Protein AF-0000000086819695 (afdb_homodimer)

Secondary structure (DSSP, 8-state):
----THHHHHHHHHHHHHHHHHS------SSPEEEE-S--TT------TT-HHHHHHHHHHHHHHHHHHH------PPPPTT--HHHHHHHHHHHSSSTHHHHHHHHHHHHTS-HHHHHHH---HHHHHHHHHHHHHHHHHSPSP--EEEEEEESSEEEEPPPTT-EEE--S-EEEESSHHHHHTT-SSEEEEEEESS-EE-GGGSS-GGG-EEEE-TTEEEEEEEEE--SSS-EEEEEEEEEE--S-SSHHHHHHHHHHTT--------------------------------------/----THHHHHHHHHHHHHHHHHS------SSPEEEE-S--TT------TT-HHHHHHHHHHHHHHHHHHH------PPPPTT--HHHHHHHHHHHSSSTHHHHHHHHHHHHTS-HHHHHHH---HHHHHHHHHHHHHHHHHSPSP--EEEEEEESSEEEEPPPTT-EEE--S-EEEESSHHHHHTT-SSEEEEEEESS-EE-GGGSS-GGG-EEEE-TTEEEEEEEEE--SSS-EEEEEEEEEE--S-SSHHHHHHHHHHTT--------------------------------------

Solvent-accessible surface area (backbone atoms only — not comparable to full-atom values): 33433 Å² total; per-residue (Å²): 129,78,70,52,72,44,52,57,50,44,44,31,53,26,22,54,31,40,46,46,66,77,46,66,70,69,78,66,65,99,63,62,43,76,40,82,60,34,65,38,80,27,24,49,28,58,73,33,78,94,34,56,68,59,51,58,70,42,40,65,60,50,38,52,53,39,25,62,69,48,35,77,59,74,79,76,71,76,80,44,87,87,63,46,57,51,32,48,50,42,40,32,55,52,61,38,98,55,68,46,45,59,54,49,34,56,50,32,36,52,24,31,64,39,71,64,49,29,73,74,67,46,76,51,58,68,58,52,51,36,46,53,50,40,47,52,45,54,47,66,64,48,69,82,81,54,56,45,71,30,17,29,26,31,60,58,41,28,56,42,77,50,61,61,70,40,66,27,26,81,20,27,73,39,73,26,9,65,40,58,71,60,13,53,73,56,19,59,34,18,35,37,42,34,39,32,58,71,40,28,81,44,23,82,39,24,81,55,37,83,51,38,32,25,44,27,56,32,27,43,27,23,30,28,68,41,52,47,71,52,97,69,69,37,26,37,37,30,35,34,55,68,52,70,55,61,93,41,61,37,59,67,60,52,53,57,50,41,71,70,43,84,72,64,77,79,70,68,72,76,72,80,71,79,76,73,76,72,69,79,73,70,86,72,83,75,84,88,79,87,82,86,76,83,78,89,79,76,86,127,129,78,71,52,72,43,52,59,51,45,43,32,52,25,23,52,32,38,48,44,67,76,46,66,69,70,79,66,65,100,62,62,43,76,41,81,58,35,64,39,80,28,23,48,29,58,74,34,78,92,32,57,68,60,50,58,70,43,40,65,62,51,40,52,52,39,25,63,70,47,35,76,58,71,80,76,71,74,80,44,88,88,64,48,58,50,32,49,48,44,40,32,54,52,60,39,99,54,66,46,44,59,53,51,35,57,51,32,35,51,24,32,65,38,70,66,48,28,74,76,66,45,75,50,59,67,57,51,50,36,46,53,50,39,46,52,44,54,47,68,63,47,70,84,81,55,56,46,71,33,17,30,26,31,58,58,40,28,56,43,79,48,60,61,70,42,68,26,26,82,20,26,74,39,73,26,9,66,41,59,70,58,14,52,73,55,17,58,35,18,35,36,42,34,37,31,55,70,40,29,81,45,22,82,41,22,79,55,36,83,51,38,31,24,44,27,56,33,27,44,27,25,29,28,68,41,52,47,71,52,98,69,70,38,28,36,39,32,36,33,55,68,51,71,56,61,92,39,62,37,57,70,59,52,53,56,50,40,73,71,43,83,73,67,79,78,70,67,74,77,71,79,73,79,81,73,77,77,69,81,81,77,84,71,88,74,88,80,90,83,84,85,85,89,78,89,86,79,89,133

pLDDT: mean 78.2, std 25.38, range [17.05, 98.62]

Organism: Pipistrellus kuhlii (NCBI:txid59472)

Radius of gyration: 37.28 Å; Cα contacts (8 Å, |Δi|>4): 1035; chains: 2; bounding box: 71×194×88 Å

Structure (mmCIF, N/CA/C/O backbone):
data_AF-0000000086819695-model_v1
#
loop_
_entity.id
_entity.type
_entity.pdbx_description
1 polymer 'NAD(P)(+)--arginine ADP-ribosyltransferase'
#
loop_
_atom_site.group_PDB
_atom_site.id
_atom_site.type_symbol
_atom_site.label_atom_id
_atom_site.label_alt_id
_atom_site.label_comp_id
_atom_site.label_asym_id
_atom_site.label_entity_id
_atom_site.label_seq_id
_atom_site.pdbx_PDB_ins_code
_atom_site.Cartn_x
_atom_site.Cartn_y
_atom_site.Cartn_z
_atom_site.occupancy
_atom_site.B_iso_or_equiv
_atom_site.auth_seq_id
_atom_site.auth_comp_id
_atom_site.auth_asym_id
_atom_site.auth_atom_id
_atom_site.pdbx_PDB_model_num
ATOM 1 N N . MET A 1 1 ? -17.953 -3.648 18.203 1 30.89 1 MET A N 1
ATOM 2 C CA . MET A 1 1 ? -17.672 -3.406 16.797 1 30.89 1 MET A CA 1
ATOM 3 C C . MET A 1 1 ? -16.375 -4.094 16.375 1 30.89 1 MET A C 1
ATOM 5 O O . MET A 1 1 ? -15.359 -3.996 17.078 1 30.89 1 MET A O 1
ATOM 9 N N . GLN A 1 2 ? -16.453 -5.25 15.789 1 40.31 2 GLN A N 1
ATOM 10 C CA . GLN A 1 2 ? -15.367 -6.152 15.422 1 40.31 2 GLN A CA 1
ATOM 11 C C . GLN A 1 2 ? -14.211 -5.395 14.766 1 40.31 2 GLN A C 1
ATOM 13 O O . GLN A 1 2 ? -14.438 -4.48 13.977 1 40.31 2 GLN A O 1
ATOM 18 N N . ALA A 1 3 ? -13.156 -5.344 15.508 1 45.53 3 ALA A N 1
ATOM 19 C CA . ALA A 1 3 ? -11.961 -4.742 14.922 1 45.53 3 ALA A CA 1
ATOM 20 C C . ALA A 1 3 ? -11.906 -4.992 13.422 1 45.53 3 ALA A C 1
ATOM 22 O O . ALA A 1 3 ? -12.258 -6.074 12.953 1 45.53 3 ALA A O 1
ATOM 23 N N . PRO A 1 4 ? -11.719 -3.904 12.664 1 55.5 4 PRO A N 1
ATOM 24 C CA . PRO A 1 4 ? -11.672 -4.094 11.219 1 55.5 4 PRO A CA 1
ATOM 25 C C . PRO A 1 4 ? -10.734 -5.219 10.797 1 55.5 4 PRO A C 1
ATOM 27 O O . PRO A 1 4 ? -9.617 -5.324 11.32 1 55.5 4 PRO A O 1
ATOM 30 N N . ALA A 1 5 ? -11.266 -6.32 10.289 1 59.28 5 ALA A N 1
ATOM 31 C CA . ALA A 1 5 ? -10.602 -7.531 9.82 1 59.28 5 ALA A CA 1
ATOM 32 C C . ALA A 1 5 ? -9.32 -7.195 9.062 1 59.28 5 ALA A C 1
ATOM 34 O O . ALA A 1 5 ? -8.414 -8.031 8.961 1 59.28 5 ALA A O 1
ATOM 35 N N . MET A 1 6 ? -9.102 -5.867 8.68 1 64.75 6 MET A N 1
ATOM 36 C CA . MET A 1 6 ? -7.949 -5.441 7.891 1 64.75 6 MET A CA 1
ATOM 37 C C . MET A 1 6 ? -6.688 -5.406 8.742 1 64.75 6 MET A C 1
ATOM 39 O O . MET A 1 6 ? -5.602 -5.742 8.266 1 64.75 6 MET A O 1
ATOM 43 N N . MET A 1 7 ? -6.898 -5.27 9.984 1 63.41 7 MET A N 1
ATOM 44 C CA . MET A 1 7 ? -5.727 -4.984 10.805 1 63.41 7 MET A CA 1
ATOM 45 C C . MET A 1 7 ? -4.914 -6.254 11.047 1 63.41 7 MET A C 1
ATOM 47 O O . MET A 1 7 ? -3.695 -6.262 10.867 1 63.41 7 MET A O 1
ATOM 51 N N . PRO A 1 8 ? -5.625 -7.305 11.352 1 64.81 8 PRO A N 1
ATOM 52 C CA . PRO A 1 8 ? -4.836 -8.523 11.547 1 64.81 8 PRO A CA 1
ATOM 53 C C . PRO A 1 8 ? -4.09 -8.945 10.289 1 64.81 8 PRO A C 1
ATOM 55 O O . PRO A 1 8 ? -2.943 -9.398 10.367 1 64.81 8 PRO A O 1
ATOM 58 N N . LEU A 1 9 ? -4.68 -8.711 9.219 1 73.06 9 LEU A N 1
ATOM 59 C CA . LEU A 1 9 ? -4.023 -9.062 7.965 1 73.06 9 LEU A CA 1
ATOM 60 C C . LEU A 1 9 ? -2.816 -8.164 7.711 1 73.06 9 LEU A C 1
ATOM 62 O O . LEU A 1 9 ? -1.747 -8.648 7.332 1 73.06 9 LEU A O 1
ATOM 66 N N . LEU A 1 10 ? -3.018 -6.957 7.938 1 70.5 10 LEU A N 1
ATOM 67 C CA . LEU A 1 10 ? -1.926 -6.016 7.723 1 70.5 10 LEU A CA 1
ATOM 68 C C . LEU A 1 10 ? -0.726 -6.363 8.594 1 70.5 10 LEU A C 1
ATOM 70 O O . LEU A 1 10 ? 0.417 -6.312 8.133 1 70.5 10 LEU A O 1
ATOM 74 N N . LEU A 1 11 ? -1.09 -6.82 9.688 1 65.44 11 LEU A N 1
ATOM 75 C CA . LEU A 1 11 ? -0.029 -7.172 10.625 1 65.44 11 LEU A CA 1
ATOM 76 C C . LEU A 1 11 ? 0.762 -8.375 10.125 1 65.44 11 LEU A C 1
ATOM 78 O O . LEU A 1 11 ? 1.991 -8.398 10.211 1 65.44 11 LEU A O 1
ATOM 82 N N . VAL A 1 12 ? 0.073 -9.234 9.688 1 70.12 12 VAL A N 1
ATOM 83 C CA . VAL A 1 12 ? 0.721 -10.43 9.164 1 70.12 12 VAL A CA 1
ATOM 84 C C . VAL A 1 12 ? 1.58 -10.07 7.957 1 70.12 12 VAL A C 1
ATOM 86 O O . VAL A 1 12 ? 2.734 -10.492 7.855 1 70.12 12 VAL A O 1
ATOM 89 N N . LEU A 1 13 ? 1.072 -9.25 7.156 1 76.12 13 LEU A N 1
ATOM 90 C CA . LEU A 1 13 ? 1.769 -8.859 5.934 1 76.12 13 LEU A CA 1
ATOM 91 C C . LEU A 1 13 ? 3.01 -8.039 6.25 1 76.12 13 LEU A C 1
ATOM 93 O O . LEU A 1 13 ? 4.066 -8.234 5.645 1 76.12 13 LEU A O 1
ATOM 97 N N . MET A 1 14 ? 2.857 -7.273 7.23 1 71.06 14 MET A N 1
ATOM 98 C CA . MET A 1 14 ? 3.979 -6.438 7.652 1 71.06 14 MET A CA 1
ATOM 99 C C . MET A 1 14 ? 5.07 -7.281 8.305 1 71.06 14 MET A C 1
ATOM 101 O O . MET A 1 14 ? 6.258 -7.012 8.125 1 71.06 14 MET A O 1
ATOM 105 N N . GLY A 1 15 ? 4.609 -8.2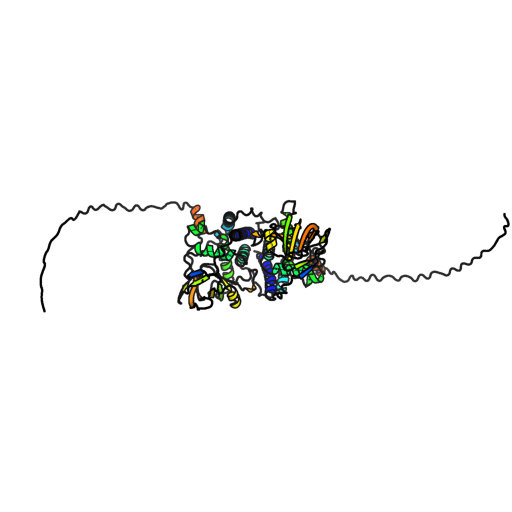19 9.102 1 69.44 15 GLY A N 1
ATOM 106 C CA . GLY A 1 15 ? 5.566 -9.156 9.672 1 69.44 15 GLY A CA 1
ATOM 107 C C . GLY A 1 15 ? 6.367 -9.906 8.617 1 69.44 15 GLY A C 1
ATOM 108 O O . GLY A 1 15 ? 7.578 -10.078 8.758 1 69.44 15 GLY A O 1
ATOM 109 N N . LEU A 1 16 ? 5.707 -10.219 7.629 1 74.31 16 LEU A N 1
ATOM 110 C CA . LEU A 1 16 ? 6.363 -10.922 6.535 1 74.31 16 LEU A CA 1
ATOM 111 C C . LEU A 1 16 ? 7.379 -10.023 5.84 1 74.31 16 LEU A C 1
ATOM 113 O O . LEU A 1 16 ? 8.5 -10.453 5.555 1 74.31 16 LEU A O 1
ATOM 117 N N . VAL A 1 17 ? 7.062 -8.82 5.652 1 71.62 17 VAL A N 1
ATOM 118 C CA . VAL A 1 17 ? 7.945 -7.867 4.984 1 71.62 17 VAL A CA 1
ATOM 119 C C . VAL A 1 17 ? 9.125 -7.535 5.895 1 71.62 17 VAL A C 1
ATOM 121 O O . VAL A 1 17 ? 10.273 -7.461 5.434 1 71.62 17 VAL A O 1
ATOM 124 N N . GLY A 1 18 ? 8.789 -7.305 7.125 1 68 18 GLY A N 1
ATOM 125 C CA . GLY A 1 18 ? 9.836 -6.992 8.086 1 68 18 GLY A CA 1
ATOM 126 C C . GLY A 1 18 ? 10.883 -8.078 8.203 1 68 18 GLY A C 1
ATOM 127 O O . GLY A 1 18 ? 12.086 -7.793 8.273 1 68 18 GLY A O 1
ATOM 128 N N . ALA A 1 19 ? 10.484 -9.242 8.203 1 66.38 19 ALA A N 1
ATOM 129 C CA . ALA A 1 19 ? 11.391 -10.383 8.281 1 66.38 19 ALA A CA 1
ATOM 130 C C . ALA A 1 19 ? 12.328 -10.422 7.078 1 66.38 19 ALA A C 1
ATOM 132 O O . ALA A 1 19 ? 13.492 -10.805 7.203 1 66.38 19 ALA A O 1
ATOM 133 N N . LEU A 1 20 ? 11.93 -9.867 6.035 1 65.5 20 LEU A N 1
ATOM 134 C CA . LEU A 1 20 ? 12.695 -9.875 4.793 1 65.5 20 LEU A CA 1
ATOM 135 C C . LEU A 1 20 ? 13.719 -8.75 4.777 1 65.5 20 LEU A C 1
ATOM 137 O O . LEU A 1 20 ? 14.789 -8.891 4.184 1 65.5 20 LEU A O 1
ATOM 141 N N . GLN A 1 21 ? 13.352 -7.68 5.352 1 60.78 21 GLN A N 1
ATOM 142 C CA . GLN A 1 21 ? 14.258 -6.535 5.387 1 60.78 21 GLN A CA 1
ATOM 143 C C . GLN A 1 21 ? 15.43 -6.789 6.332 1 60.78 21 GLN A C 1
ATOM 145 O O . GLN A 1 21 ? 16.516 -6.242 6.141 1 60.78 21 GLN A O 1
ATOM 150 N N . SER A 1 22 ? 15.195 -7.566 7.406 1 54.28 22 SER A N 1
ATOM 151 C CA . SER A 1 22 ? 16.25 -7.875 8.367 1 54.28 22 SER A CA 1
ATOM 152 C C . SER A 1 22 ? 17.234 -8.898 7.809 1 54.28 22 SER A C 1
ATOM 154 O O . SER A 1 22 ? 18.344 -9.039 8.312 1 54.28 22 SER A O 1
ATOM 156 N N . HIS A 1 23 ? 16.844 -9.594 6.793 1 46.75 23 HIS A N 1
ATOM 157 C CA . HIS A 1 23 ? 17.719 -10.578 6.152 1 46.75 23 HIS A CA 1
ATOM 158 C C . HIS A 1 23 ? 17.969 -10.219 4.691 1 46.75 23 HIS A C 1
ATOM 160 O O . HIS A 1 23 ? 17.25 -10.68 3.803 1 46.75 23 HIS A O 1
ATOM 166 N N . PRO A 1 24 ? 18.766 -9.203 4.543 1 43.41 24 PRO A N 1
ATOM 167 C CA . PRO A 1 24 ? 18.953 -8.789 3.15 1 43.41 24 PRO A CA 1
ATOM 168 C C . PRO A 1 24 ? 19.281 -9.961 2.227 1 43.41 24 PRO A C 1
ATOM 170 O O . PRO A 1 24 ? 20.016 -10.875 2.619 1 43.41 24 PRO A O 1
ATOM 173 N N . ILE A 1 25 ? 18.344 -10.352 1.469 1 41.94 25 ILE A N 1
ATOM 174 C CA . ILE A 1 25 ? 18.688 -11.336 0.452 1 41.94 25 ILE A CA 1
ATOM 175 C C . ILE A 1 25 ? 20.062 -11.016 -0.137 1 41.94 25 ILE A C 1
ATOM 177 O O . ILE A 1 25 ? 20.328 -9.867 -0.504 1 41.94 25 ILE A O 1
ATOM 181 N N . THR A 1 26 ? 21.031 -11.82 0.24 1 39.28 26 THR A N 1
ATOM 182 C CA . THR A 1 26 ? 22.312 -11.758 -0.447 1 39.28 26 THR A CA 1
ATOM 183 C C . THR A 1 26 ? 22.141 -11.281 -1.886 1 39.28 26 THR A C 1
ATOM 185 O O . THR A 1 26 ? 21.344 -11.844 -2.639 1 39.28 26 THR A O 1
ATOM 188 N N . ARG A 1 27 ? 22.453 -9.953 -2.096 1 40.53 27 ARG A N 1
ATOM 189 C CA . ARG A 1 27 ? 22.656 -9.508 -3.469 1 40.53 27 ARG A CA 1
ATOM 190 C C . ARG A 1 27 ? 23.031 -10.672 -4.375 1 40.53 27 ARG A C 1
ATOM 192 O O . ARG A 1 27 ? 24.188 -11.102 -4.402 1 40.53 27 ARG A O 1
ATOM 199 N N . ARG A 1 28 ? 22.312 -11.672 -4.336 1 40.12 28 ARG A N 1
ATOM 200 C CA . ARG A 1 28 ? 22.781 -12.688 -5.273 1 40.12 28 ARG A CA 1
ATOM 201 C C . ARG A 1 28 ? 23.234 -12.055 -6.586 1 40.12 28 ARG A C 1
ATOM 203 O O . ARG A 1 28 ? 22.609 -11.109 -7.074 1 40.12 28 ARG A O 1
ATOM 210 N N . GLY A 1 29 ? 24.297 -12.273 -7.055 1 43.84 29 GLY A N 1
ATOM 211 C CA . GLY A 1 29 ? 25.109 -11.82 -8.18 1 43.84 29 GLY A CA 1
ATOM 212 C C . GLY A 1 29 ? 24.281 -11.422 -9.383 1 43.84 29 GLY A C 1
ATOM 213 O O . GLY A 1 29 ? 23.109 -11.773 -9.484 1 43.84 29 GLY A O 1
ATOM 214 N N . LEU A 1 30 ? 24.734 -10.328 -10.25 1 53.44 30 LEU A N 1
ATOM 215 C CA . LEU A 1 30 ? 24.562 -9.766 -11.586 1 53.44 30 LEU A CA 1
ATOM 216 C C . LEU A 1 30 ? 24.047 -10.82 -12.555 1 53.44 30 LEU A C 1
ATOM 218 O O . LEU A 1 30 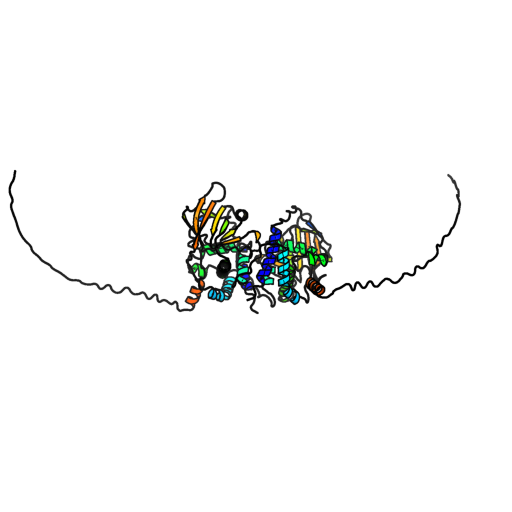? 23.703 -10.508 -13.703 1 53.44 30 LEU A O 1
ATOM 222 N N . LEU A 1 31 ? 24.094 -12.172 -12.188 1 66 31 LEU A N 1
ATOM 223 C CA . LEU A 1 31 ? 23.797 -13.109 -13.266 1 66 31 LEU A CA 1
ATOM 224 C C . LEU A 1 31 ? 22.375 -13.656 -13.148 1 66 31 LEU A C 1
ATOM 226 O O . LEU A 1 31 ? 21.906 -13.938 -12.039 1 66 31 LEU A O 1
ATOM 230 N N . SER A 1 32 ? 21.609 -13.531 -14.07 1 78.06 32 SER A N 1
ATOM 231 C CA . SER A 1 32 ? 20.281 -14.109 -14.227 1 78.06 32 SER A CA 1
ATOM 232 C C . SER A 1 32 ? 20.281 -15.594 -13.883 1 78.06 32 SER A C 1
ATOM 234 O O . SER A 1 32 ? 21.188 -16.328 -14.281 1 78.06 32 SER A O 1
ATOM 236 N N . GLU A 1 33 ? 19.422 -16.016 -12.977 1 85.12 33 GLU A N 1
ATOM 237 C CA . GLU A 1 33 ? 19.219 -17.438 -12.68 1 85.12 33 GLU A CA 1
ATOM 238 C C . GLU A 1 33 ? 18.453 -18.125 -13.812 1 85.12 33 GLU A C 1
ATOM 240 O O . GLU A 1 33 ? 17.578 -17.531 -14.43 1 85.12 33 GLU A O 1
ATOM 245 N N . GLU A 1 34 ? 18.906 -19.297 -14.109 1 87.94 34 GLU A N 1
ATOM 246 C CA . GLU A 1 34 ? 18.188 -20.078 -15.109 1 87.94 34 GLU A CA 1
ATOM 247 C C . GLU A 1 34 ? 17.234 -21.078 -14.461 1 87.94 34 GLU A C 1
ATOM 249 O O . GLU A 1 34 ? 17.578 -21.719 -13.461 1 87.94 34 GLU A O 1
ATOM 254 N N . ARG A 1 35 ? 15.984 -21.141 -15.023 1 88.25 35 ARG A N 1
ATOM 255 C CA . ARG A 1 35 ? 14.984 -22.078 -14.523 1 88.25 35 ARG A CA 1
ATOM 256 C C . ARG A 1 35 ? 14.203 -22.703 -15.672 1 88.25 35 ARG A C 1
ATOM 258 O O . ARG A 1 35 ? 13.906 -22.047 -16.656 1 88.25 35 ARG A O 1
ATOM 265 N N . PRO A 1 36 ? 13.93 -24 -15.453 1 90.5 36 PRO A N 1
ATOM 266 C CA . PRO A 1 36 ? 13.07 -24.609 -16.484 1 90.5 36 PRO A CA 1
ATOM 267 C C . PRO A 1 36 ? 11.633 -24.094 -16.422 1 90.5 36 PRO A C 1
ATOM 269 O O . PRO A 1 36 ? 11.125 -23.797 -15.336 1 90.5 36 PRO A O 1
ATOM 272 N N . LEU A 1 37 ? 11.031 -23.938 -17.562 1 94.56 37 LEU A N 1
ATOM 273 C CA . LEU A 1 37 ? 9.602 -23.703 -17.656 1 94.56 37 LEU A CA 1
ATOM 274 C C . LEU A 1 37 ? 8.836 -25.016 -17.812 1 94.56 37 LEU A C 1
ATOM 276 O O . LEU A 1 37 ? 8.82 -25.594 -18.906 1 94.56 37 LEU A O 1
ATOM 280 N N . ASP A 1 38 ? 8.297 -25.531 -16.734 1 95.56 38 ASP A N 1
ATOM 281 C CA . ASP A 1 38 ? 7.602 -26.812 -16.703 1 95.56 38 ASP A CA 1
ATOM 282 C C . ASP A 1 38 ? 6.262 -26.703 -15.984 1 95.56 38 ASP A C 1
ATOM 284 O O . ASP A 1 38 ? 5.664 -25.625 -15.945 1 95.56 38 ASP A O 1
ATOM 288 N N . MET A 1 39 ? 5.738 -27.812 -15.562 1 96.75 39 MET A N 1
ATOM 289 C CA . MET A 1 39 ? 4.43 -27.812 -14.914 1 96.75 39 MET A CA 1
ATOM 290 C C . MET A 1 39 ? 4.543 -27.391 -13.453 1 96.75 39 MET A C 1
ATOM 292 O O . MET A 1 39 ? 3.605 -27.578 -12.68 1 96.75 39 MET A O 1
ATOM 296 N N . ALA A 1 40 ? 5.699 -26.891 -13.031 1 95.75 40 ALA A N 1
ATOM 297 C CA . ALA A 1 40 ? 5.941 -26.406 -11.672 1 95.75 40 ALA A CA 1
ATOM 298 C C . ALA A 1 40 ? 5.43 -27.406 -10.641 1 95.75 40 ALA A C 1
ATOM 300 O O . ALA A 1 40 ? 4.574 -27.062 -9.812 1 95.75 40 ALA A O 1
ATOM 301 N N . PRO A 1 41 ? 5.996 -28.562 -10.586 1 95.56 41 PRO A N 1
ATOM 302 C CA . PRO A 1 41 ? 5.434 -29.656 -9.773 1 95.56 41 PRO A CA 1
ATOM 303 C C . PRO A 1 41 ? 5.512 -29.375 -8.273 1 95.56 41 PRO A C 1
ATOM 305 O O . PRO A 1 41 ? 4.797 -30 -7.488 1 95.56 41 PRO A O 1
ATOM 308 N N . THR A 1 42 ? 6.324 -28.438 -7.844 1 96.69 42 THR A N 1
ATOM 309 C CA . THR A 1 42 ? 6.496 -28.203 -6.414 1 96.69 42 THR A CA 1
ATOM 310 C C . THR A 1 42 ? 5.707 -26.969 -5.98 1 96.69 42 THR A C 1
ATOM 312 O O . THR A 1 42 ? 5.793 -26.547 -4.828 1 96.69 42 THR A O 1
ATOM 315 N N . SER A 1 43 ? 4.973 -26.359 -6.852 1 97.12 43 SER A N 1
ATOM 316 C CA . SER A 1 43 ? 4.199 -25.156 -6.539 1 97.12 43 SER A CA 1
ATOM 317 C C . SER A 1 43 ? 2.93 -25.5 -5.77 1 97.12 43 SER A C 1
ATOM 319 O O . SER A 1 43 ? 2.254 -26.484 -6.082 1 97.12 43 SER A O 1
ATOM 321 N N . PHE A 1 44 ? 2.682 -24.781 -4.711 1 98.25 44 PHE A N 1
ATOM 322 C CA . PHE A 1 44 ? 1.403 -24.938 -4.023 1 98.25 44 PHE A CA 1
ATOM 323 C C . PHE A 1 44 ? 0.291 -24.234 -4.793 1 98.25 44 PHE A C 1
ATOM 325 O O . PHE A 1 44 ? 0.396 -23.047 -5.102 1 98.25 44 PHE A O 1
ATOM 332 N N . ASP A 1 45 ? -0.825 -24.938 -5.09 1 97.62 45 ASP A N 1
ATOM 333 C CA . ASP A 1 45 ? -1.783 -24.453 -6.078 1 97.62 45 ASP A CA 1
ATOM 334 C C . ASP A 1 45 ? -3.219 -24.656 -5.598 1 97.62 45 ASP A C 1
ATOM 336 O O . ASP A 1 45 ? -4.109 -24.953 -6.395 1 97.62 45 ASP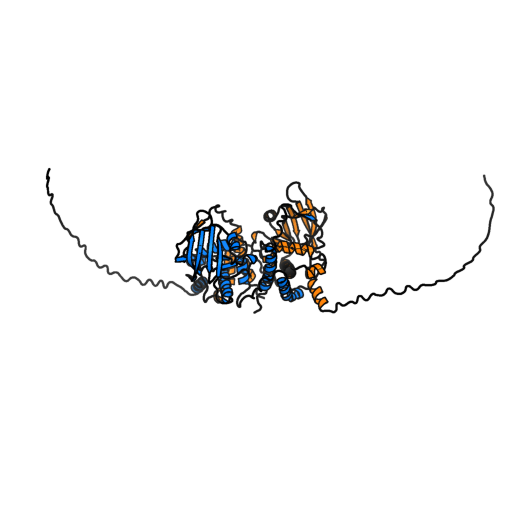 A O 1
ATOM 340 N N . ASP A 1 46 ? -3.441 -24.625 -4.246 1 98.25 46 ASP A N 1
ATOM 341 C CA . ASP A 1 46 ? -4.766 -24.812 -3.658 1 98.25 46 ASP A CA 1
ATOM 342 C C . ASP A 1 46 ? -5.734 -23.734 -4.156 1 98.25 46 ASP A C 1
ATOM 344 O O . ASP A 1 46 ? -5.418 -22.547 -4.137 1 98.25 46 ASP A O 1
ATOM 348 N N . GLN A 1 47 ? -6.891 -24.156 -4.652 1 97.81 47 GLN A N 1
ATOM 349 C CA . GLN A 1 47 ? -7.918 -23.219 -5.105 1 97.81 47 GLN A CA 1
ATOM 350 C C . GLN A 1 47 ? -9.008 -23.047 -4.047 1 97.81 47 GLN A C 1
ATOM 352 O O . GLN A 1 47 ? -9.883 -22.188 -4.191 1 97.81 47 GLN A O 1
ATOM 357 N N . TYR A 1 48 ? -8.977 -23.875 -3.027 1 98 48 TYR A N 1
ATOM 358 C CA . TYR A 1 48 ? -9.883 -23.797 -1.888 1 98 48 TYR A CA 1
ATOM 359 C C . TYR A 1 48 ? -11.328 -24.016 -2.324 1 98 48 TYR A C 1
ATOM 361 O O . TYR A 1 48 ? -12.234 -23.344 -1.839 1 98 48 TYR A O 1
ATOM 369 N N . VAL A 1 49 ? -11.516 -24.844 -3.393 1 96.56 49 VAL A N 1
ATOM 370 C CA . VAL A 1 49 ? -12.852 -25.188 -3.871 1 96.56 49 VAL A CA 1
ATOM 371 C C . VAL A 1 49 ? -13.625 -25.906 -2.768 1 96.56 49 VAL A C 1
ATOM 373 O O . VAL A 1 49 ? -13.211 -26.969 -2.303 1 96.56 49 VAL A O 1
ATOM 376 N N . GLY A 1 50 ? -14.688 -25.297 -2.34 1 95.69 50 GLY A N 1
ATOM 377 C CA . GLY A 1 50 ? -15.578 -25.938 -1.38 1 95.69 50 GLY A CA 1
ATOM 378 C C . GLY A 1 50 ? -15.211 -25.625 0.062 1 95.69 50 GLY A C 1
ATOM 379 O O . GLY A 1 50 ? -15.875 -26.109 0.987 1 95.69 50 GLY A O 1
ATOM 380 N N . CYS A 1 51 ? -14.156 -24.812 0.324 1 96.81 51 CYS A N 1
ATOM 381 C CA . CYS A 1 51 ? -13.781 -24.625 1.72 1 96.81 51 CYS A CA 1
ATOM 382 C C . CYS A 1 51 ? -13.516 -23.156 2.018 1 96.81 51 CYS A C 1
ATOM 384 O O . CYS A 1 51 ? -12.797 -22.828 2.969 1 96.81 51 CYS A O 1
ATOM 386 N N . ALA A 1 52 ? -13.992 -22.266 1.163 1 95.5 52 ALA A N 1
ATOM 387 C CA . ALA A 1 52 ? -13.766 -20.844 1.362 1 95.5 52 ALA A CA 1
ATOM 388 C C . ALA A 1 52 ? -14.297 -20.391 2.721 1 95.5 52 ALA A C 1
ATOM 390 O O . ALA A 1 52 ? -13.633 -19.625 3.424 1 95.5 52 ALA A O 1
ATOM 391 N N . ALA A 1 53 ? -15.492 -20.828 3.072 1 94.12 53 ALA A N 1
ATOM 392 C CA . ALA A 1 53 ? -16.094 -20.453 4.348 1 94.12 53 ALA A CA 1
ATOM 393 C C . ALA A 1 53 ? -15.266 -20.969 5.523 1 94.12 53 ALA A C 1
ATOM 395 O O . ALA A 1 53 ? -15.055 -20.234 6.496 1 94.12 53 ALA A O 1
ATOM 396 N N . ALA A 1 54 ? -14.859 -22.203 5.395 1 95.25 54 ALA A N 1
ATOM 397 C CA . ALA A 1 54 ? -14.047 -22.781 6.465 1 95.25 54 ALA A CA 1
ATOM 398 C C . ALA A 1 54 ? -12.711 -22.047 6.598 1 95.25 54 ALA A C 1
ATOM 400 O O . ALA A 1 54 ? -12.242 -21.797 7.711 1 95.25 54 ALA A O 1
ATOM 401 N N . MET A 1 55 ? -12.047 -21.781 5.461 1 95.69 55 MET A N 1
ATOM 402 C CA . MET A 1 55 ? -10.789 -21.031 5.48 1 95.69 55 MET A CA 1
ATOM 403 C C . MET A 1 55 ? -10.984 -19.656 6.109 1 95.69 55 MET A C 1
ATOM 405 O O . MET A 1 55 ? -10.148 -19.219 6.902 1 95.69 55 MET A O 1
ATOM 409 N N . THR A 1 56 ? -12.102 -18.969 5.77 1 92.38 56 THR A N 1
ATOM 410 C CA . THR A 1 56 ? -12.406 -17.656 6.332 1 92.38 56 THR A CA 1
ATOM 411 C C . THR A 1 56 ? -12.523 -17.734 7.852 1 92.38 56 THR A C 1
ATOM 413 O O . THR A 1 56 ? -12 -16.875 8.562 1 92.38 56 THR A O 1
ATOM 416 N N . ALA A 1 57 ? -13.203 -18.75 8.312 1 92.12 57 ALA A N 1
ATOM 417 C CA . ALA A 1 57 ? -13.375 -18.938 9.75 1 92.12 57 ALA A CA 1
ATOM 418 C C . ALA A 1 57 ? -12.039 -19.203 10.438 1 92.12 57 ALA A C 1
ATOM 420 O O . ALA A 1 57 ? -11.859 -18.875 11.609 1 92.12 57 ALA A O 1
ATOM 421 N N . ALA A 1 58 ? -11.102 -19.734 9.695 1 92.31 58 ALA A N 1
ATOM 422 C CA . ALA A 1 58 ? -9.812 -20.125 10.266 1 92.31 58 ALA A CA 1
ATOM 423 C C . ALA A 1 58 ? -8.836 -18.953 10.258 1 92.31 58 ALA A C 1
ATOM 425 O O . ALA A 1 58 ? -7.777 -19 10.883 1 92.31 58 ALA A O 1
ATOM 426 N N . LEU A 1 59 ? -9.125 -17.812 9.578 1 89.5 59 LEU A N 1
ATOM 427 C CA . LEU A 1 59 ? -8.203 -16.719 9.305 1 89.5 59 LEU A CA 1
ATOM 428 C C . LEU A 1 59 ? -7.688 -16.109 10.602 1 89.5 59 LEU A C 1
ATOM 430 O O . LEU A 1 59 ? -6.488 -15.859 10.742 1 89.5 59 LEU A O 1
ATOM 434 N N . PRO A 1 60 ? -8.594 -15.891 11.586 1 82.88 60 PRO A N 1
ATOM 435 C CA . PRO A 1 60 ? -8.086 -15.25 12.805 1 82.88 60 PRO A CA 1
ATOM 436 C C . PRO A 1 60 ? -6.988 -16.062 13.484 1 82.88 60 PRO A C 1
ATOM 438 O O . PRO A 1 60 ? -5.949 -15.516 13.859 1 82.88 60 PRO A O 1
ATOM 441 N N . ASP A 1 61 ? -7.227 -17.328 13.57 1 83.31 61 ASP A N 1
ATOM 442 C CA . ASP A 1 61 ? -6.238 -18.203 14.195 1 83.31 61 ASP A CA 1
ATOM 443 C C . ASP A 1 61 ? -4.984 -18.312 13.336 1 83.31 61 ASP A C 1
ATOM 445 O O . ASP A 1 61 ? -3.865 -18.328 13.852 1 83.31 61 ASP A O 1
ATOM 449 N N . LEU A 1 62 ? -5.129 -18.469 12.109 1 85.94 62 LEU A N 1
ATOM 450 C CA . LEU A 1 62 ? -4.016 -18.562 11.172 1 85.94 62 LEU A CA 1
ATOM 451 C C . LEU A 1 62 ? -3.174 -17.297 11.195 1 85.94 62 LEU A C 1
ATOM 453 O O . LEU A 1 62 ? -1.943 -17.359 11.172 1 85.94 62 LEU A O 1
ATOM 457 N N . ASN A 1 63 ? -3.844 -16.141 11.203 1 79.19 63 ASN A N 1
ATOM 458 C CA . ASN A 1 63 ? -3.15 -14.852 11.273 1 79.19 63 ASN A CA 1
ATOM 459 C C . ASN A 1 63 ? -2.305 -14.742 12.539 1 79.19 63 ASN A C 1
ATOM 461 O O . ASN A 1 63 ? -1.169 -14.266 12.492 1 79.19 63 ASN A O 1
ATOM 465 N N . ARG A 1 64 ? -2.938 -15.141 13.617 1 75.69 64 ARG A N 1
ATOM 466 C CA . ARG A 1 64 ? -2.223 -15.102 14.891 1 75.69 64 ARG A CA 1
ATOM 467 C C . ARG A 1 64 ? -0.974 -15.977 14.844 1 75.69 64 ARG A C 1
ATOM 469 O O . ARG A 1 64 ? 0.11 -15.539 15.242 1 75.69 64 ARG A O 1
ATOM 476 N N . THR A 1 65 ? -1.061 -17.125 14.328 1 76.44 65 THR A N 1
ATOM 477 C CA . THR A 1 65 ? 0.05 -18.062 14.305 1 76.44 65 THR A CA 1
ATOM 478 C C . THR A 1 65 ? 1.123 -17.609 13.32 1 76.44 65 THR A C 1
ATOM 480 O O . THR A 1 65 ? 2.318 -17.703 13.609 1 76.44 65 THR A O 1
ATOM 483 N N . GLU A 1 66 ? 0.721 -17.125 12.164 1 79.5 66 GLU A N 1
ATOM 484 C CA . GLU A 1 66 ? 1.675 -16.672 11.164 1 79.5 66 GLU A CA 1
ATOM 485 C C . GLU A 1 66 ? 2.385 -15.398 11.617 1 79.5 66 GLU A C 1
ATOM 487 O O . GLU A 1 66 ? 3.564 -15.203 11.32 1 79.5 66 GLU A O 1
ATOM 492 N N . PHE A 1 67 ? 1.665 -14.586 12.305 1 67.06 67 PHE A N 1
ATOM 493 C CA . PHE A 1 67 ? 2.27 -13.391 12.883 1 67.06 67 PHE A CA 1
ATOM 494 C C . PHE A 1 67 ? 3.346 -13.773 13.898 1 67.06 67 PHE A C 1
ATOM 496 O O . PHE A 1 67 ? 4.441 -13.211 13.883 1 67.06 67 PHE A O 1
ATOM 503 N N . GLN A 1 68 ? 2.998 -14.648 14.797 1 65.88 68 GLN A N 1
ATOM 504 C CA . GLN A 1 68 ? 3.914 -15.078 15.844 1 65.88 68 GLN A CA 1
ATOM 505 C C . GLN A 1 68 ? 5.148 -15.75 15.258 1 65.88 68 GLN A C 1
ATOM 507 O O . GLN A 1 68 ? 6.258 -15.594 15.781 1 65.88 68 GLN A O 1
ATOM 512 N N . THR A 1 69 ? 5.027 -16.391 14.219 1 64.69 69 THR A N 1
ATOM 513 C CA . THR A 1 69 ? 6.117 -17.141 13.617 1 64.69 69 THR A CA 1
ATOM 514 C C . THR A 1 69 ? 7.062 -16.219 12.852 1 64.69 69 THR A C 1
ATOM 516 O O . THR A 1 69 ? 8.266 -16.484 12.773 1 64.69 69 THR A O 1
ATOM 519 N N . ASN A 1 70 ? 6.672 -15.273 12.156 1 59.56 70 ASN A N 1
ATOM 520 C CA . ASN A 1 70 ? 7.512 -14.453 11.281 1 59.56 70 ASN A CA 1
ATOM 521 C C . ASN A 1 70 ? 8.195 -13.336 12.055 1 59.56 70 ASN A C 1
ATOM 523 O O . ASN A 1 70 ? 9.297 -12.914 11.703 1 59.56 70 ASN A O 1
ATOM 527 N N . GLU A 1 71 ? 7.773 -12.445 12.828 1 58 71 GLU A N 1
ATOM 528 C CA . GLU A 1 71 ? 8.5 -11.406 13.562 1 58 71 GLU A CA 1
ATOM 529 C C . GLU A 1 71 ? 7.801 -11.055 14.867 1 58 71 GLU A C 1
ATOM 531 O O . GLU A 1 71 ? 6.605 -10.75 14.875 1 58 71 GLU A O 1
ATOM 536 N N . PRO A 1 72 ? 8.609 -11.43 15.938 1 47.19 72 PRO A N 1
ATOM 537 C CA . PRO A 1 72 ? 8.211 -10.969 17.266 1 47.19 72 PRO A CA 1
ATOM 538 C C . PRO A 1 72 ? 7.973 -9.461 17.312 1 47.19 72 PRO A C 1
ATOM 540 O O . PRO A 1 72 ? 8.07 -8.844 18.391 1 47.19 72 PRO A O 1
ATOM 543 N N . HIS A 1 73 ? 7.852 -8.906 16.234 1 48.84 73 HIS A N 1
ATOM 544 C CA . HIS A 1 73 ? 7.727 -7.484 16.531 1 48.84 73 HIS A CA 1
ATOM 545 C C . HIS A 1 73 ? 6.641 -7.227 17.562 1 48.84 73 HIS A C 1
ATOM 547 O O . HIS A 1 73 ? 5.719 -8.031 17.719 1 48.84 73 HIS A O 1
ATOM 553 N N . PRO A 1 74 ? 7.055 -6.27 18.422 1 47.72 74 PRO A N 1
ATOM 554 C CA . PRO A 1 74 ? 6.148 -5.977 19.531 1 47.72 74 PRO A CA 1
ATOM 555 C C . PRO A 1 74 ? 4.676 -6.047 19.141 1 47.72 74 PRO A C 1
ATOM 557 O O . PRO A 1 74 ? 4.332 -5.77 17.984 1 47.72 74 PRO A O 1
ATOM 560 N N . ALA A 1 75 ? 4.105 -6.789 19.875 1 49.25 75 ALA A N 1
ATOM 561 C CA . ALA A 1 75 ? 2.662 -7.023 19.875 1 49.25 75 ALA A CA 1
ATOM 562 C C . ALA A 1 75 ? 1.903 -5.773 19.438 1 49.25 75 ALA A C 1
ATOM 564 O O . ALA A 1 75 ? 2.049 -4.707 20.031 1 49.25 75 ALA A O 1
ATOM 565 N N . MET A 1 76 ? 1.604 -5.637 18.047 1 57.22 76 MET A N 1
ATOM 566 C CA . MET A 1 76 ? 0.768 -4.551 17.547 1 57.22 76 MET A CA 1
ATOM 567 C C . MET A 1 76 ? -0.535 -4.457 18.328 1 57.22 76 MET A C 1
ATOM 569 O O . MET A 1 76 ? -1.22 -5.461 18.531 1 57.22 76 MET A O 1
ATOM 573 N N . SER A 1 77 ? -0.622 -3.4 19.109 1 65.12 77 SER A N 1
ATOM 574 C CA . SER A 1 77 ? -1.87 -3.135 19.812 1 65.12 77 SER A CA 1
ATOM 575 C C . SER A 1 77 ? -3.039 -3.008 18.844 1 65.12 77 SER A C 1
ATOM 577 O O . SER A 1 77 ? -2.871 -2.523 17.719 1 65.12 77 SER A O 1
ATOM 579 N N . PRO A 1 78 ? -4.07 -3.607 19.141 1 73.75 78 PRO A N 1
ATOM 580 C CA . PRO A 1 78 ? -5.266 -3.412 18.328 1 73.75 78 PRO A CA 1
ATOM 581 C C . PRO A 1 78 ? -5.57 -1.938 18.062 1 73.75 78 PRO A C 1
ATOM 583 O O . PRO A 1 78 ? -5.203 -1.076 18.859 1 73.75 78 PRO A O 1
ATOM 586 N N . PRO A 1 79 ? -6.184 -1.732 16.922 1 82 79 PRO A N 1
ATOM 587 C CA . PRO A 1 79 ? -6.551 -0.338 16.656 1 82 79 PRO A CA 1
ATOM 588 C C . PRO A 1 79 ? -7.496 0.229 17.719 1 82 79 PRO A C 1
ATOM 590 O O . PRO A 1 79 ? -8.305 -0.507 18.281 1 82 79 PRO A O 1
ATOM 593 N N . PRO A 1 80 ? -7.34 1.521 17.984 1 88.69 80 PRO A N 1
ATOM 594 C CA . PRO A 1 80 ? -8.211 2.156 18.969 1 88.69 80 PRO A CA 1
ATOM 595 C C . PRO A 1 80 ? -9.664 2.246 18.516 1 88.69 80 PRO A C 1
ATOM 597 O O . PRO A 1 80 ? -9.945 2.123 17.312 1 88.69 80 PRO A O 1
ATOM 600 N N . PRO A 1 81 ? -10.57 2.42 19.484 1 88.44 81 PRO A N 1
ATOM 601 C CA . PRO A 1 81 ? -11.969 2.621 19.109 1 88.44 81 PRO A CA 1
ATOM 602 C C . PRO A 1 81 ? -12.156 3.766 18.125 1 88.44 81 PRO A C 1
ATOM 604 O O . PRO A 1 81 ? -11.508 4.809 18.25 1 88.44 81 PRO A O 1
ATOM 607 N N . GLY A 1 82 ? -12.922 3.482 17.141 1 90.19 82 GLY A N 1
ATOM 608 C CA . GLY A 1 82 ? -13.211 4.504 16.156 1 90.19 82 GLY A CA 1
ATOM 609 C C . GLY A 1 82 ? -12.32 4.418 14.93 1 90.19 82 GLY A C 1
ATOM 610 O O . GLY A 1 82 ? -12.625 5.016 13.891 1 90.19 82 GLY A O 1
ATOM 611 N N . PHE A 1 83 ? -11.25 3.732 15.047 1 91.62 83 PHE A N 1
ATOM 612 C CA . PHE A 1 83 ? -10.344 3.553 13.922 1 91.62 83 PHE A CA 1
ATOM 613 C C . PHE A 1 83 ? -10.953 2.619 12.883 1 91.62 83 PHE A C 1
ATOM 615 O O . PHE A 1 83 ? -11.273 1.468 13.188 1 91.62 83 PHE A O 1
ATOM 622 N N . ARG A 1 84 ? -11.133 3.078 11.703 1 87.25 84 ARG A N 1
ATOM 623 C CA . ARG A 1 84 ? -11.805 2.332 10.641 1 87.25 84 ARG A CA 1
ATOM 624 C C . ARG A 1 84 ? -10.797 1.864 9.594 1 87.25 84 ARG A C 1
ATOM 626 O O . ARG A 1 84 ? -9.664 2.334 9.555 1 87.25 84 ARG A O 1
ATOM 633 N N . ASP A 1 85 ? -11.242 0.997 8.688 1 82.94 85 ASP A N 1
ATOM 634 C CA . ASP A 1 85 ? -10.406 0.474 7.617 1 82.94 85 ASP A CA 1
ATOM 635 C C . ASP A 1 85 ? -9.898 1.601 6.719 1 82.94 85 ASP A C 1
ATOM 637 O O . ASP A 1 85 ? -8.773 1.539 6.207 1 82.94 85 ASP A O 1
ATOM 641 N N . GLU A 1 86 ? -10.734 2.654 6.59 1 86.31 86 GLU A N 1
ATOM 642 C CA . GLU A 1 86 ? -10.359 3.781 5.742 1 86.31 86 GLU A CA 1
ATOM 643 C C . GLU A 1 86 ? -9.133 4.504 6.297 1 86.31 86 GLU A C 1
ATOM 645 O O . GLU A 1 86 ? -8.297 4.992 5.531 1 86.31 86 GLU A O 1
ATOM 650 N N . HIS A 1 87 ? -9.039 4.52 7.609 1 91.69 87 HIS A N 1
ATOM 651 C CA . HIS A 1 87 ? -7.871 5.125 8.234 1 91.69 87 HIS A CA 1
ATOM 652 C C . HIS A 1 87 ? -6.602 4.344 7.906 1 91.69 87 HIS A C 1
ATOM 654 O O . HIS A 1 87 ? -5.578 4.93 7.551 1 91.69 87 HIS A O 1
ATOM 660 N N . GLY A 1 88 ? -6.734 3.043 8.023 1 88.19 88 GLY A N 1
ATOM 661 C CA . GLY A 1 88 ? -5.609 2.182 7.699 1 88.19 88 GLY A CA 1
ATOM 662 C C . GLY A 1 88 ? -5.16 2.309 6.258 1 88.19 88 GLY A C 1
ATOM 663 O O . GLY A 1 88 ? -3.961 2.391 5.98 1 88.19 88 GLY A O 1
ATOM 664 N N . VAL A 1 89 ? -6.086 2.387 5.406 1 85.31 89 VAL A N 1
ATOM 665 C CA . VAL A 1 89 ? -5.781 2.5 3.982 1 85.31 89 VAL A CA 1
ATOM 666 C C . VAL A 1 89 ? -5.109 3.842 3.703 1 85.31 89 VAL A C 1
ATOM 668 O O . VAL A 1 89 ? -4.168 3.92 2.91 1 85.31 89 VAL A O 1
ATOM 671 N N . ALA A 1 90 ? -5.613 4.91 4.293 1 90.25 90 ALA A N 1
ATOM 672 C CA . ALA A 1 90 ? -5.004 6.227 4.125 1 90.25 90 ALA A CA 1
ATOM 673 C C . ALA A 1 90 ? -3.549 6.223 4.582 1 90.25 90 ALA A C 1
ATOM 675 O O . ALA A 1 90 ? -2.678 6.77 3.904 1 90.25 90 ALA A O 1
ATOM 676 N N . LEU A 1 91 ? -3.318 5.531 5.684 1 93 91 LEU A N 1
ATOM 677 C CA . LEU A 1 91 ? -1.955 5.457 6.195 1 93 91 LEU A CA 1
ATOM 678 C C . LEU A 1 91 ? -1.077 4.602 5.289 1 93 91 LEU A C 1
ATOM 680 O O . LEU A 1 91 ? 0.077 4.949 5.027 1 93 91 LEU A O 1
ATOM 684 N N . LEU A 1 92 ? -1.65 3.516 4.801 1 88.19 92 LEU A N 1
ATOM 685 C CA . LEU A 1 92 ? -0.921 2.676 3.859 1 88.19 92 LEU A CA 1
ATOM 686 C C . LEU A 1 92 ? -0.568 3.455 2.598 1 88.19 92 LEU A C 1
ATOM 688 O O . LEU A 1 92 ? 0.548 3.34 2.084 1 88.19 92 LEU A O 1
ATOM 692 N N . ALA A 1 93 ? -1.502 4.207 2.123 1 88.38 93 ALA A N 1
ATOM 693 C CA . ALA A 1 93 ? -1.279 4.996 0.914 1 88.38 93 ALA A CA 1
ATOM 694 C C . ALA A 1 93 ? -0.207 6.059 1.143 1 88.38 93 ALA A C 1
ATOM 696 O O . ALA A 1 93 ? 0.664 6.262 0.294 1 88.38 93 ALA A O 1
ATOM 697 N N . TYR A 1 94 ? -0.247 6.719 2.262 1 92.88 94 TYR A N 1
ATOM 698 C CA . TYR A 1 94 ? 0.708 7.781 2.564 1 92.88 94 TYR A CA 1
ATOM 699 C C . TYR A 1 94 ? 2.125 7.227 2.658 1 92.88 94 TYR A C 1
ATOM 701 O O . TYR A 1 94 ? 3.086 7.895 2.268 1 92.88 94 TYR A O 1
ATOM 709 N N . THR A 1 95 ? 2.256 5.98 3.176 1 91.62 95 THR A N 1
ATOM 710 C CA . THR A 1 95 ? 3.572 5.406 3.441 1 91.62 95 THR A CA 1
ATOM 711 C C . THR A 1 95 ? 4.055 4.586 2.25 1 91.62 95 THR A C 1
ATOM 713 O O . THR A 1 95 ? 5.18 4.082 2.254 1 91.62 95 THR A O 1
ATOM 716 N N . ALA A 1 96 ? 3.189 4.504 1.264 1 85.56 96 ALA A N 1
ATOM 717 C CA . ALA A 1 96 ? 3.576 3.748 0.074 1 85.56 96 ALA A CA 1
ATOM 718 C C . ALA A 1 96 ? 4.66 4.48 -0.711 1 85.56 96 ALA A C 1
ATOM 720 O O . ALA A 1 96 ? 4.758 5.707 -0.651 1 85.56 96 ALA A O 1
ATOM 721 N N . ASN A 1 97 ? 5.449 3.74 -1.406 1 83.25 97 ASN A N 1
ATOM 722 C CA . ASN A 1 97 ? 6.504 4.324 -2.232 1 83.25 97 ASN A CA 1
ATOM 723 C C . ASN A 1 97 ? 5.953 4.828 -3.562 1 83.25 97 ASN A C 1
ATOM 725 O O . ASN A 1 97 ? 6.352 4.348 -4.625 1 83.25 97 ASN A O 1
ATOM 729 N N . THR A 1 98 ? 5.043 5.742 -3.496 1 82.81 98 THR A N 1
ATOM 730 C CA . THR A 1 98 ? 4.461 6.43 -4.645 1 82.81 98 THR A CA 1
ATOM 731 C C . THR A 1 98 ? 4.613 7.941 -4.504 1 82.81 98 THR A C 1
ATOM 733 O O . THR A 1 98 ? 4.973 8.438 -3.436 1 82.81 98 THR A O 1
ATOM 736 N N . PRO A 1 99 ? 4.379 8.68 -5.582 1 83.88 99 PRO A N 1
ATOM 737 C CA . PRO A 1 99 ? 4.492 10.141 -5.496 1 83.88 99 PRO A CA 1
ATOM 738 C C . PRO A 1 99 ? 3.338 10.781 -4.73 1 83.88 99 PRO A C 1
ATOM 740 O O . PRO A 1 99 ? 3.305 12 -4.559 1 83.88 99 PRO A O 1
ATOM 743 N N . LEU A 1 100 ? 2.422 10.016 -4.254 1 87.69 100 LEU A N 1
ATOM 744 C CA . LEU A 1 100 ? 1.204 10.547 -3.652 1 87.69 100 LEU A CA 1
ATOM 745 C C . LEU A 1 100 ? 1.534 11.469 -2.482 1 87.69 100 LEU A C 1
ATOM 747 O O . LEU A 1 100 ? 1.037 12.594 -2.416 1 87.69 100 LEU A O 1
ATOM 751 N N . HIS A 1 101 ? 2.34 10.984 -1.487 1 91.31 101 HIS A N 1
ATOM 752 C CA . HIS A 1 101 ? 2.607 11.789 -0.302 1 91.31 101 HIS A CA 1
ATOM 753 C C . HIS A 1 101 ? 3.277 13.109 -0.673 1 91.31 101 HIS A C 1
ATOM 755 O O . HIS A 1 101 ? 2.977 14.148 -0.084 1 91.31 101 HIS A O 1
ATOM 761 N N . LYS A 1 102 ? 4.191 13.07 -1.686 1 89.75 102 LYS A N 1
ATOM 762 C CA . LYS A 1 102 ? 4.883 14.273 -2.119 1 89.75 102 LYS A CA 1
ATOM 763 C C . LYS A 1 102 ? 3.914 15.266 -2.762 1 89.75 102 LYS A C 1
ATOM 765 O O . LYS A 1 102 ? 3.922 16.453 -2.434 1 89.75 102 LYS A O 1
ATOM 770 N N . GLU A 1 103 ? 3.109 14.773 -3.689 1 88.25 103 GLU A N 1
ATOM 771 C CA . GLU A 1 103 ? 2.152 15.625 -4.391 1 88.25 103 GLU A CA 1
ATOM 772 C C . GLU A 1 103 ? 1.082 16.156 -3.441 1 88.25 103 GLU A C 1
ATOM 774 O O . GLU A 1 103 ? 0.698 17.312 -3.52 1 88.25 103 GLU A O 1
ATOM 779 N N . PHE A 1 104 ? 0.613 15.328 -2.617 1 93.12 104 PHE A N 1
ATOM 780 C CA . PHE A 1 104 ? -0.349 15.703 -1.587 1 93.12 104 PHE A CA 1
ATOM 781 C C . PHE A 1 104 ? 0.202 16.828 -0.713 1 93.12 104 PHE A C 1
ATOM 783 O O . PHE A 1 104 ? -0.467 17.828 -0.498 1 93.12 104 PHE A O 1
ATOM 790 N N . ASN A 1 105 ? 1.403 16.672 -0.224 1 94.56 105 ASN A N 1
ATOM 791 C CA . ASN A 1 105 ? 2.008 17.656 0.667 1 94.56 105 ASN A CA 1
ATOM 792 C C . ASN A 1 105 ? 2.301 18.969 -0.059 1 94.56 105 ASN A C 1
ATOM 794 O O . ASN A 1 105 ? 2.213 20.031 0.534 1 94.56 105 ASN A O 1
ATOM 798 N N . ALA A 1 106 ? 2.693 18.828 -1.302 1 91.94 106 ALA A N 1
ATOM 799 C CA . ALA A 1 106 ? 2.873 20.047 -2.09 1 91.94 106 ALA A CA 1
ATOM 800 C C . ALA A 1 106 ? 1.564 20.828 -2.207 1 91.94 106 ALA A C 1
ATOM 802 O O . ALA A 1 106 ? 1.537 22.047 -2.016 1 91.94 106 ALA A O 1
ATOM 803 N N . ALA A 1 107 ? 0.515 20.156 -2.541 1 93.12 107 ALA A N 1
ATOM 804 C CA . ALA A 1 107 ? -0.8 20.781 -2.629 1 93.12 107 ALA A CA 1
ATOM 805 C C . ALA A 1 107 ? -1.237 21.328 -1.274 1 93.12 107 ALA A C 1
ATOM 807 O O . ALA A 1 107 ? -1.817 22.422 -1.196 1 93.12 107 ALA A O 1
ATOM 808 N N . LEU A 1 108 ? -0.966 20.609 -0.244 1 96.81 108 LEU A N 1
ATOM 809 C CA . LEU A 1 108 ? -1.353 20.984 1.114 1 96.81 108 LEU A CA 1
ATOM 810 C C . LEU A 1 108 ? -0.695 22.297 1.535 1 96.81 108 LEU A C 1
ATOM 812 O O . LEU A 1 108 ? -1.321 23.125 2.199 1 96.81 108 LEU A O 1
ATOM 816 N N . ARG A 1 109 ? 0.505 22.484 1.192 1 95.06 109 ARG A N 1
ATOM 817 C CA . ARG A 1 109 ? 1.268 23.672 1.551 1 95.06 109 ARG A CA 1
ATOM 818 C C . ARG A 1 109 ? 0.643 24.922 0.943 1 95.06 109 ARG A C 1
ATOM 820 O O . ARG A 1 109 ? 0.854 26.031 1.439 1 95.06 109 ARG A O 1
ATOM 827 N N . GLU A 1 110 ? -0.15 24.75 -0.025 1 95.81 110 GLU A N 1
ATOM 828 C CA . GLU A 1 110 ? -0.747 25.891 -0.706 1 95.81 110 GLU A CA 1
ATOM 829 C C . GLU A 1 110 ? -2.244 25.984 -0.424 1 95.81 110 GLU A C 1
ATOM 831 O O . GLU A 1 110 ? -2.863 27.016 -0.667 1 95.81 110 GLU A O 1
ATOM 836 N N . ALA A 1 111 ? -2.785 24.953 0.071 1 96.69 111 ALA A N 1
ATOM 837 C CA . ALA A 1 111 ? -4.238 24.844 0.157 1 96.69 111 ALA A CA 1
ATOM 838 C C . ALA A 1 111 ? -4.816 25.828 1.157 1 96.69 111 ALA A C 1
ATOM 840 O O . ALA A 1 111 ? -5.988 26.203 1.071 1 96.69 111 ALA A O 1
ATOM 841 N N . GLY A 1 112 ? -4.023 26.281 2.113 1 96.56 112 GLY A N 1
ATOM 842 C CA . GLY A 1 112 ? -4.5 27.188 3.148 1 96.56 112 GLY A CA 1
ATOM 843 C C . GLY A 1 112 ? -4.301 28.641 2.801 1 96.56 112 GLY A C 1
ATOM 844 O O . GLY A 1 112 ? -4.449 29.516 3.656 1 96.56 112 GLY A O 1
ATOM 845 N N . CYS A 1 113 ? -3.914 28.984 1.612 1 96.38 113 CYS A N 1
ATOM 846 C CA . CYS A 1 113 ? -3.682 30.375 1.233 1 96.38 113 CYS A CA 1
ATOM 847 C C . CYS A 1 113 ? -4.961 31.188 1.35 1 96.38 113 CYS A C 1
ATOM 849 O O . CYS A 1 113 ? -4.926 32.344 1.772 1 96.38 113 CYS A O 1
ATOM 851 N N . ASN A 1 114 ? -6.023 30.594 0.935 1 94.69 114 ASN A N 1
ATOM 852 C CA . ASN A 1 114 ? -7.348 31.156 1.172 1 94.69 114 ASN A CA 1
ATOM 853 C C . ASN A 1 114 ? -8.438 30.109 1.021 1 94.69 114 ASN A C 1
ATOM 855 O O . ASN A 1 114 ? -8.188 29 0.525 1 94.69 114 ASN A O 1
ATOM 859 N N . ARG A 1 115 ? -9.531 30.484 1.454 1 94.19 115 ARG A N 1
ATOM 860 C CA . ARG A 1 115 ? -10.664 29.562 1.499 1 94.19 115 ARG A CA 1
ATOM 861 C C . ARG A 1 115 ? -11.039 29.078 0.1 1 94.19 115 ARG A C 1
ATOM 863 O O . ARG A 1 115 ? -11.289 27.891 -0.107 1 94.19 115 ARG A O 1
ATOM 870 N N . ASP A 1 116 ? -11.086 29.938 -0.828 1 94.44 116 ASP A N 1
ATOM 871 C CA . ASP A 1 116 ? -11.492 29.609 -2.191 1 94.44 116 ASP A CA 1
ATOM 872 C C . ASP A 1 116 ? -10.523 28.609 -2.818 1 94.44 116 ASP A C 1
ATOM 874 O O . ASP A 1 116 ? -10.945 27.688 -3.521 1 94.44 116 ASP A O 1
ATOM 878 N N . HIS A 1 117 ? -9.305 28.891 -2.572 1 95.06 117 HIS A N 1
ATOM 879 C CA . HIS A 1 117 ? -8.312 27.969 -3.111 1 95.06 117 HIS A CA 1
ATOM 880 C C . HIS A 1 117 ? -8.508 26.562 -2.553 1 95.06 117 HIS A C 1
ATOM 882 O O . HIS A 1 117 ? -8.477 25.578 -3.301 1 95.06 117 HIS A O 1
ATOM 888 N N . TYR A 1 118 ? -8.703 26.469 -1.244 1 96.12 118 TYR A N 1
ATOM 889 C CA . TYR A 1 118 ? -8.961 25.172 -0.615 1 96.12 118 TYR A CA 1
ATOM 890 C C . TYR A 1 118 ? -10.172 24.5 -1.242 1 96.12 118 TYR A C 1
ATOM 892 O O . TYR A 1 118 ? -10.102 23.328 -1.646 1 96.12 118 TYR A O 1
ATOM 900 N N . LEU A 1 119 ? -11.25 25.188 -1.374 1 93.56 119 LEU A N 1
ATOM 901 C CA . LEU A 1 119 ? -12.516 24.609 -1.806 1 93.56 119 LEU A CA 1
ATOM 902 C C . LEU A 1 119 ? -12.461 24.219 -3.279 1 93.56 119 LEU A C 1
ATOM 904 O O . LEU A 1 119 ? -12.977 23.172 -3.672 1 93.56 119 LEU A O 1
ATOM 908 N N . GLN A 1 120 ? -11.773 24.938 -4.098 1 91.06 120 GLN A N 1
ATOM 909 C CA . GLN A 1 120 ? -11.875 24.781 -5.543 1 91.06 120 GLN A CA 1
ATOM 910 C C . GLN A 1 120 ? -10.703 23.969 -6.094 1 91.06 120 GLN A C 1
ATOM 912 O O . GLN A 1 120 ? -10.836 23.281 -7.105 1 91.06 120 GLN A O 1
ATOM 917 N N . HIS A 1 121 ? -9.555 24.062 -5.367 1 90.44 121 HIS A N 1
ATOM 918 C CA . HIS A 1 121 ? -8.359 23.562 -6.043 1 90.44 121 HIS A CA 1
ATOM 919 C C . HIS A 1 121 ? -7.703 22.453 -5.238 1 90.44 121 HIS A C 1
ATOM 921 O O . HIS A 1 121 ? -6.852 21.719 -5.758 1 90.44 121 HIS A O 1
ATOM 927 N N . PHE A 1 122 ? -8.039 22.297 -4 1 93.12 122 PHE A N 1
ATOM 928 C CA . PHE A 1 122 ? -7.465 21.219 -3.195 1 93.12 122 PHE A CA 1
ATOM 929 C C . PHE A 1 122 ? -8.258 19.938 -3.371 1 93.12 122 PHE A C 1
ATOM 931 O O . PHE A 1 122 ? -9.359 19.797 -2.84 1 93.12 122 PHE A O 1
ATOM 938 N N . SER A 1 123 ? -7.676 18.922 -4.008 1 87.75 123 SER A N 1
ATOM 939 C CA . SER A 1 123 ? -8.398 17.719 -4.406 1 87.75 123 SER A CA 1
ATOM 940 C C . SER A 1 123 ? -8.094 16.547 -3.473 1 87.75 123 SER A C 1
ATOM 942 O O . SER A 1 123 ? -8.328 15.391 -3.82 1 87.75 123 SER A O 1
ATOM 944 N N . TYR A 1 124 ? -7.531 16.859 -2.264 1 92.25 124 TYR A N 1
ATOM 945 C CA . TYR A 1 124 ? -7.117 15.797 -1.347 1 92.25 124 TYR A CA 1
ATOM 946 C C . TYR A 1 124 ? -7.867 15.898 -0.024 1 92.25 124 TYR A C 1
ATOM 948 O O . TYR A 1 124 ? -7.316 15.586 1.035 1 92.25 124 TYR A O 1
ATOM 956 N N . LYS A 1 125 ? -9.117 16.375 -0.097 1 93.94 125 LYS A N 1
ATOM 957 C CA . LYS A 1 125 ? -9.867 16.641 1.124 1 93.94 125 LYS A CA 1
ATOM 958 C C . LYS A 1 125 ? -10.133 15.359 1.907 1 93.94 125 LYS A C 1
ATOM 960 O O . LYS A 1 125 ? -9.945 15.32 3.125 1 93.94 125 LYS A O 1
ATOM 965 N N . THR A 1 126 ? -10.555 14.312 1.215 1 92 126 THR A N 1
ATOM 966 C CA . THR A 1 126 ? -10.812 13.023 1.856 1 92 126 THR A CA 1
ATOM 967 C C . THR A 1 126 ? -9.539 12.484 2.506 1 92 126 THR A C 1
ATOM 969 O O . THR A 1 126 ? -9.555 12.078 3.67 1 92 126 THR A O 1
ATOM 972 N N . PHE A 1 127 ? -8.477 12.531 1.749 1 92.94 127 PHE A N 1
ATOM 973 C CA . PHE A 1 127 ? -7.199 12.008 2.217 1 92.94 127 PHE A CA 1
ATOM 974 C C . PHE A 1 127 ? -6.711 12.781 3.438 1 92.94 127 PHE A C 1
ATOM 976 O O . PHE A 1 127 ? -6.293 12.188 4.43 1 92.94 127 PHE A O 1
ATOM 983 N N . HIS A 1 128 ? -6.781 14.156 3.398 1 96.5 128 HIS A N 1
ATOM 984 C CA . HIS A 1 128 ? -6.379 15.008 4.512 1 96.5 128 HIS A CA 1
ATOM 985 C C . HIS A 1 128 ? -7.188 14.695 5.766 1 96.5 128 HIS A C 1
ATOM 987 O O . HIS A 1 128 ? -6.625 14.562 6.855 1 96.5 128 HIS A O 1
ATOM 993 N N . PHE A 1 129 ? -8.492 14.594 5.625 1 97 129 PHE A N 1
ATOM 994 C CA . PHE A 1 129 ? -9.375 14.32 6.758 1 97 129 PHE A CA 1
ATOM 995 C C . PHE A 1 129 ? -9.039 12.977 7.391 1 97 129 PHE A C 1
ATOM 997 O O . PHE A 1 129 ? -8.867 12.883 8.609 1 97 129 PHE A O 1
ATOM 1004 N N . LEU A 1 130 ? -8.922 11.914 6.574 1 94.81 130 LEU A N 1
ATOM 1005 C CA . LEU A 1 130 ? -8.703 10.57 7.082 1 94.81 130 LEU A CA 1
ATOM 1006 C C . LEU A 1 130 ? -7.348 10.461 7.773 1 94.81 130 LEU A C 1
ATOM 1008 O O . LEU A 1 130 ? -7.23 9.82 8.82 1 94.81 130 LEU A O 1
ATOM 1012 N N . LEU A 1 131 ? -6.293 11.086 7.215 1 96.88 131 LEU A N 1
ATOM 1013 C CA . LEU A 1 131 ? -4.977 11.07 7.852 1 96.88 131 LEU A CA 1
ATOM 1014 C C . LEU A 1 131 ? -5.016 11.805 9.188 1 96.88 131 LEU A C 1
ATOM 1016 O O . LEU A 1 131 ? -4.48 11.312 10.188 1 96.88 131 LEU A O 1
ATOM 1020 N N . THR A 1 132 ? -5.652 12.992 9.172 1 98.12 132 THR A N 1
ATOM 1021 C CA . THR A 1 132 ? -5.746 13.789 10.391 1 98.12 132 THR A CA 1
ATOM 1022 C C . THR A 1 132 ? -6.473 13.016 11.484 1 98.12 132 THR A C 1
ATOM 1024 O O . THR A 1 132 ? -5.984 12.914 12.617 1 98.12 132 THR A O 1
ATOM 1027 N N . GLU A 1 133 ? -7.59 12.453 11.117 1 97.19 133 GLU A N 1
ATOM 1028 C CA . GLU A 1 133 ? -8.367 11.695 12.094 1 97.19 133 GLU A CA 1
ATOM 1029 C C . GLU A 1 133 ? -7.613 10.461 12.562 1 97.19 133 GLU A C 1
ATOM 1031 O O . GLU A 1 133 ? -7.664 10.109 13.75 1 97.19 133 GLU A O 1
ATOM 1036 N N . ALA A 1 134 ? -6.977 9.758 11.602 1 95.69 134 ALA A N 1
ATOM 1037 C CA . ALA A 1 134 ? -6.191 8.578 11.969 1 95.69 134 ALA A CA 1
ATOM 1038 C C . ALA A 1 134 ? -5.152 8.93 13.031 1 95.69 134 ALA A C 1
ATOM 1040 O O . ALA A 1 134 ? -5.027 8.227 14.039 1 95.69 134 ALA A O 1
ATOM 1041 N N . LEU A 1 135 ? -4.426 10.016 12.852 1 96.75 135 LEU A N 1
ATOM 1042 C CA . LEU A 1 135 ? -3.391 10.422 13.805 1 96.75 135 LEU A CA 1
ATOM 1043 C C . LEU A 1 135 ? -4.004 10.781 15.148 1 96.75 135 LEU A C 1
ATOM 1045 O O . LEU A 1 135 ? -3.451 10.438 16.203 1 96.75 135 LEU A O 1
ATOM 1049 N N . GLN A 1 136 ? -5.098 11.414 15.125 1 96 136 GLN A N 1
ATOM 1050 C CA . GLN A 1 136 ? -5.758 11.82 16.359 1 96 136 GLN A CA 1
ATOM 1051 C C . GLN A 1 136 ? -6.234 10.602 17.156 1 96 136 GLN A C 1
ATOM 1053 O O . GLN A 1 136 ? -6.059 10.539 18.375 1 96 136 GLN A O 1
ATOM 1058 N N . LEU A 1 137 ? -6.82 9.656 16.469 1 94.81 137 LEU A N 1
ATOM 1059 C CA . LEU A 1 137 ? -7.297 8.445 17.125 1 94.81 137 LEU A CA 1
ATOM 1060 C C . LEU A 1 137 ? -6.137 7.641 17.703 1 94.81 137 LEU A C 1
ATOM 1062 O O . LEU A 1 137 ? -6.211 7.172 18.844 1 94.81 137 LEU A O 1
ATOM 1066 N N . LEU A 1 138 ? -5.113 7.504 16.906 1 93.56 138 LEU A N 1
ATOM 1067 C CA . LEU A 1 138 ? -3.949 6.746 17.359 1 93.56 138 LEU A CA 1
ATOM 1068 C C . LEU A 1 138 ? -3.262 7.445 18.516 1 93.56 138 LEU A C 1
ATOM 1070 O O . LEU A 1 138 ? -2.783 6.789 19.453 1 93.56 138 LEU A O 1
ATOM 1074 N N . SER A 1 139 ? -3.164 8.742 18.453 1 93.62 139 SER A N 1
ATOM 1075 C CA . SER A 1 139 ? -2.557 9.523 19.516 1 93.62 139 SER A CA 1
ATOM 1076 C C . SER A 1 139 ? -3.324 9.359 20.828 1 93.62 139 SER A C 1
ATOM 1078 O O . SER A 1 139 ? -2.721 9.195 21.891 1 93.62 139 SER A O 1
ATOM 1080 N N . LYS A 1 140 ? -4.625 9.398 20.766 1 91 140 LYS A N 1
ATOM 1081 C CA . LYS A 1 140 ? -5.473 9.273 21.953 1 91 140 LYS A CA 1
ATOM 1082 C C . LYS A 1 140 ? -5.293 7.914 22.625 1 91 140 LYS A C 1
ATOM 1084 O O . LYS A 1 140 ? -5.441 7.789 23.844 1 91 140 LYS A O 1
ATOM 1089 N N . ALA A 1 141 ? -4.969 6.996 21.859 1 87.75 141 ALA A N 1
ATOM 1090 C CA . ALA A 1 141 ? -4.84 5.633 22.359 1 87.75 141 ALA A CA 1
ATOM 1091 C C . ALA A 1 141 ? -3.486 5.426 23.047 1 87.75 141 ALA A C 1
ATOM 1093 O O . ALA A 1 141 ? -3.289 4.449 23.766 1 87.75 141 ALA A O 1
ATOM 1094 N N . GLN A 1 142 ? -2.617 6.242 22.719 1 81.62 142 GLN A N 1
ATOM 1095 C CA . GLN A 1 142 ? -1.286 6.109 23.297 1 81.62 142 GLN A CA 1
ATOM 1096 C C . GLN A 1 142 ? -1.227 6.738 24.688 1 81.62 142 GLN A C 1
ATOM 1098 O O . GLN A 1 142 ? -1.91 7.727 24.953 1 81.62 142 GLN A O 1
ATOM 1103 N N . ARG A 1 143 ? -0.582 6.059 25.547 1 73.56 143 ARG A N 1
ATOM 1104 C CA . ARG A 1 143 ? -0.395 6.535 26.922 1 73.56 143 ARG A CA 1
ATOM 1105 C C . ARG A 1 143 ? 0.486 7.781 26.953 1 73.56 143 ARG A C 1
ATOM 1107 O O . ARG A 1 143 ? 1.49 7.852 26.234 1 73.56 143 ARG A O 1
ATOM 1114 N N . PRO A 1 144 ? 0.161 8.742 27.875 1 68.5 144 PRO A N 1
ATOM 1115 C CA . PRO A 1 144 ? 1.066 9.883 28.078 1 68.5 144 PRO A CA 1
ATOM 1116 C C . PRO A 1 144 ? 2.385 9.477 28.734 1 68.5 144 PRO A C 1
ATOM 1118 O O . PRO A 1 144 ? 2.43 8.508 29.484 1 68.5 144 PRO A O 1
ATOM 1121 N N . PRO A 1 145 ? 3.816 10.18 28.562 1 64.25 145 PRO A N 1
ATOM 1122 C CA . PRO A 1 145 ? 3.93 11.328 27.672 1 64.25 145 PRO A CA 1
ATOM 1123 C C . PRO A 1 145 ? 3.963 10.93 26.188 1 64.25 145 PRO A C 1
ATOM 1125 O O . PRO A 1 145 ? 4.516 9.883 25.844 1 64.25 145 PRO A O 1
ATOM 1128 N N . GLN A 1 146 ? 3.348 11.812 25.328 1 85 146 GLN A N 1
ATOM 1129 C CA . GLN A 1 146 ? 3.131 11.562 23.906 1 85 146 GLN A CA 1
ATOM 1130 C C . GLN A 1 146 ? 4.25 12.156 23.062 1 85 146 GLN A C 1
ATOM 1132 O O . GLN A 1 146 ? 4.258 12.016 21.828 1 85 146 GLN A O 1
ATOM 1137 N N . CYS A 1 147 ? 5.355 12.648 23.891 1 95.69 147 CYS A N 1
ATOM 1138 C CA . CYS A 1 147 ? 6.414 13.281 23.094 1 95.69 147 CYS A CA 1
ATOM 1139 C C . CYS A 1 147 ? 7.531 12.289 22.797 1 95.69 147 CYS A C 1
ATOM 1141 O O . CYS A 1 147 ? 7.734 11.328 23.547 1 95.69 147 CYS A O 1
ATOM 1143 N N . ARG A 1 148 ? 8.219 12.539 21.688 1 96.56 148 ARG A N 1
ATOM 1144 C CA . ARG A 1 148 ? 9.273 11.609 21.281 1 96.56 148 ARG A CA 1
ATOM 1145 C C . ARG A 1 148 ? 10.297 12.312 20.391 1 96.56 148 ARG A C 1
ATOM 1147 O O . ARG A 1 148 ? 9.961 13.25 19.672 1 96.56 148 ARG A O 1
ATOM 1154 N N . GLN A 1 149 ? 11.578 11.859 20.594 1 98.12 149 GLN A N 1
ATOM 1155 C CA . GLN A 1 149 ? 12.648 12.297 19.703 1 98.12 149 GLN A CA 1
ATOM 1156 C C . GLN A 1 149 ? 12.609 11.539 18.375 1 98.12 149 GLN A C 1
ATOM 1158 O O . GLN A 1 149 ? 12.609 10.305 18.359 1 98.12 149 GLN A O 1
ATOM 1163 N N . VAL A 1 150 ? 12.539 12.297 17.297 1 98.62 150 VAL A N 1
ATOM 1164 C CA . VAL A 1 150 ? 12.547 11.672 15.969 1 98.62 150 VAL A CA 1
ATOM 1165 C C . VAL A 1 150 ? 13.523 12.422 15.055 1 98.62 150 VAL A C 1
ATOM 1167 O O . VAL A 1 150 ? 14.023 13.492 15.414 1 98.62 150 VAL A O 1
ATOM 1170 N N . PHE A 1 151 ? 13.805 11.82 13.945 1 98.62 151 PHE A N 1
ATOM 1171 C CA . PHE A 1 151 ? 14.734 12.367 12.961 1 98.62 151 PHE A CA 1
ATOM 1172 C C . PHE A 1 151 ? 14.133 12.352 11.57 1 98.62 151 PHE A C 1
ATOM 1174 O O . PHE A 1 151 ? 13.32 11.477 11.242 1 98.62 151 PHE A O 1
ATOM 1181 N N . ARG A 1 152 ? 14.414 13.281 10.789 1 97.94 152 ARG A N 1
ATOM 1182 C CA . ARG A 1 152 ? 13.898 13.391 9.43 1 97.94 152 ARG A CA 1
ATOM 1183 C C . ARG A 1 152 ? 14.984 13.867 8.469 1 97.94 152 ARG A C 1
ATOM 1185 O O . ARG A 1 152 ? 15.586 14.93 8.68 1 97.94 152 ARG A O 1
ATOM 1192 N N . GLY A 1 153 ? 15.312 13.07 7.527 1 96.56 153 GLY A N 1
ATOM 1193 C CA . GLY A 1 153 ? 16.141 13.469 6.41 1 96.56 153 GLY A CA 1
ATOM 1194 C C . GLY A 1 153 ? 15.344 13.891 5.188 1 96.56 153 GLY A C 1
ATOM 1195 O O . GLY A 1 153 ? 14.398 13.203 4.793 1 96.56 153 GLY A O 1
ATOM 1196 N N . VAL A 1 154 ? 15.695 15.031 4.641 1 93.75 154 VAL A N 1
ATOM 1197 C CA . VAL A 1 154 ? 14.953 15.578 3.504 1 93.75 154 VAL A CA 1
ATOM 1198 C C . VAL A 1 154 ? 15.859 15.625 2.275 1 93.75 154 VAL A C 1
ATOM 1200 O O . VAL A 1 154 ? 17 16.094 2.354 1 93.75 154 VAL A O 1
ATOM 1203 N N . GLN A 1 155 ? 15.328 15.07 1.214 1 90.62 155 GLN A N 1
ATOM 1204 C CA . GLN A 1 155 ? 16 15.148 -0.076 1 90.62 155 GLN A CA 1
ATOM 1205 C C . GLN A 1 155 ? 15.312 16.141 -1.003 1 90.62 155 GLN A C 1
ATOM 1207 O O . GLN A 1 155 ? 14.086 16.141 -1.116 1 90.62 155 GLN A O 1
ATOM 1212 N N . GLY A 1 156 ? 16.016 17.078 -1.616 1 86.5 156 GLY A N 1
ATOM 1213 C CA . GLY A 1 156 ? 15.469 17.953 -2.641 1 86.5 156 GLY A CA 1
ATOM 1214 C C . GLY A 1 156 ? 15.062 19.312 -2.105 1 86.5 156 GLY A C 1
ATOM 1215 O O . GLY A 1 156 ? 14.727 20.219 -2.875 1 86.5 156 GLY A O 1
ATOM 1216 N N . LEU A 1 157 ? 15.039 19.438 -0.805 1 85.69 157 LEU A N 1
ATOM 1217 C CA . LEU A 1 157 ? 14.656 20.703 -0.175 1 85.69 157 LEU A CA 1
ATOM 1218 C C . LEU A 1 157 ? 15.656 21.094 0.907 1 85.69 157 LEU A C 1
ATOM 1220 O O . LEU A 1 157 ? 15.914 20.312 1.831 1 85.69 157 LEU A O 1
ATOM 1224 N N . ARG A 1 158 ? 16.234 22.203 0.7 1 88.25 158 ARG A N 1
ATOM 1225 C CA . ARG A 1 158 ? 17.109 22.766 1.717 1 88.25 158 ARG A CA 1
ATOM 1226 C C . ARG A 1 158 ? 16.438 23.922 2.439 1 88.25 158 ARG A C 1
ATOM 1228 O O . ARG A 1 158 ? 16.172 24.984 1.843 1 88.25 158 ARG A O 1
ATOM 1235 N N . PHE A 1 159 ? 16.141 23.719 3.656 1 89.5 159 PHE A N 1
ATOM 1236 C CA . PHE A 1 159 ? 15.523 24.766 4.457 1 89.5 159 PHE A CA 1
ATOM 1237 C C . PHE A 1 159 ? 16.562 25.812 4.883 1 89.5 159 PHE A C 1
ATOM 1239 O O . PHE A 1 159 ? 17.688 25.469 5.23 1 89.5 159 PHE A O 1
ATOM 1246 N N . GLN A 1 160 ? 16.172 27 4.715 1 86.25 160 GLN A N 1
ATOM 1247 C CA . GLN A 1 160 ? 17.016 28.078 5.219 1 86.25 160 GLN A CA 1
ATOM 1248 C C . GLN A 1 160 ? 16.969 28.141 6.742 1 86.25 160 GLN A C 1
ATOM 1250 O O . GLN A 1 160 ? 15.898 28.141 7.336 1 86.25 160 GLN A O 1
ATOM 1255 N N . PRO A 1 161 ? 18.156 28.141 7.262 1 77.75 161 PRO A N 1
ATOM 1256 C CA . PRO A 1 161 ? 18.188 28.188 8.727 1 77.75 161 PRO A CA 1
ATOM 1257 C C . PRO A 1 161 ? 17.5 29.406 9.297 1 77.75 161 PRO A C 1
ATOM 1259 O O . PRO A 1 161 ? 17.625 30.516 8.75 1 77.75 161 PRO A O 1
ATOM 1262 N N . THR A 1 162 ? 16.672 29.109 10.156 1 84.12 162 THR A N 1
ATOM 1263 C CA . THR A 1 162 ? 16.078 30.141 11.016 1 84.12 162 THR A CA 1
ATOM 1264 C C . THR A 1 162 ? 16.766 30.172 12.375 1 84.12 162 THR A C 1
ATOM 1266 O O . THR A 1 162 ? 17.203 29.125 12.883 1 84.12 162 THR A O 1
ATOM 1269 N N . GLY A 1 163 ? 17.016 31.344 12.914 1 87.31 163 GLY A N 1
ATOM 1270 C CA . GLY A 1 163 ? 17.766 31.469 14.148 1 87.31 163 GLY A CA 1
ATOM 1271 C C . GLY A 1 163 ? 17.094 30.797 15.336 1 87.31 163 GLY A C 1
ATOM 1272 O O . GLY A 1 163 ? 15.883 30.594 15.328 1 87.31 163 GLY A O 1
ATOM 1273 N N . PRO A 1 164 ? 17.922 30.438 16.328 1 93.62 164 PRO A N 1
ATOM 1274 C CA . PRO A 1 164 ? 17.375 29.859 17.562 1 93.62 164 PRO A CA 1
ATOM 1275 C C . PRO A 1 164 ? 16.266 30.719 18.172 1 93.62 164 PRO A C 1
ATOM 1277 O O . PRO A 1 164 ? 16.328 31.938 18.125 1 93.62 164 PRO A O 1
ATOM 1280 N N . GLY A 1 165 ? 15.18 30.062 18.625 1 96.12 165 GLY A N 1
ATOM 1281 C CA . GLY A 1 165 ? 14.086 30.75 19.297 1 96.12 165 GLY A CA 1
ATOM 1282 C C . GLY A 1 165 ? 12.898 31 18.375 1 96.12 165 GLY A C 1
ATOM 1283 O O . GLY A 1 165 ? 11.789 31.25 18.859 1 96.12 165 GLY A O 1
ATOM 1284 N N . ALA A 1 166 ? 13.133 30.922 17.109 1 96.75 166 ALA A N 1
ATOM 1285 C CA . ALA A 1 166 ? 12.055 31.141 16.156 1 96.75 166 ALA A CA 1
ATOM 1286 C C . ALA A 1 166 ? 10.984 30.062 16.266 1 96.75 166 ALA A C 1
ATOM 1288 O O . ALA A 1 166 ? 11.297 28.906 16.531 1 96.75 166 ALA A O 1
ATOM 1289 N N . THR A 1 167 ? 9.711 30.5 16.094 1 98.06 167 THR A N 1
ATOM 1290 C CA . THR A 1 167 ? 8.594 29.562 16.016 1 98.06 167 THR A CA 1
ATOM 1291 C C . THR A 1 167 ? 8.328 29.156 14.57 1 98.06 167 THR A C 1
ATOM 1293 O O . THR A 1 167 ? 8.195 30.031 13.703 1 98.06 167 THR A O 1
ATOM 1296 N N . VAL A 1 168 ? 8.297 27.891 14.305 1 97.75 168 VAL A N 1
ATOM 1297 C CA . VAL A 1 168 ? 8.148 27.406 12.93 1 97.75 168 VAL A CA 1
ATOM 1298 C C . VAL A 1 168 ? 7.172 26.234 12.898 1 97.75 168 VAL A C 1
ATOM 1300 O O . VAL A 1 168 ? 6.805 25.703 13.945 1 97.75 168 VAL A O 1
ATOM 1303 N N . ARG A 1 169 ? 6.672 25.891 11.688 1 97.19 169 ARG A N 1
ATOM 1304 C CA . ARG A 1 169 ? 5.91 24.688 11.367 1 97.19 169 ARG A CA 1
ATOM 1305 C C . ARG A 1 169 ? 6.469 24 10.133 1 97.19 169 ARG A C 1
ATOM 1307 O O . ARG A 1 169 ? 7.078 24.641 9.273 1 97.19 169 ARG A O 1
ATOM 1314 N N . LEU A 1 170 ? 6.262 22.766 10.07 1 95.69 170 LEU A N 1
ATOM 1315 C CA . LEU A 1 170 ? 6.719 22.047 8.891 1 95.69 170 LEU A CA 1
ATOM 1316 C C . LEU A 1 170 ? 5.75 22.234 7.727 1 95.69 170 LEU A C 1
ATOM 1318 O O . LEU A 1 170 ? 6.133 22.094 6.562 1 95.69 170 LEU A O 1
ATOM 1322 N N . GLY A 1 171 ? 4.484 22.484 8.016 1 94.69 171 GLY A N 1
ATOM 1323 C CA . GLY A 1 171 ? 3.531 22.922 7.012 1 94.69 171 GLY A CA 1
ATOM 1324 C C . GLY A 1 171 ? 2.906 21.766 6.242 1 94.69 171 GLY A C 1
ATOM 1325 O O . GLY A 1 171 ? 2.088 21.984 5.348 1 94.69 171 GLY A O 1
ATOM 1326 N N . SER A 1 172 ? 3.24 20.594 6.406 1 96.75 172 SER A N 1
ATOM 1327 C CA . SER A 1 172 ? 2.717 19.375 5.797 1 96.75 172 SER A CA 1
ATOM 1328 C C . SER A 1 172 ? 2.818 18.188 6.75 1 96.75 172 SER A C 1
ATOM 1330 O O . SER A 1 172 ? 3.387 18.312 7.836 1 96.75 172 SER A O 1
ATOM 1332 N N . PHE A 1 173 ? 2.078 17.062 6.379 1 98.38 173 PHE A N 1
ATOM 1333 C CA . PHE A 1 173 ? 2.41 15.836 7.082 1 98.38 173 PHE A CA 1
ATOM 1334 C C . PHE A 1 173 ? 3.871 15.461 6.867 1 98.38 173 PHE A C 1
ATOM 1336 O O . PHE A 1 173 ? 4.352 15.445 5.73 1 98.38 173 PHE A O 1
ATOM 1343 N N . SER A 1 174 ? 4.562 15.312 7.945 1 97.69 174 SER A N 1
ATOM 1344 C CA . SER A 1 174 ? 6.004 15.102 7.832 1 97.69 174 SER A CA 1
ATOM 1345 C C . SER A 1 174 ? 6.41 13.766 8.453 1 97.69 174 SER A C 1
ATOM 1347 O O . SER A 1 174 ? 6.238 13.555 9.648 1 97.69 174 SER A O 1
ATOM 1349 N N . SER A 1 175 ? 6.91 12.945 7.566 1 97.56 175 SER A N 1
ATOM 1350 C CA . SER A 1 175 ? 7.422 11.656 8.023 1 97.56 175 SER A CA 1
ATOM 1351 C C . SER A 1 175 ? 8.766 11.812 8.719 1 97.56 175 SER A C 1
ATOM 1353 O O . SER A 1 175 ? 9.609 12.609 8.297 1 97.56 175 SER A O 1
ATOM 1355 N N . ALA A 1 176 ? 8.93 11.172 9.82 1 98.12 176 ALA A N 1
ATOM 1356 C CA . ALA A 1 176 ? 10.172 11.055 10.578 1 98.12 176 ALA A CA 1
ATOM 1357 C C . ALA A 1 176 ? 10.391 9.617 11.055 1 98.12 176 ALA A C 1
ATOM 1359 O O . ALA A 1 176 ? 9.547 8.75 10.828 1 98.12 176 ALA A O 1
ATOM 1360 N N . SER A 1 177 ? 11.57 9.383 11.547 1 97.75 177 SER A N 1
ATOM 1361 C CA . SER A 1 177 ? 11.891 8.047 12.047 1 97.75 177 SER A CA 1
ATOM 1362 C C . SER A 1 177 ? 12.43 8.102 13.469 1 97.75 177 SER A C 1
ATOM 1364 O O . SER A 1 177 ? 13.109 9.055 13.844 1 97.75 177 SER A O 1
ATOM 1366 N N . LEU A 1 178 ? 12.086 7.102 14.273 1 96.81 178 LEU A N 1
ATOM 1367 C CA . LEU A 1 178 ? 12.688 6.934 15.594 1 96.81 178 LEU A CA 1
ATOM 1368 C C . LEU A 1 178 ? 14.164 6.574 15.477 1 96.81 178 LEU A C 1
ATOM 1370 O O . LEU A 1 178 ? 14.93 6.766 16.422 1 96.81 178 LEU A O 1
ATOM 1374 N N . ASN A 1 179 ? 14.508 6.082 14.352 1 96.38 179 ASN A N 1
ATOM 1375 C CA . ASN A 1 179 ? 15.875 5.648 14.086 1 96.38 179 ASN A CA 1
ATOM 1376 C C . ASN A 1 179 ? 16.641 6.672 13.258 1 96.38 179 ASN A C 1
ATOM 1378 O O . ASN A 1 179 ? 16.328 6.898 12.094 1 96.38 179 ASN A O 1
ATOM 1382 N N . LYS A 1 180 ? 17.688 7.176 13.812 1 96.94 180 LYS A N 1
ATOM 1383 C CA . LYS A 1 180 ? 18.469 8.234 13.172 1 96.94 180 LYS A CA 1
ATOM 1384 C C . LYS A 1 180 ? 19.078 7.742 11.867 1 96.94 180 LYS A C 1
ATOM 1386 O O . LYS A 1 180 ? 19.078 8.469 10.867 1 96.94 180 LYS A O 1
ATOM 1391 N N . ALA A 1 181 ? 19.609 6.566 11.859 1 95.12 181 ALA A N 1
ATOM 1392 C CA . ALA A 1 181 ? 20.25 6.016 10.672 1 95.12 181 ALA A CA 1
ATOM 1393 C C . ALA A 1 181 ? 19.25 5.859 9.523 1 95.12 181 ALA A C 1
ATOM 1395 O O . ALA A 1 181 ? 19.578 6.148 8.367 1 95.12 181 ALA A O 1
ATOM 1396 N N . THR A 1 182 ? 18.094 5.402 9.883 1 93.75 182 THR A N 1
ATOM 1397 C CA . THR A 1 182 ? 17.031 5.285 8.891 1 93.75 182 THR A CA 1
ATOM 1398 C C . THR A 1 182 ? 16.703 6.645 8.281 1 93.75 182 THR A C 1
ATOM 1400 O O . THR A 1 182 ? 16.594 6.777 7.062 1 93.75 182 THR A O 1
ATOM 1403 N N . ALA A 1 183 ? 16.609 7.641 9.094 1 96.12 183 ALA A N 1
ATOM 1404 C CA . ALA A 1 183 ? 16.281 8.992 8.633 1 96.12 183 ALA A CA 1
ATOM 1405 C C . ALA A 1 183 ? 17.359 9.531 7.703 1 96.12 183 ALA A C 1
ATOM 1407 O O . ALA A 1 183 ? 17.047 10.203 6.715 1 96.12 183 ALA A O 1
ATOM 1408 N N . GLN A 1 184 ? 18.578 9.242 7.977 1 94.19 184 GLN A N 1
ATOM 1409 C CA . GLN A 1 184 ? 19.688 9.719 7.16 1 94.19 184 GLN A CA 1
ATOM 1410 C C . GLN A 1 184 ? 19.609 9.164 5.738 1 94.19 184 GLN A C 1
ATOM 1412 O O . GLN A 1 184 ? 20.031 9.812 4.785 1 94.19 184 GLN A O 1
ATOM 1417 N N . GLY A 1 185 ? 19.047 8.07 5.617 1 92.44 185 GLY A N 1
ATOM 1418 C CA . GLY A 1 185 ? 18.922 7.426 4.316 1 92.44 185 GLY A CA 1
ATOM 1419 C C . GLY A 1 185 ? 17.891 8.094 3.42 1 92.44 185 GLY A C 1
ATOM 1420 O O . GLY A 1 185 ? 17.922 7.918 2.199 1 92.44 185 GLY A O 1
ATOM 1421 N N . PHE A 1 186 ? 17.016 8.883 3.98 1 91.19 186 PHE A N 1
ATOM 1422 C CA . PHE A 1 186 ? 15.922 9.469 3.209 1 91.19 186 PHE A CA 1
ATOM 1423 C C . PHE A 1 186 ? 16.359 10.781 2.57 1 91.19 186 PHE A C 1
ATOM 1425 O O . PHE A 1 186 ? 15.695 11.281 1.653 1 91.19 186 PHE A O 1
ATOM 1432 N N . GLY A 1 187 ? 17.438 11.43 3.059 1 87.94 187 GLY A N 1
ATOM 1433 C CA . GLY A 1 187 ? 17.875 12.664 2.42 1 87.94 187 GLY A CA 1
ATOM 1434 C C . GLY A 1 187 ? 19.047 13.32 3.125 1 87.94 187 GLY A C 1
ATOM 1435 O O . GLY A 1 187 ? 19.219 13.148 4.332 1 87.94 187 GLY A O 1
ATOM 1436 N N . LYS A 1 188 ? 19.672 14.156 2.285 1 87.56 188 LYS A N 1
ATOM 1437 C CA . LYS A 1 188 ? 20.891 14.742 2.814 1 87.56 188 LYS A CA 1
ATOM 1438 C C . LYS A 1 188 ? 20.922 16.25 2.592 1 87.56 188 LYS A C 1
ATOM 1440 O O . LYS A 1 188 ? 21.984 16.875 2.711 1 87.56 188 LYS A O 1
ATOM 1445 N N . ASP A 1 189 ? 19.844 16.812 2.227 1 92.5 189 ASP A N 1
ATOM 1446 C CA . ASP A 1 189 ? 19.828 18.25 2.021 1 92.5 189 ASP A CA 1
ATOM 1447 C C . ASP A 1 189 ? 19.516 18.984 3.324 1 92.5 189 ASP A C 1
ATOM 1449 O O . ASP A 1 189 ? 20.125 20.016 3.627 1 92.5 189 ASP A O 1
ATOM 1453 N N . THR A 1 190 ? 18.578 18.516 3.982 1 94.88 190 THR A N 1
ATOM 1454 C CA . THR A 1 190 ? 18.266 18.984 5.332 1 94.88 190 THR A CA 1
ATOM 1455 C C . THR A 1 190 ? 18.047 17.797 6.273 1 94.88 190 THR A C 1
ATOM 1457 O O . THR A 1 190 ? 17.453 16.797 5.895 1 94.88 190 THR A O 1
ATOM 1460 N N . PHE A 1 191 ? 18.594 17.906 7.414 1 96.75 191 PHE A N 1
ATOM 1461 C CA . PHE A 1 191 ? 18.422 16.875 8.438 1 96.75 191 PHE A CA 1
ATOM 1462 C C . PHE A 1 191 ? 17.859 17.484 9.719 1 96.75 191 PHE A C 1
ATOM 1464 O O . PHE A 1 191 ? 18.469 18.359 10.328 1 96.75 191 PHE A O 1
ATOM 1471 N N . PHE A 1 192 ? 16.734 16.953 10.141 1 97.56 192 PHE A N 1
ATOM 1472 C CA . PHE A 1 192 ? 16.047 17.469 11.32 1 97.56 192 PHE A CA 1
ATOM 1473 C C . PHE A 1 192 ? 16.219 16.516 12.5 1 97.56 192 PHE A C 1
ATOM 1475 O O . PHE A 1 192 ? 16.141 15.297 12.344 1 97.56 192 PHE A O 1
ATOM 1482 N N . GLY A 1 193 ? 16.562 17.016 13.625 1 98.06 193 GLY A N 1
ATOM 1483 C CA . GLY A 1 193 ? 16.219 16.453 14.914 1 98.06 193 GLY A CA 1
ATOM 1484 C C . GLY A 1 193 ? 14.992 17.094 15.539 1 98.06 193 GLY A C 1
ATOM 1485 O O . GLY A 1 193 ? 14.969 18.312 15.727 1 98.06 193 GLY A O 1
ATOM 1486 N N . ILE A 1 194 ? 13.961 16.297 15.844 1 98.56 194 ILE A N 1
ATOM 1487 C CA . ILE A 1 194 ? 12.695 16.906 16.25 1 98.56 194 ILE A CA 1
ATOM 1488 C C . ILE A 1 194 ? 12.195 16.25 17.531 1 98.56 194 ILE A C 1
ATOM 1490 O O . ILE A 1 194 ? 12.07 15.016 17.609 1 98.56 194 ILE A O 1
ATOM 1494 N N . TRP A 1 195 ? 12 17.031 18.516 1 98.5 195 TRP A N 1
ATOM 1495 C CA . TRP A 1 195 ? 11.203 16.625 19.672 1 98.5 195 TRP A CA 1
ATOM 1496 C C . TRP A 1 195 ? 9.727 16.938 19.438 1 98.5 195 TRP A C 1
ATOM 1498 O O . TRP A 1 195 ? 9.297 18.078 19.625 1 98.5 195 TRP A O 1
ATOM 1508 N N . THR A 1 196 ? 8.938 15.953 19.062 1 98.38 196 THR A N 1
ATOM 1509 C CA . THR A 1 196 ? 7.539 16.172 18.719 1 98.38 196 THR A CA 1
ATOM 1510 C C . THR A 1 196 ? 6.621 15.617 19.797 1 98.38 196 THR A C 1
ATOM 1512 O O . THR A 1 196 ? 6.914 14.586 20.406 1 98.38 196 THR A O 1
ATOM 1515 N N . CYS A 1 197 ? 5.535 16.344 20.047 1 97.12 197 CYS A N 1
ATOM 1516 C CA . CYS A 1 197 ? 4.555 15.891 21.031 1 97.12 197 CYS A CA 1
ATOM 1517 C C . CYS A 1 197 ? 3.256 15.477 20.344 1 97.12 197 CYS A C 1
ATOM 1519 O O . CYS A 1 197 ? 2.357 14.93 20.984 1 97.12 197 CYS A O 1
ATOM 1521 N N . LEU A 1 198 ? 3.188 15.695 19.031 1 96.31 198 LEU A N 1
ATOM 1522 C CA . LEU A 1 198 ? 1.979 15.312 18.312 1 96.31 198 LEU A CA 1
ATOM 1523 C C . LEU A 1 198 ? 2.287 14.242 17.266 1 96.31 198 LEU A C 1
ATOM 1525 O O . LEU A 1 198 ? 1.376 13.719 16.625 1 96.31 198 LEU A O 1
ATOM 1529 N N . GLY A 1 199 ? 3.596 13.953 17.062 1 97.5 199 GLY A N 1
ATOM 1530 C CA . GLY A 1 199 ? 3.975 12.875 16.156 1 97.5 199 GLY A CA 1
ATOM 1531 C C . GLY A 1 199 ? 3.486 11.516 16.609 1 97.5 199 GLY A C 1
ATOM 1532 O O . GLY A 1 199 ? 3.561 11.18 17.797 1 97.5 199 GLY A O 1
ATOM 1533 N N . VAL A 1 200 ? 2.996 10.695 15.68 1 96.38 200 VAL A N 1
ATOM 1534 C CA . VAL A 1 200 ? 2.377 9.414 16 1 96.38 200 VAL A CA 1
ATOM 1535 C C . VAL A 1 200 ? 3.117 8.289 15.289 1 96.38 200 VAL A C 1
ATOM 1537 O O . VAL A 1 200 ? 3.32 8.344 14.07 1 96.38 200 VAL A O 1
ATOM 1540 N N . PRO A 1 201 ? 3.576 7.277 16.078 1 93.88 201 PRO A N 1
ATOM 1541 C CA . PRO A 1 201 ? 4.102 6.094 15.391 1 93.88 201 PRO A CA 1
ATOM 1542 C C . PRO A 1 201 ? 3.064 5.418 14.492 1 93.88 201 PRO A C 1
ATOM 1544 O O . PRO A 1 201 ? 1.963 5.102 14.953 1 93.88 201 PRO A O 1
ATOM 1547 N N . ILE A 1 202 ? 3.445 5.227 13.18 1 92.5 202 ILE A N 1
ATOM 1548 C CA . ILE A 1 202 ? 2.482 4.637 12.258 1 92.5 202 ILE A CA 1
ATOM 1549 C C . ILE A 1 202 ? 3.119 3.453 11.531 1 92.5 202 ILE A C 1
ATOM 1551 O O . ILE A 1 202 ? 2.625 3.016 10.492 1 92.5 202 ILE A O 1
ATOM 1555 N N . TRP A 1 203 ? 4.211 2.943 12.023 1 88.69 203 TRP A N 1
ATOM 1556 C CA . TRP A 1 203 ? 4.949 1.901 11.32 1 88.69 203 TRP A CA 1
ATOM 1557 C C . TRP A 1 203 ? 4.133 0.616 11.234 1 88.69 203 TRP A C 1
ATOM 1559 O O . TRP A 1 203 ? 4.344 -0.207 10.344 1 88.69 203 TRP A O 1
ATOM 1569 N N . ASN A 1 204 ? 3.123 0.425 12.062 1 83.25 204 ASN A N 1
ATOM 1570 C CA . ASN A 1 204 ? 2.25 -0.743 11.992 1 83.25 204 ASN A CA 1
ATOM 1571 C C . ASN A 1 204 ? 1.268 -0.641 10.828 1 83.25 204 ASN A C 1
ATOM 1573 O O . ASN A 1 204 ? 0.587 -1.614 10.5 1 83.25 204 ASN A O 1
ATOM 1577 N N . TYR A 1 205 ? 1.187 0.482 10.258 1 87.44 205 TYR A N 1
ATOM 1578 C CA . TYR A 1 205 ? 0.289 0.731 9.133 1 87.44 205 TYR A CA 1
ATOM 1579 C C . TYR A 1 205 ? 1.074 1.078 7.871 1 87.44 205 TYR A C 1
ATOM 1581 O O . TYR A 1 205 ? 0.693 1.982 7.125 1 87.44 205 TYR A O 1
ATOM 1589 N N . SER A 1 206 ? 2.148 0.5 7.742 1 87 206 SER A N 1
ATOM 1590 C CA . SER A 1 206 ? 3.051 0.671 6.609 1 87 206 SER A CA 1
ATOM 1591 C C . SER A 1 206 ? 3.574 -0.672 6.113 1 87 206 SER A C 1
ATOM 1593 O O . SER A 1 206 ? 3.75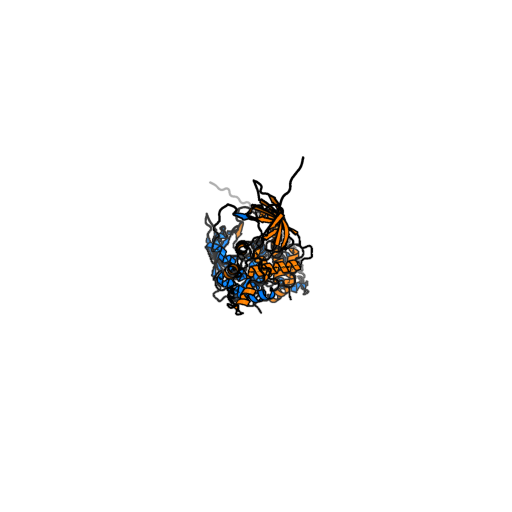6 -1.604 6.898 1 87 206 SER A O 1
ATOM 1595 N N . PHE A 1 207 ? 3.771 -0.761 4.805 1 81.75 207 PHE A N 1
ATOM 1596 C CA . PHE A 1 207 ? 4.402 -1.965 4.277 1 81.75 207 PHE A CA 1
ATOM 1597 C C . PHE A 1 207 ? 5.906 -1.936 4.512 1 81.75 207 PHE A C 1
ATOM 1599 O O . PHE A 1 207 ? 6.625 -2.842 4.086 1 81.75 207 PHE A O 1
ATOM 1606 N N . PHE A 1 208 ? 6.426 -0.897 5.215 1 84.62 208 PHE A N 1
ATOM 1607 C CA . PHE A 1 208 ? 7.832 -0.75 5.574 1 84.62 208 PHE A CA 1
ATOM 1608 C C . PHE A 1 208 ? 7.984 -0.515 7.074 1 84.62 208 PHE A C 1
ATOM 1610 O O . PHE A 1 208 ? 8.516 0.514 7.496 1 84.62 208 PHE A O 1
ATOM 1617 N N . PRO A 1 209 ? 7.645 -1.496 7.848 1 84 209 PRO A N 1
ATOM 1618 C CA . PRO A 1 209 ? 7.648 -1.294 9.297 1 84 209 PRO A CA 1
ATOM 1619 C C . PRO A 1 209 ? 9.039 -1.011 9.852 1 84 209 PRO A C 1
ATOM 1621 O O . PRO A 1 209 ? 9.18 -0.329 10.875 1 84 209 PRO A O 1
ATOM 1624 N N . GLY A 1 210 ? 10.055 -1.463 9.227 1 83.81 210 GLY A N 1
ATOM 1625 C CA . GLY A 1 210 ? 11.422 -1.265 9.68 1 83.81 210 GLY A CA 1
ATOM 1626 C C . GLY A 1 210 ? 11.852 0.192 9.672 1 83.81 210 GLY A C 1
ATOM 1627 O O . GLY A 1 210 ? 12.844 0.557 10.305 1 83.81 210 GLY A O 1
ATOM 1628 N N . GLU A 1 211 ? 11.102 0.974 8.984 1 89.94 211 GLU A N 1
ATOM 1629 C CA . GLU A 1 211 ? 11.43 2.396 8.914 1 89.94 211 GLU A CA 1
ATOM 1630 C C . GLU A 1 211 ? 11.047 3.111 10.211 1 89.94 211 GLU A C 1
ATOM 1632 O O . GLU A 1 211 ? 11.477 4.238 10.453 1 89.94 211 GLU A O 1
ATOM 1637 N N . GLU A 1 212 ? 10.266 2.49 11.047 1 91.88 212 GLU A N 1
ATOM 1638 C CA . GLU A 1 212 ? 9.836 3.057 12.32 1 91.88 212 GLU A CA 1
ATOM 1639 C C . GLU A 1 212 ? 9.312 4.48 12.141 1 91.88 212 GLU A C 1
ATOM 1641 O O . GLU A 1 212 ? 9.758 5.398 12.836 1 91.88 212 GLU A O 1
ATOM 1646 N N . GLU A 1 213 ? 8.359 4.574 11.281 1 94.94 213 GLU A N 1
ATOM 1647 C CA . GLU A 1 213 ? 7.867 5.871 10.828 1 94.94 213 GLU A CA 1
ATOM 1648 C C . GLU A 1 213 ? 6.977 6.523 11.891 1 94.94 213 GLU A C 1
ATOM 1650 O O . GLU A 1 213 ? 6.137 5.855 12.5 1 94.94 213 GLU A O 1
ATOM 1655 N N . VAL A 1 214 ? 7.258 7.758 12.172 1 97 214 VAL A N 1
ATOM 1656 C CA . VAL A 1 214 ? 6.426 8.656 12.961 1 97 214 VAL A CA 1
ATOM 1657 C C . VAL A 1 214 ? 5.91 9.797 12.078 1 97 214 VAL A C 1
ATOM 1659 O O . VAL A 1 214 ? 6.688 10.445 11.375 1 97 214 VAL A O 1
ATOM 1662 N N . LEU A 1 215 ? 4.598 10.008 12.078 1 98.19 215 LEU A N 1
ATOM 1663 C CA . LEU A 1 215 ? 4 11.031 11.227 1 98.19 215 LEU A CA 1
ATOM 1664 C C . LEU A 1 215 ? 3.568 12.242 12.055 1 98.19 215 LEU A C 1
ATOM 1666 O O . LEU A 1 215 ? 2.799 12.102 13.008 1 98.19 215 LEU A O 1
ATOM 1670 N N . ILE A 1 216 ? 4.156 13.406 11.727 1 98.5 216 ILE A N 1
ATOM 1671 C CA . ILE A 1 216 ? 3.883 14.664 12.422 1 98.5 216 ILE A CA 1
ATOM 1672 C C . ILE A 1 216 ? 2.814 15.453 11.656 1 98.5 216 ILE A C 1
ATOM 1674 O O . ILE A 1 216 ? 2.936 15.664 10.453 1 98.5 216 ILE A O 1
ATOM 1678 N N . PRO A 1 217 ? 1.72 15.844 12.32 1 98.19 217 PRO A N 1
ATOM 1679 C CA . PRO A 1 217 ? 0.686 16.609 11.617 1 98.19 217 PRO A CA 1
ATOM 1680 C C . PRO A 1 217 ? 1.143 18.016 11.258 1 98.19 217 PRO A C 1
ATOM 1682 O O . PRO A 1 217 ? 2.072 18.547 11.867 1 98.19 217 PRO A O 1
ATOM 1685 N N . PRO A 1 218 ? 0.483 18.625 10.227 1 98.06 218 PRO A N 1
ATOM 1686 C CA . PRO A 1 218 ? 0.934 19.922 9.711 1 98.06 218 PRO A CA 1
ATOM 1687 C C . PRO A 1 218 ? 0.698 21.062 10.695 1 98.06 218 PRO A C 1
ATOM 1689 O O . PRO A 1 218 ? 1.273 22.141 10.539 1 98.06 218 PRO A O 1
ATOM 1692 N N . PHE A 1 219 ? -0.09 20.828 11.734 1 98 219 PHE A N 1
ATOM 1693 C CA . PHE A 1 219 ? -0.489 21.938 12.594 1 98 219 PHE A CA 1
ATOM 1694 C C . PHE A 1 219 ? 0.377 21.984 13.844 1 98 219 PHE A C 1
ATOM 1696 O O . PHE A 1 219 ? 0.207 22.875 14.688 1 98 219 PHE A O 1
ATOM 1703 N N . GLU A 1 220 ? 1.359 21.062 13.992 1 98.06 220 GLU A N 1
ATOM 1704 C CA . GLU A 1 220 ? 2.262 21.172 15.133 1 98.06 220 GLU A CA 1
ATOM 1705 C C . GLU A 1 220 ? 3.258 22.312 14.938 1 98.06 220 GLU A C 1
ATOM 1707 O O . GLU A 1 220 ? 3.801 22.484 13.844 1 98.06 220 GLU A O 1
ATOM 1712 N N . THR A 1 221 ? 3.51 23.062 16.031 1 98.44 221 THR A N 1
ATOM 1713 C CA . THR A 1 221 ? 4.473 24.156 16 1 98.44 221 THR A CA 1
ATOM 1714 C C . THR A 1 221 ? 5.727 23.797 16.781 1 98.44 221 THR A C 1
ATOM 1716 O O . THR A 1 221 ? 5.664 23.031 17.75 1 98.44 221 THR A O 1
ATOM 1719 N N . PHE A 1 222 ? 6.766 24.375 16.359 1 98.38 222 PHE A N 1
ATOM 1720 C CA . PHE A 1 222 ? 8.055 24.078 16.969 1 98.38 222 PHE A CA 1
ATOM 1721 C C . PHE A 1 222 ? 8.844 25.344 17.234 1 98.38 222 PHE A C 1
ATOM 1723 O O . PHE A 1 222 ? 8.648 26.359 16.547 1 98.38 222 PHE A O 1
ATOM 1730 N N . GLN A 1 223 ? 9.688 25.25 18.188 1 98.44 223 GLN A N 1
ATOM 1731 C CA . GLN A 1 223 ? 10.75 26.234 18.391 1 98.44 223 GLN A CA 1
ATOM 1732 C C . GLN A 1 223 ? 12.086 25.719 17.844 1 98.44 223 GLN A C 1
ATOM 1734 O O . GLN A 1 223 ? 12.453 24.562 18.062 1 98.44 223 GLN A O 1
ATOM 1739 N N . VAL A 1 224 ? 12.758 26.578 17.109 1 97.94 224 VAL A N 1
ATOM 1740 C CA . VAL A 1 224 ? 14.094 26.219 16.656 1 97.94 224 VAL A CA 1
ATOM 1741 C C . VAL A 1 224 ? 15.078 26.297 17.828 1 97.94 224 VAL A C 1
ATOM 1743 O O . VAL A 1 224 ? 15.242 27.359 18.422 1 97.94 224 VAL A O 1
ATOM 1746 N N . ILE A 1 225 ? 15.703 25.234 18.125 1 97.94 225 ILE A N 1
ATOM 1747 C CA . ILE A 1 225 ? 16.672 25.203 19.203 1 97.94 225 ILE A CA 1
ATOM 1748 C C . ILE A 1 225 ? 18.062 25.5 18.656 1 97.94 225 ILE A C 1
ATOM 1750 O O . ILE A 1 225 ? 18.844 26.219 19.297 1 97.94 225 ILE A O 1
ATOM 1754 N N . ASN A 1 226 ? 18.328 24.938 17.547 1 95.62 226 ASN A N 1
ATOM 1755 C CA . ASN A 1 226 ? 19.625 25.125 16.891 1 95.62 226 ASN A CA 1
ATOM 1756 C C . ASN A 1 226 ? 19.531 24.844 15.398 1 95.62 226 ASN A C 1
ATOM 1758 O O . ASN A 1 226 ? 18.672 24.078 14.953 1 95.62 226 ASN A O 1
ATOM 1762 N N . SER A 1 227 ? 20.297 25.578 14.664 1 94.62 227 SER A N 1
ATOM 1763 C CA . SER A 1 227 ? 20.406 25.359 13.227 1 94.62 227 SER A CA 1
ATOM 1764 C C . SER A 1 227 ? 21.812 25.625 12.727 1 94.62 227 SER A C 1
ATOM 1766 O O . SER A 1 227 ? 22.5 26.516 13.234 1 94.62 227 SER A O 1
ATOM 1768 N N . SER A 1 228 ? 22.266 24.828 11.812 1 92.31 228 SER A N 1
ATOM 1769 C CA . SER A 1 228 ? 23.578 25.016 11.211 1 92.31 228 SER A CA 1
ATOM 1770 C C . SER A 1 228 ? 23.562 24.625 9.734 1 92.31 228 SER A C 1
ATOM 1772 O O . SER A 1 228 ? 22.828 23.734 9.328 1 92.31 228 SER A O 1
ATOM 1774 N N . ARG A 1 229 ? 24.359 25.344 9 1 91 229 ARG A N 1
ATOM 1775 C CA . ARG A 1 229 ? 24.547 25.062 7.586 1 91 229 ARG A CA 1
ATOM 1776 C C . ARG A 1 229 ? 26.031 24.906 7.242 1 91 229 ARG A C 1
ATOM 1778 O O . ARG A 1 229 ? 26.688 25.875 6.855 1 91 229 ARG A O 1
ATOM 1785 N N . PRO A 1 230 ? 26.484 23.781 7.332 1 88.19 230 PRO A N 1
ATOM 1786 C CA . PRO A 1 230 ? 27.891 23.562 6.992 1 88.19 230 PRO A CA 1
ATOM 1787 C C . PRO A 1 230 ? 28.156 23.703 5.496 1 88.19 230 PRO A C 1
ATOM 1789 O O . PRO A 1 230 ? 27.234 23.688 4.691 1 88.19 230 PRO A O 1
ATOM 1792 N N . ALA A 1 231 ? 29.453 23.891 5.223 1 87.62 231 ALA A N 1
ATOM 1793 C CA . ALA A 1 231 ? 29.859 24 3.828 1 87.62 231 ALA A CA 1
ATOM 1794 C C . ALA A 1 231 ? 29.562 22.719 3.059 1 87.62 231 ALA A C 1
ATOM 1796 O O . ALA A 1 231 ? 29.188 22.766 1.885 1 87.62 231 ALA A O 1
ATOM 1797 N N . GLN A 1 232 ? 29.781 21.656 3.785 1 89.69 232 GLN A N 1
ATOM 1798 C CA . GLN A 1 232 ? 29.469 20.344 3.209 1 89.69 232 GLN A CA 1
ATOM 1799 C C . GLN A 1 232 ? 28.5 19.578 4.09 1 89.69 232 GLN A C 1
ATOM 1801 O O . GLN A 1 232 ? 28.562 19.656 5.316 1 89.69 232 GLN A O 1
ATOM 1806 N N . GLY A 1 233 ? 27.594 19 3.393 1 88.81 233 GLY A N 1
ATOM 1807 C CA . GLY A 1 233 ? 26.641 18.203 4.156 1 88.81 233 GLY A CA 1
ATOM 1808 C C . GLY A 1 233 ? 25.281 18.875 4.266 1 88.81 233 GLY A C 1
ATOM 1809 O O . GLY A 1 233 ? 25.047 19.922 3.678 1 88.81 233 GLY A O 1
ATOM 1810 N N . PRO A 1 234 ? 24.453 18.203 5.109 1 92.12 234 PRO A N 1
ATOM 1811 C CA . PRO A 1 234 ? 23.078 18.719 5.207 1 92.12 234 PRO A CA 1
ATOM 1812 C C . PRO A 1 234 ? 22.984 19.922 6.145 1 92.12 234 PRO A C 1
ATOM 1814 O O . PRO A 1 234 ? 23.781 20.062 7.078 1 92.12 234 PRO A O 1
ATOM 1817 N N . THR A 1 235 ? 22.047 20.812 5.789 1 93.81 235 THR A N 1
ATOM 1818 C CA . THR A 1 235 ? 21.578 21.75 6.816 1 93.81 235 THR A CA 1
ATOM 1819 C C . THR A 1 235 ? 21 20.984 8.008 1 93.81 235 THR A C 1
ATOM 1821 O O . THR A 1 235 ? 20.219 20.047 7.828 1 93.81 235 THR A O 1
ATOM 1824 N N . ARG A 1 236 ? 21.438 21.312 9.164 1 95.31 236 ARG A N 1
ATOM 1825 C CA . ARG A 1 236 ? 20.953 20.641 10.359 1 95.31 236 ARG A CA 1
ATOM 1826 C C . ARG A 1 236 ? 20.078 21.562 11.195 1 95.31 236 ARG A C 1
ATOM 1828 O O . ARG A 1 236 ? 20.453 22.703 11.477 1 95.31 236 ARG A O 1
ATOM 1835 N N . ILE A 1 237 ? 18.938 21.109 11.555 1 96.75 237 ILE A N 1
ATOM 1836 C CA . ILE A 1 237 ? 17.984 21.922 12.312 1 96.75 237 ILE A CA 1
ATOM 1837 C C . ILE A 1 237 ? 17.391 21.094 13.453 1 96.75 237 ILE A C 1
ATOM 1839 O O . ILE A 1 237 ? 16.969 19.953 13.25 1 96.75 237 ILE A O 1
ATOM 1843 N N . TYR A 1 238 ? 17.391 21.609 14.633 1 97.88 238 TYR A N 1
ATOM 1844 C CA . TYR A 1 238 ? 16.812 20.953 15.797 1 97.88 238 TYR A CA 1
ATOM 1845 C C . TYR A 1 238 ? 15.57 21.688 16.281 1 97.88 238 TYR A C 1
ATOM 1847 O O . TYR A 1 238 ? 15.617 22.891 16.547 1 97.88 238 TYR A O 1
ATOM 1855 N N . LEU A 1 239 ? 14.508 20.938 16.359 1 98.25 239 LEU A N 1
ATOM 1856 C CA . LEU A 1 239 ? 13.211 21.516 16.688 1 98.25 239 LEU A CA 1
ATOM 1857 C C . LEU A 1 239 ? 12.664 20.922 17.984 1 98.25 239 LEU A C 1
ATOM 1859 O O . LEU A 1 239 ? 12.828 19.719 18.234 1 98.25 239 LEU A O 1
ATOM 1863 N N . ARG A 1 240 ? 11.961 21.781 18.734 1 98.56 240 ARG A N 1
ATOM 1864 C CA . ARG A 1 240 ? 11.258 21.344 19.938 1 98.56 240 ARG A CA 1
ATOM 1865 C C . ARG A 1 240 ? 9.789 21.734 19.891 1 98.56 240 ARG A C 1
ATOM 1867 O O . ARG A 1 240 ? 9.445 22.875 19.562 1 98.56 240 ARG A O 1
ATOM 1874 N N . ALA A 1 241 ? 9 20.797 20.281 1 98.38 241 ALA A N 1
ATOM 1875 C CA . ALA A 1 241 ? 7.559 21.031 20.234 1 98.38 241 ALA A CA 1
ATOM 1876 C C . ALA A 1 241 ? 7.164 22.25 21.047 1 98.38 241 ALA A C 1
ATOM 1878 O O . ALA A 1 241 ? 7.66 22.453 22.156 1 98.38 241 ALA A O 1
ATOM 1879 N N . LEU A 1 242 ? 6.293 23.047 20.5 1 98 242 LEU A N 1
ATOM 1880 C CA . LEU A 1 242 ? 5.785 24.25 21.172 1 98 242 LEU A CA 1
ATOM 1881 C C . LEU A 1 242 ? 4.281 24.141 21.406 1 98 242 LEU A C 1
ATOM 1883 O O . LEU A 1 242 ? 3.76 24.641 22.391 1 98 242 LEU A O 1
ATOM 1887 N N . GLY A 1 243 ? 3.605 23.641 20.516 1 96.62 243 GLY A N 1
ATOM 1888 C CA . GLY A 1 243 ? 2.156 23.531 20.562 1 96.62 243 GLY A CA 1
ATOM 1889 C C . GLY A 1 243 ? 1.539 23.25 19.203 1 96.62 243 GLY A C 1
ATOM 1890 O O . GLY A 1 243 ? 2.047 22.438 18.438 1 96.62 243 GLY A O 1
ATOM 1891 N N . LYS A 1 244 ? 0.366 23.797 19 1 96.62 244 LYS A N 1
ATOM 1892 C CA . LYS A 1 244 ? -0.309 23.625 17.719 1 96.62 244 LYS A CA 1
ATOM 1893 C C . LYS A 1 244 ? -0.886 24.953 17.219 1 96.62 244 LYS A C 1
ATOM 1895 O O . LYS A 1 244 ? -1.119 25.859 18.016 1 96.62 244 LYS A O 1
ATOM 1900 N N . HIS A 1 245 ? -1.021 25.062 15.984 1 96.81 245 HIS A N 1
ATOM 1901 C CA . HIS A 1 245 ? -1.63 26.203 15.328 1 96.81 245 HIS A CA 1
ATOM 1902 C C . HIS A 1 245 ? -2.496 25.781 14.148 1 96.81 245 HIS A C 1
ATOM 1904 O O . HIS A 1 245 ? -2.051 25 13.297 1 96.81 245 HIS A O 1
ATOM 1910 N N . SER A 1 246 ? -3.783 26.281 14.102 1 96.38 246 SER A N 1
ATOM 1911 C CA . SER A 1 246 ? -4.691 26.031 12.992 1 96.38 246 SER A CA 1
ATOM 1912 C C . SER A 1 246 ? -5.445 27.281 12.586 1 96.38 246 SER A C 1
ATOM 1914 O O . SER A 1 246 ? -6.082 27.922 13.422 1 96.38 246 SER A O 1
ATOM 1916 N N . GLY A 1 247 ? -5.305 27.625 11.344 1 95.75 247 GLY A N 1
ATOM 1917 C CA . GLY A 1 247 ? -6.102 28.719 10.805 1 95.75 247 GLY A CA 1
ATOM 1918 C C . GLY A 1 247 ? -7.434 28.25 10.242 1 95.75 247 GLY A C 1
ATOM 1919 O O . GLY A 1 247 ? -8.305 29.078 9.945 1 95.75 247 GLY A O 1
ATOM 1920 N N . TYR A 1 248 ? -7.648 27.047 10.117 1 97 248 TYR A N 1
ATOM 1921 C CA . TYR A 1 248 ? -8.875 26.453 9.586 1 97 248 TYR A CA 1
ATOM 1922 C C . TYR A 1 248 ? -9.438 25.406 10.539 1 97 248 TYR A C 1
ATOM 1924 O O . TYR A 1 248 ? -8.68 24.734 11.242 1 97 248 TYR A O 1
ATOM 1932 N N . ASN A 1 249 ? -10.727 25.344 10.617 1 97.19 249 ASN A N 1
ATOM 1933 C CA . ASN A 1 249 ? -11.438 24.281 11.312 1 97.19 249 ASN A CA 1
ATOM 1934 C C . ASN A 1 249 ? -12.797 24 10.672 1 97.19 249 ASN A C 1
ATOM 1936 O O . ASN A 1 249 ? -13.656 24.875 10.625 1 97.19 249 ASN A O 1
ATOM 1940 N N . CYS A 1 250 ? -12.984 22.828 10.172 1 97.5 250 CYS A N 1
ATOM 1941 C CA . CYS A 1 250 ? -14.219 22.344 9.562 1 97.5 250 CYS A CA 1
ATOM 1942 C C . CYS A 1 250 ? -14.594 23.188 8.352 1 97.5 250 CYS A C 1
ATOM 1944 O O . CYS A 1 250 ? -15.758 23.547 8.172 1 97.5 250 CYS A O 1
ATOM 1946 N N . GLU A 1 251 ? -13.562 23.516 7.617 1 96.81 251 GLU A N 1
ATOM 1947 C CA . GLU A 1 251 ? -13.766 24.484 6.535 1 96.81 251 GLU A CA 1
ATOM 1948 C C . GLU A 1 251 ? -14.719 23.922 5.48 1 96.81 251 GLU A C 1
ATOM 1950 O O . GLU A 1 251 ? -15.594 24.641 4.992 1 96.81 251 GLU A O 1
ATOM 1955 N N . TYR A 1 252 ? -14.586 22.672 5.129 1 95.62 252 TYR A N 1
ATOM 1956 C CA . TYR A 1 252 ? -15.453 22.062 4.125 1 95.62 252 TYR A CA 1
ATOM 1957 C C . TYR A 1 252 ? -16.906 22.047 4.598 1 95.62 252 TYR A C 1
ATOM 1959 O O . TYR A 1 252 ? -17.812 22.375 3.828 1 95.62 252 TYR A O 1
ATOM 1967 N N . ILE A 1 253 ? -17.125 21.656 5.836 1 95.75 253 ILE A N 1
ATOM 1968 C CA . ILE A 1 253 ? -18.469 21.562 6.398 1 95.75 253 ILE A CA 1
ATOM 1969 C C . ILE A 1 253 ? -19.109 22.938 6.445 1 95.75 253 ILE A C 1
ATOM 1971 O O . ILE A 1 253 ? -20.297 23.078 6.145 1 95.75 253 ILE A O 1
ATOM 1975 N N . LYS A 1 254 ? -18.312 23.938 6.848 1 95.38 254 LYS A N 1
ATOM 1976 C CA . LYS A 1 254 ? -18.812 25.312 6.855 1 95.38 254 LYS A CA 1
ATOM 1977 C C . LYS A 1 254 ? -19.281 25.734 5.465 1 95.38 254 LYS A C 1
ATOM 1979 O O . LYS A 1 254 ? -20.312 26.391 5.324 1 95.38 254 LYS A O 1
ATOM 1984 N N . ALA A 1 255 ? -18.547 25.344 4.469 1 92.81 255 ALA A N 1
ATOM 1985 C CA . ALA A 1 255 ? -18.891 25.703 3.092 1 92.81 255 ALA A CA 1
ATOM 1986 C C . ALA A 1 255 ? -20.172 25 2.645 1 92.81 255 ALA A C 1
ATOM 1988 O O . ALA A 1 255 ? -20.969 25.578 1.904 1 92.81 255 ALA A O 1
ATOM 1989 N N . MET A 1 256 ? -20.406 23.766 3.049 1 90.38 256 MET A N 1
ATOM 1990 C CA . MET A 1 256 ? -21.594 23 2.652 1 90.38 256 MET A CA 1
ATOM 1991 C C . MET A 1 256 ? -22.844 23.531 3.338 1 90.38 256 MET A C 1
ATOM 1993 O O . MET A 1 256 ? -23.938 23.438 2.795 1 90.38 256 MET A O 1
ATOM 1997 N N . GLN A 1 257 ? -22.719 23.984 4.555 1 87.25 257 GLN A N 1
ATOM 1998 C CA . GLN A 1 257 ? -23.844 24.547 5.297 1 87.25 257 GLN A CA 1
ATOM 1999 C C . GLN A 1 257 ? -24.234 25.906 4.75 1 87.25 257 GLN A C 1
ATOM 2001 O O . GLN A 1 257 ? -25.406 26.281 4.762 1 87.25 257 GLN A O 1
ATOM 2006 N N . CYS A 1 258 ? -23.281 26.656 4.398 1 76.06 258 CYS A N 1
ATOM 2007 C CA . CYS A 1 258 ? -23.562 27.984 3.846 1 76.06 258 CYS A CA 1
ATOM 2008 C C . CYS A 1 258 ? -24.25 27.859 2.49 1 76.06 258 CYS A C 1
ATOM 2010 O O . CYS A 1 258 ? -25.109 28.688 2.146 1 76.06 258 CYS A O 1
ATOM 2012 N N . ASN A 1 259 ? -23.828 26.906 1.688 1 62.94 259 ASN A N 1
ATOM 2013 C CA . ASN A 1 259 ? -24.5 26.719 0.411 1 62.94 259 ASN A CA 1
ATOM 2014 C C . ASN A 1 259 ? -25.953 26.297 0.605 1 62.94 259 ASN A C 1
ATOM 2016 O O . ASN A 1 259 ? -26.812 26.641 -0.208 1 62.94 259 ASN A O 1
ATOM 2020 N N . SER A 1 260 ? -26.219 25.609 1.712 1 53.34 260 SER A N 1
ATOM 2021 C CA . SER A 1 260 ? -27.609 25.25 1.98 1 53.34 260 SER A CA 1
ATOM 2022 C C . SER A 1 260 ? -28.391 26.438 2.551 1 53.34 260 SER A C 1
ATOM 2024 O O . SER A 1 260 ? -29.562 26.609 2.246 1 53.34 260 SER A O 1
ATOM 2026 N N . THR A 1 261 ? -27.797 27.172 3.637 1 47.5 261 THR A N 1
ATOM 2027 C CA . THR A 1 261 ? -28.469 28.375 4.152 1 47.5 261 THR A CA 1
ATOM 2028 C C . THR A 1 261 ? -28.203 29.578 3.248 1 47.5 261 THR A C 1
ATOM 2030 O O . THR A 1 261 ? -27.125 29.688 2.66 1 47.5 261 THR A O 1
ATOM 2033 N N . SER A 1 262 ? -29.156 30.391 2.893 1 43.66 262 SER A N 1
ATOM 2034 C CA . SER A 1 262 ? -29.109 31.703 2.273 1 43.66 262 SER A CA 1
ATOM 2035 C C . SER A 1 262 ? -27.969 32.531 2.854 1 43.66 262 SER A C 1
ATOM 2037 O O . SER A 1 262 ? -28.141 33.25 3.854 1 43.66 262 SER A O 1
ATOM 2039 N N . CYS A 1 263 ? -26.875 31.969 3.238 1 46.31 263 CYS A N 1
ATOM 2040 C CA . CYS A 1 263 ? -25.812 32.938 3.516 1 46.31 263 CYS A CA 1
ATOM 2041 C C . CYS A 1 263 ? -25.781 34.031 2.455 1 46.31 263 CYS A C 1
ATOM 2043 O O . CYS A 1 263 ? -25.141 33.875 1.414 1 46.31 263 CYS A O 1
ATOM 2045 N N . HIS A 1 264 ? -26.984 34.5 1.883 1 38.12 264 HIS A N 1
ATOM 2046 C CA . HIS A 1 264 ? -27.188 35.75 1.14 1 38.12 264 HIS A CA 1
ATOM 2047 C C . HIS A 1 264 ? -26.344 36.875 1.717 1 38.12 264 HIS A C 1
ATOM 2049 O O . HIS A 1 264 ? -25.922 36.812 2.875 1 38.12 264 HIS A O 1
ATOM 2055 N N . LEU A 1 265 ? -26.359 38.156 0.987 1 35.84 265 LEU A N 1
ATOM 2056 C CA . LEU A 1 265 ? -26.016 39.562 0.837 1 35.84 265 LEU A CA 1
ATOM 2057 C C . LEU A 1 265 ? -26.422 40.375 2.078 1 35.84 265 LEU A C 1
ATOM 2059 O O . LEU A 1 265 ? -27.406 41.094 2.057 1 35.84 265 LEU A O 1
ATOM 2063 N N . GLU A 1 266 ? -26.578 39.906 3.262 1 32.59 266 GLU A N 1
ATOM 2064 C CA . GLU A 1 266 ? -26.641 41.094 4.098 1 32.59 266 GLU A CA 1
ATOM 2065 C C . GLU A 1 266 ? -25.359 41.906 3.992 1 32.59 266 GLU A C 1
ATOM 2067 O O . GLU A 1 266 ? -24.406 41.656 4.73 1 32.59 266 GLU A O 1
ATOM 2072 N N . ASN A 1 267 ? -24.594 41.906 2.777 1 29.73 267 ASN A N 1
ATOM 2073 C CA . ASN A 1 267 ? -23.891 43.125 2.461 1 29.73 267 ASN A CA 1
ATOM 2074 C C . ASN A 1 267 ? -24.734 44.375 2.797 1 29.73 267 ASN A C 1
ATOM 2076 O O . ASN A 1 267 ? -25.484 44.875 1.946 1 29.73 267 ASN A O 1
ATOM 2080 N N . SER A 1 268 ? -25.547 44.312 3.809 1 27.52 268 SER A N 1
ATOM 2081 C CA . SER A 1 268 ? -26.062 45.625 4.234 1 27.52 268 SER A CA 1
ATOM 2082 C C . SER A 1 268 ? -24.953 46.656 4.277 1 27.52 268 SER A C 1
ATOM 2084 O O . SER A 1 268 ? -24.047 46.562 5.102 1 27.52 268 SER A O 1
ATOM 2086 N N . ALA A 1 269 ? -24.578 47.156 3.072 1 30.09 269 ALA A N 1
ATOM 2087 C CA . ALA A 1 269 ? -24.094 48.531 2.812 1 30.09 269 ALA A CA 1
ATOM 2088 C C . ALA A 1 269 ? -24.641 49.5 3.838 1 30.09 269 ALA A C 1
ATOM 2090 O O . ALA A 1 269 ? -25.828 49.844 3.824 1 30.09 269 ALA A O 1
ATOM 2091 N N . MET A 1 270 ? -24.359 49.406 5.129 1 26.58 270 MET A N 1
ATOM 2092 C CA . MET A 1 270 ? -24.5 50.656 5.883 1 26.58 270 MET A CA 1
ATOM 2093 C C . 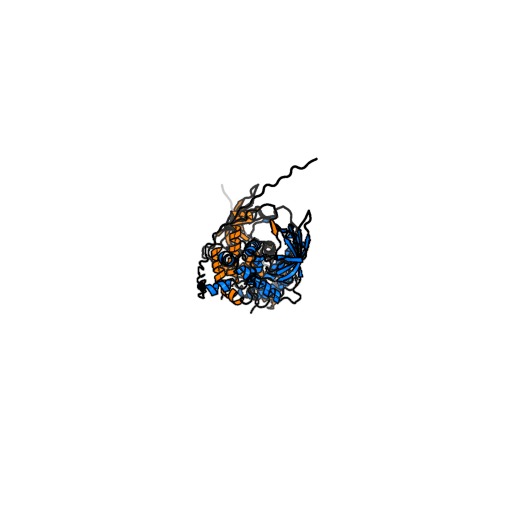MET A 1 270 ? -24.016 51.844 5.066 1 26.58 270 MET A C 1
ATOM 2095 O O . MET A 1 270 ? -22.844 51.906 4.668 1 26.58 270 MET A O 1
ATOM 2099 N N . GLY A 1 271 ? -24.812 52.344 4.137 1 23.77 271 GLY A N 1
ATOM 2100 C CA . GLY A 1 271 ? -24.828 53.656 3.48 1 23.77 271 GLY A CA 1
ATOM 2101 C C . GLY A 1 271 ? -24.25 54.75 4.332 1 23.77 271 GLY A C 1
ATOM 2102 O O . GLY A 1 271 ? -24.688 55 5.457 1 23.77 271 GLY A O 1
ATOM 2103 N N . GLN A 1 272 ? -22.797 54.875 4.23 1 23.94 272 GLN A N 1
ATOM 2104 C CA . GLN A 1 272 ? -22.156 56.125 4.602 1 23.94 272 GLN A CA 1
ATOM 2105 C C . GLN A 1 272 ? -23.094 57.312 4.363 1 23.94 272 GLN A C 1
ATOM 2107 O O . GLN A 1 272 ? -23.672 57.438 3.281 1 23.94 272 GLN A O 1
ATOM 2112 N N . GLY A 1 273 ? -23.797 57.75 5.426 1 23.5 273 GLY A N 1
ATOM 2113 C CA . GLY A 1 273 ? -24.391 59.062 5.531 1 23.5 273 GLY A CA 1
ATOM 2114 C C . GLY A 1 273 ? -23.609 60.156 4.789 1 23.5 273 GLY A C 1
ATOM 2115 O O . GLY A 1 273 ? -22.438 59.938 4.461 1 23.5 273 GLY A O 1
ATOM 2116 N N . SER A 1 274 ? -24.344 61.062 4.199 1 24.17 274 SER A N 1
ATOM 2117 C CA . SER A 1 274 ? -24.172 62.281 3.443 1 24.17 274 SER A CA 1
ATOM 2118 C C . SER A 1 274 ? -23.156 63.219 4.102 1 24.17 274 SER A C 1
ATOM 2120 O O . SER A 1 274 ? -23.328 63.625 5.246 1 24.17 274 SER A O 1
ATOM 2122 N N . LEU A 1 275 ? -21.781 62.844 3.877 1 23.84 275 LEU A N 1
ATOM 2123 C CA . LEU A 1 275 ? -20.875 63.969 4.145 1 23.84 275 LEU A CA 1
ATOM 2124 C C . LEU A 1 275 ? -21.484 65.312 3.664 1 23.84 275 LEU A C 1
ATOM 2126 O O . LEU A 1 275 ? -21.938 65.375 2.52 1 23.84 275 LEU A O 1
ATOM 2130 N N . SER A 1 276 ? -22.109 66 4.562 1 21.84 276 SER A N 1
ATOM 2131 C CA . SER A 1 276 ? -22.406 67.375 4.316 1 21.84 276 SER A CA 1
ATOM 2132 C C . SER A 1 276 ? -21.219 68.125 3.715 1 21.84 276 SER A C 1
ATOM 2134 O O . SER A 1 276 ? -20.094 67.938 4.203 1 21.84 276 SER A O 1
ATOM 2136 N N . THR A 1 277 ? -21.328 68.438 2.441 1 24.28 277 THR A N 1
ATOM 2137 C CA . THR A 1 277 ? -20.562 69.312 1.572 1 24.28 277 THR A CA 1
ATOM 2138 C C . THR A 1 277 ? -20.172 70.562 2.309 1 24.28 277 THR A C 1
ATOM 2140 O O . THR A 1 277 ? -20.938 71.562 2.355 1 24.28 277 THR A O 1
ATOM 2143 N N . VAL A 1 278 ? -19.672 70.438 3.594 1 22.72 278 VAL A N 1
ATOM 2144 C CA . VAL A 1 278 ? -19.469 71.812 3.947 1 22.72 278 VAL A CA 1
ATOM 2145 C C . VAL A 1 278 ? -18.562 72.5 2.91 1 22.72 278 VAL A C 1
ATOM 2147 O O . VAL A 1 278 ? -17.562 71.875 2.484 1 22.72 278 VAL A O 1
ATOM 2150 N N . TRP A 1 279 ? -19.047 73.5 2.352 1 20.94 279 TRP A N 1
ATOM 2151 C CA . TRP A 1 279 ? -18.688 74.562 1.35 1 20.94 279 TRP A CA 1
ATOM 2152 C C . TRP A 1 279 ? -17.375 75.188 1.705 1 20.94 279 TRP A C 1
ATOM 2154 O O . TRP A 1 279 ? -17.016 76.25 1.115 1 20.94 279 TRP A O 1
ATOM 2164 N N . PHE A 1 280 ? -16.734 74.688 2.834 1 20.11 280 PHE A N 1
ATOM 2165 C CA . PHE A 1 280 ? -16.094 75.938 3.139 1 20.11 280 PHE A CA 1
ATOM 2166 C C . PHE A 1 280 ? -15.25 76.438 1.963 1 20.11 280 PHE A C 1
ATOM 2168 O O . PHE A 1 280 ? -14.711 75.625 1.211 1 20.11 280 PHE A O 1
ATOM 2175 N N . LEU A 1 281 ? -15.203 77.812 1.933 1 20.03 281 LEU A N 1
ATOM 2176 C CA . LEU A 1 281 ? -14.75 78.938 1.149 1 20.03 281 LEU A CA 1
ATOM 2177 C C . LEU A 1 281 ? -13.258 78.812 0.842 1 20.03 281 LEU A C 1
ATOM 2179 O O . LEU A 1 281 ? -12.492 78.312 1.653 1 20.03 281 LEU A O 1
ATOM 2183 N N . PRO A 1 282 ? -12.953 79.312 -0.287 1 21.91 282 PRO A N 1
ATOM 2184 C CA . PRO A 1 282 ? -11.812 79.5 -1.185 1 21.91 282 PRO A CA 1
ATOM 2185 C C . PRO A 1 282 ? -10.641 80.25 -0.509 1 21.91 282 PRO A C 1
ATOM 2187 O O . PRO A 1 282 ? -9.734 80.688 -1.188 1 21.91 282 PRO A O 1
ATOM 2190 N N . LEU A 1 283 ? -10.539 79.938 0.877 1 19.31 283 LEU A N 1
ATOM 2191 C CA . LEU A 1 283 ? -9.703 81.125 1.172 1 19.31 283 LEU A CA 1
ATOM 2192 C C . LEU A 1 283 ? -8.5 81.188 0.229 1 19.31 283 LEU A C 1
ATOM 2194 O O . LEU A 1 283 ? -7.715 80.25 0.155 1 19.31 283 LEU A O 1
ATOM 2198 N N . LEU A 1 284 ? -8.602 82.188 -0.591 1 17.19 284 LEU A N 1
ATOM 2199 C CA . LEU A 1 284 ? -7.824 82.75 -1.681 1 17.19 284 LEU A CA 1
ATOM 2200 C C . LEU A 1 284 ? -6.355 82.875 -1.287 1 17.19 284 LEU A C 1
ATOM 2202 O O . LEU A 1 284 ? -5.465 82.5 -2.061 1 17.19 284 LEU A O 1
ATOM 2206 N N . LEU A 1 285 ? -6.191 83.875 -0.288 1 18 285 LEU A N 1
ATOM 2207 C CA . LEU A 1 285 ? -5.48 85.062 -0.793 1 18 285 LEU A CA 1
ATOM 2208 C C . LEU A 1 285 ? -3.996 84.75 -0.979 1 18 285 LEU A C 1
ATOM 2210 O O . LEU A 1 285 ? -3.488 83.75 -0.443 1 18 285 LEU A O 1
ATOM 2214 N N . TRP A 1 286 ? -3.295 85.75 -0.603 1 17.28 286 TRP A N 1
ATOM 2215 C CA . TRP A 1 286 ? -2.441 86.75 -1.271 1 17.28 286 TRP A CA 1
ATOM 2216 C C . TRP A 1 286 ? -0.968 86.375 -1.101 1 17.28 286 TRP A C 1
ATOM 2218 O O . TRP A 1 286 ? -0.185 86.5 -2.049 1 17.28 286 TRP A O 1
ATOM 2228 N N . PHE A 1 287 ? -0.537 86.438 0.21 1 18.45 287 PHE A N 1
ATOM 2229 C CA . PHE A 1 287 ? 0.336 87.625 0.246 1 18.45 287 PHE A CA 1
ATOM 2230 C C . PHE A 1 287 ? 1.657 87.312 -0.458 1 18.45 287 PHE A C 1
ATOM 2232 O O . PHE A 1 287 ? 2.027 86.188 -0.64 1 18.45 287 PHE A O 1
ATOM 2239 N N . LEU A 1 288 ? 2.686 88.062 0.041 1 18.73 288 LEU A N 1
ATOM 2240 C CA . LEU A 1 288 ? 3.6 89.125 -0.137 1 18.73 288 LEU A CA 1
ATOM 2241 C C . LEU A 1 288 ? 4.992 88.688 -0.522 1 18.73 288 LEU A C 1
ATOM 2243 O O . LEU A 1 288 ? 5.336 87.5 -0.285 1 18.73 288 LEU A O 1
ATOM 2247 N N . VAL A 1 289 ? 5.879 89.625 -0.413 1 18.27 289 VAL A N 1
ATOM 2248 C CA . VAL A 1 289 ? 6.836 90.438 -1.082 1 18.27 289 VAL A CA 1
ATOM 2249 C C . VAL A 1 289 ? 8.25 89.875 -0.92 1 18.27 289 VAL A C 1
ATOM 2251 O O . VAL A 1 289 ? 8.992 89.812 -1.896 1 18.27 289 VAL A O 1
ATOM 2254 N N . GLY A 1 290 ? 8.789 90.062 0.248 1 18.88 290 GLY A N 1
ATOM 2255 C CA . GLY A 1 290 ? 9.891 91.062 0.324 1 18.88 290 GLY A CA 1
ATOM 2256 C C . GLY A 1 290 ? 11.219 90.438 -0.125 1 18.88 290 GLY A C 1
ATOM 2257 O O . GLY A 1 290 ? 11.367 89.25 -0.2 1 18.88 290 GLY A O 1
ATOM 2258 N N . GLY A 1 291 ? 12.227 91.312 0.062 1 18.31 291 GLY A N 1
ATOM 2259 C CA . GLY A 1 291 ? 13.367 92 -0.512 1 18.31 291 GLY A CA 1
ATOM 2260 C C . GLY A 1 291 ? 14.648 91.188 -0.432 1 18.31 291 GLY A C 1
ATOM 2261 O O . GLY A 1 291 ? 15.109 90.688 -1.437 1 18.31 291 GLY A O 1
ATOM 2262 N N . VAL A 1 292 ? 15.523 91.625 0.556 1 21.08 292 VAL A N 1
ATOM 2263 C CA . VAL A 1 292 ? 16.766 92.375 0.385 1 21.08 292 VAL A CA 1
ATOM 2264 C C . VAL A 1 292 ? 17.922 91.375 0.191 1 21.08 292 VAL A C 1
ATOM 2266 O O . VAL A 1 292 ? 17.859 90.25 0.674 1 21.08 292 VAL A O 1
ATOM 2269 N N . PHE A 1 293 ? 18.922 91.938 -0.555 1 19.81 293 PHE A N 1
ATOM 2270 C CA . PHE A 1 293 ? 20.141 91.75 -1.358 1 19.81 293 PHE A CA 1
ATOM 2271 C C . PHE A 1 293 ? 21.328 91.375 -0.484 1 19.81 293 PHE A C 1
ATOM 2273 O O . PHE A 1 293 ? 22.391 91.062 -0.995 1 19.81 293 PHE A O 1
ATOM 2280 N N . PRO A 1 294 ? 21.25 91.75 0.841 1 20.58 294 PRO A N 1
ATOM 2281 C CA . PRO A 1 294 ? 22.531 92.438 1.042 1 20.58 294 PRO A CA 1
ATOM 2282 C C . PRO A 1 294 ? 23.734 91.562 0.616 1 20.58 294 PRO A C 1
ATOM 2284 O O . PRO A 1 294 ? 23.625 90.375 0.551 1 20.58 294 PRO A O 1
ATOM 2287 N N . GLU A 1 295 ? 24.922 92.312 0.897 1 18.88 295 GLU A N 1
ATOM 2288 C CA . GLU A 1 295 ? 26.219 92.75 0.402 1 18.88 295 GLU A CA 1
ATOM 2289 C C . GLU A 1 295 ? 27.281 91.688 0.582 1 18.88 295 GLU A C 1
ATOM 2291 O O . GLU A 1 295 ? 28 91.312 -0.367 1 18.88 295 GLU A O 1
ATOM 2296 N N . TYR A 1 296 ? 28 91.812 1.832 1 19.02 296 TYR A N 1
ATOM 2297 C CA . TYR A 1 296 ? 29.359 92.312 1.758 1 19.02 296 TYR A CA 1
ATOM 2298 C C . TYR A 1 296 ? 30.297 91.188 1.23 1 19.02 296 TYR A C 1
ATOM 2300 O O . TYR A 1 296 ? 30.031 90 1.396 1 19.02 296 TYR A O 1
ATOM 2308 N N . PRO A 1 297 ? 31.391 91.875 0.658 1 21.55 297 PRO A N 1
ATOM 2309 C CA . PRO A 1 297 ? 32.688 91.75 0.01 1 21.55 297 PRO A CA 1
ATOM 2310 C C . PRO A 1 297 ? 33.656 90.875 0.837 1 21.55 297 PRO A C 1
ATOM 2312 O O . PRO A 1 297 ? 34.625 90.312 0.296 1 21.55 297 PRO A O 1
ATOM 2315 N N . GLY A 1 298 ? 33.625 91.25 2.115 1 18.88 298 GLY A N 1
ATOM 2316 C CA . GLY A 1 298 ? 34.969 91.5 2.607 1 18.88 298 GLY A CA 1
ATOM 2317 C C . GLY A 1 298 ? 35.906 90.312 2.348 1 18.88 298 GLY A C 1
ATOM 2318 O O . GLY A 1 298 ? 35.469 89.188 2.094 1 18.88 298 GLY A O 1
ATOM 2319 N N . LEU A 1 299 ? 37.219 90.562 2.953 1 19.08 299 LEU A N 1
ATOM 2320 C CA . LEU A 1 299 ? 38.625 90.75 2.52 1 19.08 299 LEU A CA 1
ATOM 2321 C C . LEU A 1 299 ? 39.188 89.375 2.098 1 19.08 299 LEU A C 1
ATOM 2323 O O . LEU A 1 299 ? 38.594 88.312 2.383 1 19.08 299 LEU A O 1
ATOM 2327 N N . LEU A 1 300 ? 40.375 89.75 2.41 1 17.53 300 LEU A N 1
ATOM 2328 C CA . LEU A 1 300 ? 41.719 89.625 2.967 1 17.53 300 LEU A CA 1
ATOM 2329 C C . LEU A 1 300 ? 41.781 88.625 4.078 1 17.53 300 LEU A C 1
ATOM 2331 O O . LEU A 1 300 ? 40.844 88.5 4.883 1 17.53 300 LEU A O 1
ATOM 2335 N N . MET B 1 1 ? -25.156 -5.453 2.312 1 30.5 1 MET B N 1
ATOM 2336 C CA . MET B 1 1 ? -23.844 -5.383 2.959 1 30.5 1 MET B CA 1
ATOM 2337 C C . MET B 1 1 ? -23.016 -4.258 2.359 1 30.5 1 MET B C 1
ATOM 2339 O O . MET B 1 1 ? -22.938 -4.113 1.138 1 30.5 1 MET B O 1
ATOM 2343 N N . GLN B 1 2 ? -22.953 -3.127 2.996 1 40.41 2 GLN B N 1
ATOM 2344 C CA . GLN B 1 2 ? -22.328 -1.87 2.576 1 40.41 2 GLN B CA 1
ATOM 2345 C C . GLN B 1 2 ? -20.938 -2.105 1.998 1 40.41 2 GLN B C 1
ATOM 2347 O O . GLN B 1 2 ? -20.172 -2.924 2.516 1 40.41 2 GLN B O 1
ATOM 2352 N N . ALA B 1 3 ? -20.906 -1.926 0.729 1 45.66 3 ALA B N 1
ATOM 2353 C CA . ALA B 1 3 ? -19.594 -2.002 0.093 1 45.66 3 ALA B CA 1
ATOM 2354 C C . ALA B 1 3 ? -18.5 -1.519 1.037 1 45.66 3 ALA B C 1
ATOM 2356 O O . ALA B 1 3 ? -18.703 -0.568 1.797 1 45.66 3 ALA B O 1
ATOM 2357 N N . PRO B 1 4 ? -17.484 -2.355 1.201 1 55.38 4 PRO B N 1
ATOM 2358 C CA . PRO B 1 4 ? -16.422 -1.954 2.115 1 55.38 4 PRO B CA 1
ATOM 2359 C C . PRO B 1 4 ? -15.914 -0.536 1.852 1 55.38 4 PRO B C 1
ATOM 2361 O O . PRO B 1 4 ? -15.711 -0.155 0.697 1 55.38 4 PRO B O 1
ATOM 2364 N N . ALA B 1 5 ? -16.172 0.4 2.744 1 59.34 5 ALA B N 1
ATOM 2365 C CA . ALA B 1 5 ? -15.812 1.814 2.734 1 59.34 5 ALA B CA 1
ATOM 2366 C C . ALA B 1 5 ? -14.391 2.01 2.203 1 59.34 5 ALA B C 1
ATOM 2368 O O . ALA B 1 5 ? -14.047 3.088 1.713 1 59.34 5 ALA B O 1
ATOM 2369 N N . MET B 1 6 ? -13.57 0.89 2.078 1 64.81 6 MET B N 1
ATOM 2370 C CA . MET B 1 6 ? -12.18 0.965 1.649 1 64.81 6 MET B CA 1
ATOM 2371 C C . MET B 1 6 ? -12.086 1.2 0.146 1 64.81 6 MET B C 1
ATOM 2373 O O . MET B 1 6 ? -11.211 1.936 -0.318 1 64.81 6 MET B O 1
ATOM 2377 N N . MET B 1 7 ? -13.102 0.813 -0.497 1 63.06 7 MET B N 1
ATOM 2378 C CA . MET B 1 7 ? -12.953 0.799 -1.949 1 63.06 7 MET B CA 1
ATOM 2379 C C . MET B 1 7 ? -13.07 2.209 -2.521 1 63.06 7 MET B C 1
ATOM 2381 O O . MET B 1 7 ? -12.227 2.629 -3.318 1 63.06 7 MET B O 1
ATOM 2385 N N . PRO B 1 8 ? -14.047 2.916 -2.014 1 64.5 8 PRO B N 1
ATOM 2386 C CA . PRO B 1 8 ? -14.117 4.277 -2.545 1 64.5 8 PRO B CA 1
ATOM 2387 C C . PRO B 1 8 ? -12.875 5.102 -2.236 1 64.5 8 PRO B C 1
ATOM 2389 O O . PRO B 1 8 ? -12.414 5.879 -3.078 1 64.5 8 PRO B O 1
ATOM 2392 N N . LEU B 1 9 ? -12.328 4.844 -1.144 1 72.75 9 LEU B N 1
ATOM 2393 C CA . LEU B 1 9 ? -11.117 5.574 -0.784 1 72.75 9 LEU B CA 1
ATOM 2394 C C . LEU B 1 9 ? -9.945 5.148 -1.666 1 72.75 9 LEU B C 1
ATOM 2396 O O . LEU B 1 9 ? -9.195 5.996 -2.152 1 72.75 9 LEU B O 1
ATOM 2400 N N . LEU B 1 10 ? -9.852 3.922 -1.846 1 70.31 10 LEU B N 1
ATOM 2401 C CA . LEU B 1 10 ? -8.766 3.416 -2.678 1 70.31 10 LEU B CA 1
ATOM 2402 C C . LEU B 1 10 ? -8.844 3.992 -4.086 1 70.31 10 LEU B C 1
ATOM 2404 O O . LEU B 1 10 ? -7.824 4.367 -4.664 1 70.31 10 LEU B O 1
ATOM 2408 N N . LEU B 1 11 ? -10.031 4.141 -4.445 1 64.88 11 LEU B N 1
ATOM 2409 C CA . LEU B 1 11 ? -10.234 4.664 -5.789 1 64.88 11 LEU B CA 1
ATOM 2410 C C . LEU B 1 11 ? -9.781 6.117 -5.883 1 64.88 11 LEU B C 1
ATOM 2412 O O . LEU B 1 11 ? -9.148 6.516 -6.867 1 64.88 11 LEU B O 1
ATOM 2416 N N . VAL B 1 12 ? -10.109 6.777 -4.949 1 69.62 12 VAL B N 1
ATOM 2417 C CA . VAL B 1 12 ? -9.711 8.18 -4.918 1 69.62 12 VAL B CA 1
ATOM 2418 C C . VAL B 1 12 ? -8.195 8.289 -4.852 1 69.62 12 VAL B C 1
ATOM 2420 O O . VAL B 1 12 ? -7.586 9.07 -5.59 1 69.62 12 VAL B O 1
ATOM 2423 N N . LEU B 1 13 ? -7.625 7.473 -4.086 1 75.88 13 LEU B N 1
ATOM 2424 C CA . LEU B 1 13 ? -6.18 7.52 -3.891 1 75.88 13 LEU B CA 1
ATOM 2425 C C . LEU B 1 13 ? -5.445 7.086 -5.156 1 75.88 13 LEU B C 1
ATOM 2427 O O . LEU B 1 13 ? -4.441 7.695 -5.535 1 75.88 13 LEU B O 1
ATOM 2431 N N . MET B 1 14 ? -6.035 6.188 -5.777 1 70.75 14 MET B N 1
ATOM 2432 C CA . MET B 1 14 ? -5.449 5.699 -7.02 1 70.75 14 MET B CA 1
ATOM 2433 C C . MET B 1 14 ? -5.582 6.734 -8.133 1 70.75 14 MET B C 1
ATOM 2435 O O . MET B 1 14 ? -4.68 6.887 -8.953 1 70.75 14 MET B O 1
ATOM 2439 N N . GLY B 1 15 ? -6.742 7.348 -8.156 1 68.81 15 GLY B N 1
ATOM 2440 C CA . GLY B 1 15 ? -6.914 8.445 -9.094 1 68.81 15 GLY B CA 1
ATOM 2441 C C . GLY B 1 15 ? -5.891 9.555 -8.914 1 68.81 15 GLY B C 1
ATOM 2442 O O . GLY B 1 15 ? -5.355 10.078 -9.891 1 68.81 15 GLY B O 1
ATOM 2443 N N . LEU B 1 16 ? -5.617 9.797 -7.746 1 73.69 16 LEU B N 1
ATOM 2444 C CA . LEU B 1 16 ? -4.633 10.828 -7.434 1 73.69 16 LEU B CA 1
ATOM 2445 C C . LEU B 1 16 ? -3.242 10.406 -7.891 1 73.69 16 LEU B C 1
ATOM 2447 O O . LEU B 1 16 ? -2.518 11.203 -8.492 1 73.69 16 LEU B O 1
ATOM 2451 N N . VAL B 1 17 ? -2.906 9.203 -7.715 1 71.44 17 VAL B N 1
ATOM 2452 C CA . VAL B 1 17 ? -1.593 8.688 -8.094 1 71.44 17 VAL B CA 1
ATOM 2453 C C . VAL B 1 17 ? -1.49 8.602 -9.617 1 71.44 17 VAL B C 1
ATOM 2455 O O . VAL B 1 17 ? -0.462 8.961 -10.195 1 71.44 17 VAL B O 1
ATOM 2458 N N . GLY B 1 18 ? -2.541 8.109 -10.18 1 67.81 18 GLY B N 1
ATOM 2459 C CA . GLY B 1 18 ? -2.562 7.996 -11.633 1 67.81 18 GLY B CA 1
ATOM 2460 C C . GLY B 1 18 ? -2.391 9.328 -12.336 1 67.81 18 GLY B C 1
ATOM 2461 O O . GLY B 1 18 ? -1.667 9.422 -13.328 1 67.81 18 GLY B O 1
ATOM 2462 N N . ALA B 1 19 ? -2.994 10.289 -11.859 1 66 19 ALA B N 1
ATOM 2463 C CA . ALA B 1 19 ? -2.889 11.625 -12.43 1 66 19 ALA B CA 1
ATOM 2464 C C . ALA B 1 19 ? -1.452 12.141 -12.359 1 66 19 ALA B C 1
ATOM 2466 O O . ALA B 1 19 ? -1.004 12.867 -13.25 1 66 19 ALA B O 1
ATOM 2467 N N . LEU B 1 20 ? -0.721 11.648 -11.469 1 65.31 20 LEU B N 1
ATOM 2468 C CA . LEU B 1 20 ? 0.654 12.086 -11.25 1 65.31 20 LEU B CA 1
ATOM 2469 C C . LEU B 1 20 ? 1.609 11.359 -12.195 1 65.31 20 LEU B C 1
ATOM 2471 O O . LEU B 1 20 ? 2.629 11.914 -12.602 1 65.31 20 LEU B O 1
ATOM 2475 N N . GLN B 1 21 ? 1.3 10.141 -12.438 1 60.62 21 GLN B N 1
ATOM 2476 C CA . GLN B 1 21 ? 2.15 9.352 -13.312 1 60.62 21 GLN B CA 1
ATOM 2477 C C . GLN B 1 21 ? 2.031 9.812 -14.766 1 60.62 21 GLN B C 1
ATOM 2479 O O . GLN B 1 21 ? 2.973 9.672 -15.547 1 60.62 21 GLN B O 1
ATOM 2484 N N . SER B 1 22 ? 0.83 10.305 -15.141 1 54.31 22 SER B N 1
ATOM 2485 C CA . SER B 1 22 ? 0.61 10.781 -16.5 1 54.31 22 SER B CA 1
ATOM 2486 C C . SER B 1 22 ? 1.288 12.133 -16.734 1 54.31 22 SER B C 1
ATOM 2488 O O . SER B 1 22 ? 1.493 12.539 -17.875 1 54.31 22 SER B O 1
ATOM 2490 N N . HIS B 1 23 ? 1.634 12.812 -15.703 1 46.81 23 HIS B N 1
ATOM 2491 C CA . HIS B 1 23 ? 2.32 14.094 -15.812 1 46.81 23 HIS B CA 1
ATOM 2492 C C . HIS B 1 23 ? 3.691 14.047 -15.148 1 46.81 23 HIS B C 1
ATOM 2494 O O . HIS B 1 23 ? 3.826 14.367 -13.961 1 46.81 23 HIS B O 1
ATOM 2500 N N . PRO B 1 24 ? 4.559 13.359 -15.836 1 43.38 24 PRO B N 1
ATOM 2501 C CA . PRO B 1 24 ? 5.859 13.227 -15.172 1 43.38 24 PRO B CA 1
ATOM 2502 C C . PRO B 1 24 ? 6.395 14.562 -14.648 1 43.38 24 PRO B C 1
ATOM 2504 O O . PRO B 1 24 ? 6.223 15.594 -15.297 1 43.38 24 PRO B O 1
ATOM 2507 N N . ILE B 1 25 ? 6.316 14.734 -13.391 1 41.91 25 ILE B N 1
ATOM 2508 C CA . ILE B 1 25 ? 6.973 15.914 -12.836 1 41.91 25 ILE B CA 1
ATOM 2509 C C . ILE B 1 25 ? 8.297 16.156 -13.562 1 41.91 25 ILE B C 1
ATOM 2511 O O . ILE B 1 25 ? 9.094 15.227 -13.734 1 41.91 25 ILE B O 1
ATOM 2515 N N . THR B 1 26 ? 8.297 17.172 -14.406 1 39.25 26 THR B N 1
ATOM 2516 C CA . THR B 1 26 ? 9.57 17.641 -14.938 1 39.25 26 THR B CA 1
ATOM 2517 C C . THR B 1 26 ? 10.711 17.359 -13.969 1 39.25 26 THR B C 1
ATOM 2519 O O . THR B 1 26 ? 10.641 17.734 -12.797 1 39.25 26 THR B O 1
ATOM 2522 N N . ARG B 1 27 ? 11.469 16.266 -14.281 1 40.41 27 ARG B N 1
ATOM 2523 C CA . ARG B 1 27 ? 12.766 16.125 -13.633 1 40.41 27 ARG B CA 1
ATOM 2524 C C . ARG B 1 27 ? 13.281 17.469 -13.133 1 40.41 27 ARG B C 1
ATOM 2526 O O . ARG B 1 27 ? 13.797 18.266 -13.906 1 40.41 27 ARG B O 1
ATOM 2533 N N . ARG B 1 28 ? 12.492 18.156 -12.453 1 40.28 28 ARG B N 1
ATOM 2534 C CA . ARG B 1 28 ? 13.133 19.391 -12.031 1 40.28 28 ARG B CA 1
ATOM 2535 C C . ARG B 1 28 ? 14.578 19.141 -11.617 1 40.28 28 ARG B C 1
ATOM 2537 O O . ARG B 1 28 ? 14.883 18.125 -10.992 1 40.28 28 ARG B O 1
ATOM 2544 N N . GLY B 1 29 ? 15.477 19.781 -12.062 1 43.78 29 GLY B N 1
ATOM 2545 C CA . GLY B 1 29 ? 16.922 19.797 -12.008 1 43.78 29 GLY B CA 1
ATOM 2546 C C . GLY B 1 29 ? 17.484 19.344 -10.68 1 43.78 29 GLY B C 1
ATOM 2547 O O . GLY B 1 29 ? 16.766 19.297 -9.68 1 43.78 29 GLY B O 1
ATOM 2548 N N . LEU B 1 30 ? 18.719 18.562 -10.648 1 53.34 30 LEU B N 1
ATOM 2549 C CA . LEU B 1 30 ? 19.781 18.172 -9.742 1 53.34 30 LEU B CA 1
ATOM 2550 C C . LEU B 1 30 ? 19.891 19.141 -8.562 1 53.34 30 LEU B C 1
ATOM 2552 O O . LEU B 1 30 ? 20.641 18.891 -7.625 1 53.34 30 LEU B O 1
ATOM 2556 N N . LEU B 1 31 ? 19.219 20.359 -8.625 1 66 31 LEU B N 1
ATOM 2557 C CA . LEU B 1 31 ? 19.578 21.312 -7.574 1 66 31 LEU B CA 1
ATOM 2558 C C . LEU B 1 31 ? 18.5 21.359 -6.5 1 66 31 LEU B C 1
ATOM 2560 O O . LEU B 1 31 ? 17.297 21.328 -6.809 1 66 31 LEU B O 1
ATOM 2564 N N . SER B 1 32 ? 18.797 21.125 -5.336 1 78.25 32 SER B N 1
ATOM 2565 C CA . SER B 1 32 ? 17.953 21.281 -4.148 1 78.25 32 SER B CA 1
ATOM 2566 C C . SER B 1 32 ? 17.234 22.625 -4.148 1 78.25 32 SER B C 1
ATOM 2568 O O . SER B 1 32 ? 17.828 23.656 -4.48 1 78.25 32 SER B O 1
ATOM 2570 N N . GLU B 1 33 ? 15.922 22.625 -4.016 1 84.88 33 GLU B N 1
ATOM 2571 C CA . GLU B 1 33 ? 15.133 23.844 -3.834 1 84.88 33 GLU B CA 1
ATOM 2572 C C . GLU B 1 33 ? 15.328 24.422 -2.436 1 84.88 33 GLU B C 1
ATOM 2574 O O . GLU B 1 33 ? 15.469 23.672 -1.464 1 84.88 33 GLU B O 1
ATOM 2579 N N . GLU B 1 34 ? 15.469 25.719 -2.408 1 87.81 34 GLU B N 1
ATOM 2580 C CA . GLU B 1 34 ? 15.562 26.375 -1.109 1 87.81 34 GLU B CA 1
ATOM 2581 C C . GLU B 1 34 ? 14.211 26.906 -0.658 1 87.81 34 GLU B C 1
ATOM 2583 O O . GLU B 1 34 ? 13.453 27.453 -1.462 1 87.81 34 GLU B O 1
ATOM 2588 N N . ARG B 1 35 ? 13.891 26.656 0.649 1 88.25 35 ARG B N 1
ATOM 2589 C CA . ARG B 1 35 ? 12.641 27.141 1.226 1 88.25 35 ARG B CA 1
ATOM 2590 C C . ARG B 1 35 ? 12.859 27.656 2.645 1 88.25 35 ARG B C 1
ATOM 2592 O O . ARG B 1 35 ? 13.641 27.094 3.404 1 88.25 35 ARG B O 1
ATOM 2599 N N . PRO B 1 36 ? 12.133 28.766 2.912 1 90.5 36 PRO B N 1
ATOM 2600 C CA . PRO B 1 36 ? 12.219 29.203 4.301 1 90.5 36 PRO B CA 1
ATOM 2601 C C . PRO B 1 36 ? 11.516 28.266 5.273 1 90.5 36 PRO B C 1
ATOM 2603 O O . PRO B 1 36 ? 10.508 27.656 4.922 1 90.5 36 PRO B O 1
ATOM 2606 N N . LEU B 1 37 ? 12.086 28.109 6.43 1 94.56 37 LEU B N 1
ATOM 2607 C CA . LEU B 1 37 ? 11.414 27.438 7.539 1 94.56 37 LEU B CA 1
ATOM 2608 C C . LEU B 1 37 ? 10.68 28.453 8.414 1 94.56 37 LEU B C 1
ATOM 2610 O O . LEU B 1 37 ? 11.305 29.156 9.211 1 94.56 37 LEU B O 1
ATOM 2614 N N . ASP B 1 38 ? 9.398 28.625 8.203 1 95.69 38 ASP B N 1
ATOM 2615 C CA . ASP B 1 38 ? 8.57 29.594 8.906 1 95.69 38 ASP B CA 1
ATOM 2616 C C . ASP B 1 38 ? 7.289 28.953 9.43 1 95.69 38 ASP B C 1
ATOM 2618 O O . ASP B 1 38 ? 7.258 27.75 9.703 1 95.69 38 ASP B O 1
ATOM 2622 N N . MET B 1 39 ? 6.32 29.766 9.727 1 96.81 39 MET B N 1
ATOM 2623 C CA . MET B 1 39 ? 5.078 29.266 10.297 1 96.81 39 MET B CA 1
ATOM 2624 C C . MET B 1 39 ? 4.176 28.688 9.211 1 96.81 39 MET B C 1
ATOM 2626 O O . MET B 1 39 ? 2.988 28.453 9.445 1 96.81 39 MET B O 1
ATOM 2630 N N . ALA B 1 40 ? 4.676 28.5 7.992 1 95.81 40 ALA B N 1
ATOM 2631 C CA . ALA B 1 40 ? 3.943 27.922 6.871 1 95.81 40 ALA B CA 1
ATOM 2632 C C . ALA B 1 40 ? 2.555 28.547 6.738 1 95.81 40 ALA B C 1
ATOM 2634 O O . ALA B 1 40 ? 1.545 27.844 6.812 1 95.81 40 ALA B O 1
ATOM 2635 N N . PRO B 1 41 ? 2.48 29.812 6.449 1 95.56 41 PRO B N 1
ATOM 2636 C CA . PRO B 1 41 ? 1.205 30.531 6.512 1 95.56 41 PRO B CA 1
ATOM 2637 C C . PRO B 1 41 ? 0.212 30.062 5.449 1 95.56 41 PRO B C 1
ATOM 2639 O O . PRO B 1 41 ? -0.991 30.312 5.574 1 95.56 41 PRO B O 1
ATOM 2642 N N . THR B 1 42 ? 0.648 29.375 4.426 1 96.75 42 THR B N 1
ATOM 2643 C CA . THR B 1 42 ? -0.249 28.969 3.346 1 96.75 42 THR B CA 1
ATOM 2644 C C . THR B 1 42 ? -0.644 27.5 3.479 1 96.75 42 THR B C 1
ATOM 2646 O O . THR B 1 42 ? -1.334 26.969 2.615 1 96.75 42 THR B O 1
ATOM 2649 N N . SER B 1 43 ? -0.222 26.859 4.508 1 97.19 43 SER B N 1
ATOM 2650 C CA . SER B 1 43 ? -0.525 25.438 4.715 1 97.19 43 SER B CA 1
ATOM 2651 C C . SER B 1 43 ? -1.949 25.25 5.227 1 97.19 43 SER B C 1
ATOM 2653 O O . SER B 1 43 ? -2.414 26 6.082 1 97.19 43 SER B O 1
ATOM 2655 N N . PHE B 1 44 ? -2.668 24.328 4.629 1 98.31 44 PHE B N 1
ATOM 2656 C CA . PHE B 1 44 ? -3.971 23.969 5.172 1 98.31 44 PHE B CA 1
ATOM 2657 C C . PHE B 1 44 ? -3.814 23.078 6.398 1 98.31 44 PHE B C 1
ATOM 2659 O O . PHE B 1 44 ? -3.152 22.031 6.34 1 98.31 44 PHE B O 1
ATOM 2666 N N . ASP B 1 45 ? -4.449 23.438 7.543 1 97.75 45 ASP B N 1
ATOM 2667 C CA . ASP B 1 45 ? -4.105 22.828 8.828 1 97.75 45 ASP B CA 1
ATOM 2668 C C . ASP B 1 45 ? -5.359 22.5 9.625 1 97.75 45 ASP B C 1
ATOM 2670 O O . ASP B 1 45 ? -5.367 22.625 10.852 1 97.75 45 ASP B O 1
ATOM 2674 N N . ASP B 1 46 ? -6.504 22.203 8.93 1 98.31 46 ASP B N 1
ATOM 2675 C CA . ASP B 1 46 ? -7.766 21.859 9.578 1 98.31 46 ASP B CA 1
ATOM 2676 C C . ASP B 1 46 ? -7.613 20.625 10.469 1 98.31 46 ASP B C 1
ATOM 2678 O O . ASP B 1 46 ? -7.066 19.609 10.039 1 98.31 46 ASP B O 1
ATOM 2682 N N . GLN B 1 47 ? -8.039 20.719 11.719 1 97.88 47 GLN B N 1
ATOM 2683 C CA . GLN B 1 47 ? -8 19.594 12.641 1 97.88 47 GLN B CA 1
ATOM 2684 C C . GLN B 1 47 ? -9.367 18.938 12.758 1 97.88 47 GLN B C 1
ATOM 2686 O O . GLN B 1 47 ? -9.5 17.891 13.398 1 97.88 47 GL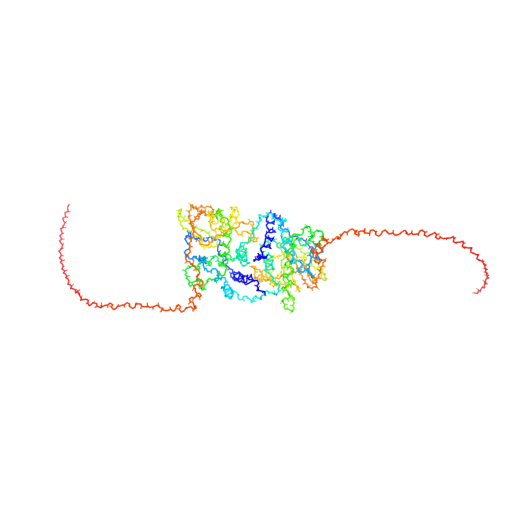N B O 1
ATOM 2691 N N . TYR B 1 48 ? -10.391 19.562 12.203 1 98 48 TYR B N 1
ATOM 2692 C CA . TYR B 1 48 ? -11.75 19.031 12.141 1 98 48 TYR B CA 1
ATOM 2693 C C . TYR B 1 48 ? -12.32 18.859 13.547 1 98 48 TYR B C 1
ATOM 2695 O O . TYR B 1 48 ? -13 17.859 13.82 1 98 48 TYR B O 1
ATOM 2703 N N . VAL B 1 49 ? -11.883 19.734 14.5 1 96.62 49 VAL B N 1
ATOM 2704 C CA . VAL B 1 49 ? -12.406 19.703 15.859 1 96.62 49 VAL B CA 1
ATOM 2705 C C . VAL B 1 49 ? -13.906 19.969 15.844 1 96.62 49 VAL B C 1
ATOM 2707 O O . VAL B 1 49 ? -14.352 21.031 15.391 1 96.62 49 VAL B O 1
ATOM 2710 N N . GLY B 1 50 ? -14.656 19 16.266 1 95.75 50 GLY B N 1
ATOM 2711 C CA . GLY B 1 50 ? -16.094 19.172 16.422 1 95.75 50 GLY B CA 1
ATOM 2712 C C . GLY B 1 50 ? -16.875 18.797 15.172 1 95.75 50 GLY B C 1
ATOM 2713 O O . GLY B 1 50 ? -18.094 18.875 15.148 1 95.75 50 GLY B O 1
ATOM 2714 N N . CYS B 1 51 ? -16.203 18.297 14.086 1 96.94 51 CYS B N 1
ATOM 2715 C CA . CYS B 1 51 ? -16.969 18.031 12.883 1 96.94 51 CYS B CA 1
ATOM 2716 C C . CYS B 1 51 ? -16.578 16.703 12.266 1 96.94 51 CYS B C 1
ATOM 2718 O O . CYS B 1 51 ? -16.781 16.469 11.07 1 96.94 51 CYS B O 1
ATOM 2720 N N . ALA B 1 52 ? -15.922 15.844 13.047 1 95.5 52 ALA B N 1
ATOM 2721 C CA . ALA B 1 52 ? -15.492 14.547 12.531 1 95.5 52 ALA B CA 1
ATOM 2722 C C . ALA B 1 52 ? -16.688 13.75 11.992 1 95.5 52 ALA B C 1
ATOM 2724 O O . ALA B 1 52 ? -16.578 13.133 10.93 1 95.5 52 ALA B O 1
ATOM 2725 N N . ALA B 1 53 ? -17.781 13.742 12.742 1 94.31 53 ALA B N 1
ATOM 2726 C CA . ALA B 1 53 ? -18.969 13.008 12.32 1 94.31 53 ALA B CA 1
ATOM 2727 C C . ALA B 1 53 ? -19.531 13.57 11.023 1 94.31 53 ALA B C 1
ATOM 2729 O O . ALA B 1 53 ? -19.906 12.812 10.125 1 94.31 53 ALA B O 1
ATOM 2730 N N . ALA B 1 54 ? -19.609 14.883 10.977 1 95.31 54 ALA B N 1
ATOM 2731 C CA . ALA B 1 54 ? -20.125 15.516 9.773 1 95.31 54 ALA B CA 1
ATOM 2732 C C . ALA B 1 54 ? -19.219 15.242 8.57 1 95.31 54 ALA B C 1
ATOM 2734 O O . ALA B 1 54 ? -19.703 14.984 7.465 1 95.31 54 ALA B O 1
ATOM 2735 N N . MET B 1 55 ? -17.891 15.367 8.75 1 95.69 55 MET B N 1
ATOM 2736 C CA . MET B 1 55 ? -16.938 15.062 7.684 1 95.69 55 MET B CA 1
ATOM 2737 C C . MET B 1 55 ? -17.094 13.617 7.219 1 95.69 55 MET B C 1
ATOM 2739 O O . MET B 1 55 ? -17.062 13.344 6.016 1 95.69 55 MET B O 1
ATOM 2743 N N . THR B 1 56 ? -17.25 12.664 8.18 1 92.5 56 THR B N 1
ATOM 2744 C CA . THR B 1 56 ? -17.438 11.258 7.855 1 92.5 56 THR B CA 1
ATOM 2745 C C . THR B 1 56 ? -18.672 11.055 6.98 1 92.5 56 THR B C 1
ATOM 2747 O O . THR B 1 56 ? -18.641 10.312 6 1 92.5 56 THR B O 1
ATOM 2750 N N . ALA B 1 57 ? -19.734 11.727 7.34 1 92.19 57 ALA B N 1
ATOM 2751 C CA . ALA B 1 57 ? -20.984 11.625 6.578 1 92.19 57 ALA B CA 1
ATOM 2752 C C . ALA B 1 57 ? -20.812 12.195 5.172 1 92.19 57 ALA B C 1
ATOM 2754 O O . ALA B 1 57 ? -21.484 11.766 4.238 1 92.19 57 ALA B O 1
ATOM 2755 N N . ALA B 1 58 ? -19.891 13.109 5.023 1 92.25 58 ALA B N 1
ATOM 2756 C CA . ALA B 1 58 ? -19.688 13.789 3.744 1 92.25 58 ALA B CA 1
ATOM 2757 C C . ALA B 1 58 ? -18.75 13 2.842 1 92.25 58 ALA B C 1
ATOM 2759 O O . ALA B 1 58 ? -18.625 13.297 1.65 1 92.25 58 ALA B O 1
ATOM 2760 N N . LEU B 1 59 ? -18.047 11.953 3.318 1 89.44 59 LEU B N 1
ATOM 2761 C CA . LEU B 1 59 ? -16.953 11.258 2.633 1 89.44 59 LEU B CA 1
ATOM 2762 C C . LEU B 1 59 ? -17.438 10.648 1.323 1 89.44 59 LEU B C 1
ATOM 2764 O O . LEU B 1 59 ? -16.781 10.773 0.292 1 89.44 59 LEU B O 1
ATOM 2768 N N . PRO B 1 60 ? -18.625 10.008 1.342 1 83 60 PRO B N 1
ATOM 2769 C CA . PRO B 1 60 ? -19.047 9.391 0.083 1 83 60 PRO B CA 1
ATOM 2770 C C . PRO B 1 60 ? -19.188 10.398 -1.055 1 83 60 PRO B C 1
ATOM 2772 O O . PRO B 1 60 ? -18.703 10.156 -2.162 1 83 60 PRO B O 1
ATOM 2775 N N . ASP B 1 61 ? -19.797 11.5 -0.743 1 83.19 61 ASP B N 1
ATOM 2776 C CA . ASP B 1 61 ? -19.969 12.539 -1.757 1 83.19 61 ASP B CA 1
ATOM 2777 C C . ASP B 1 61 ? -18.625 13.172 -2.129 1 83.19 61 ASP B C 1
ATOM 2779 O O . ASP B 1 61 ? -18.375 13.453 -3.303 1 83.19 61 ASP B O 1
ATOM 2783 N N . LEU B 1 62 ? -17.828 13.461 -1.207 1 85.94 62 LEU B N 1
ATOM 2784 C CA . LEU B 1 62 ? -16.5 14.039 -1.434 1 85.94 62 LEU B CA 1
ATOM 2785 C C . LEU B 1 62 ? -15.648 13.102 -2.277 1 85.94 62 LEU B C 1
ATOM 2787 O O . LEU B 1 62 ? -14.938 13.555 -3.18 1 85.94 62 LEU B O 1
ATOM 2791 N N . ASN B 1 63 ? -15.688 11.789 -1.953 1 78.81 63 ASN B N 1
ATOM 2792 C CA . ASN B 1 63 ? -14.938 10.789 -2.711 1 78.81 63 ASN B CA 1
ATOM 2793 C C . ASN B 1 63 ? -15.367 10.766 -4.176 1 78.81 63 ASN B C 1
ATOM 2795 O O . ASN B 1 63 ? -14.531 10.68 -5.07 1 78.81 63 ASN B O 1
ATOM 2799 N N . ARG B 1 64 ? -16.672 10.797 -4.332 1 75.19 64 ARG B N 1
ATOM 2800 C CA . ARG B 1 64 ? -17.203 10.797 -5.691 1 75.19 64 ARG B CA 1
ATOM 2801 C C . ARG B 1 64 ? -16.719 12.008 -6.473 1 75.19 64 ARG B C 1
ATOM 2803 O O . ARG B 1 64 ? -16.25 11.883 -7.609 1 75.19 64 ARG B O 1
ATOM 2810 N N . THR B 1 65 ? -16.719 13.141 -5.91 1 75.94 65 THR B N 1
ATOM 2811 C CA . THR B 1 65 ? -16.344 14.375 -6.59 1 75.94 65 THR B CA 1
ATOM 2812 C C . THR B 1 65 ? -14.836 14.43 -6.832 1 75.94 65 THR B C 1
ATOM 2814 O O . THR B 1 65 ? -14.391 14.844 -7.898 1 75.94 65 THR B O 1
ATOM 2817 N N . GLU B 1 66 ? -14.062 14.008 -5.863 1 78.94 66 GLU B N 1
ATOM 2818 C CA . GLU B 1 66 ? -12.609 14.023 -6.004 1 78.94 66 GLU B CA 1
ATOM 2819 C C . GLU B 1 66 ? -12.141 12.977 -7.02 1 78.94 66 GLU B C 1
ATOM 2821 O O . GLU B 1 66 ? -11.172 13.203 -7.746 1 78.94 66 GLU B O 1
ATOM 2826 N N . PHE B 1 67 ? -12.828 11.891 -7.035 1 66.62 67 PHE B N 1
ATOM 2827 C CA . PHE B 1 67 ? -12.555 10.875 -8.047 1 66.62 67 PHE B CA 1
ATOM 2828 C C . PHE B 1 67 ? -12.805 11.414 -9.445 1 66.62 67 PHE B C 1
ATOM 2830 O O . PHE B 1 67 ? -11.992 11.234 -10.344 1 66.62 67 PHE B O 1
ATOM 2837 N N . GLN B 1 68 ? -13.953 12 -9.633 1 64.81 68 GLN B N 1
ATOM 2838 C CA . GLN B 1 68 ? -14.352 12.531 -10.93 1 64.81 68 GLN B CA 1
ATOM 2839 C C . GLN B 1 68 ? -13.398 13.633 -11.383 1 64.81 68 GLN B C 1
ATOM 2841 O O . GLN B 1 68 ? -13.102 13.758 -12.57 1 64.81 68 GLN B O 1
ATOM 2846 N N . THR B 1 69 ? -12.883 14.344 -10.539 1 63.69 69 THR B N 1
ATOM 2847 C CA . THR B 1 69 ? -12.031 15.484 -10.867 1 63.69 69 THR B CA 1
ATOM 2848 C C . THR B 1 69 ? -10.625 15.023 -11.227 1 63.69 69 THR B C 1
ATOM 2850 O O . THR B 1 69 ? -9.953 15.641 -12.047 1 63.69 69 THR B O 1
ATOM 2853 N N . ASN B 1 70 ? -10.031 14.102 -10.633 1 58.94 70 ASN B N 1
ATOM 2854 C CA . ASN B 1 70 ? -8.633 13.727 -10.828 1 58.94 70 ASN B CA 1
ATOM 2855 C C . ASN B 1 70 ? -8.469 12.766 -12 1 58.94 70 ASN B C 1
ATOM 2857 O O . ASN B 1 70 ? -7.434 12.758 -12.664 1 58.94 70 ASN B O 1
ATOM 2861 N N . GLU B 1 71 ? -9.055 11.688 -12.305 1 57.56 71 GLU B N 1
ATOM 2862 C CA . GLU B 1 71 ? -8.852 10.82 -13.461 1 57.56 71 GLU B CA 1
ATOM 2863 C C . GLU B 1 71 ? -10.148 10.117 -13.859 1 57.56 71 GLU B C 1
ATOM 2865 O O . GLU B 1 71 ? -10.789 9.469 -13.031 1 57.56 71 GLU B O 1
ATOM 2870 N N . PRO B 1 72 ? -10.562 10.578 -15.102 1 46.88 72 PRO B N 1
ATOM 2871 C CA . PRO B 1 72 ? -11.641 9.836 -15.766 1 46.88 72 PRO B CA 1
ATOM 2872 C C . PRO B 1 72 ? -11.367 8.336 -15.828 1 46.88 72 PRO B C 1
ATOM 2874 O O . PRO B 1 72 ? -11.938 7.637 -16.672 1 46.88 72 PRO B O 1
ATOM 2877 N N . HIS B 1 73 ? -10.453 7.934 -15.125 1 48.75 73 HIS B N 1
ATOM 2878 C CA . HIS B 1 73 ? -10.32 6.512 -15.43 1 48.75 73 HIS B CA 1
ATOM 2879 C C . HIS B 1 73 ? -11.656 5.789 -15.297 1 48.75 73 HIS B C 1
ATOM 2881 O O . HIS B 1 73 ? -12.539 6.238 -14.562 1 48.75 73 HIS B O 1
ATOM 2887 N N . PRO B 1 74 ? -11.789 4.902 -16.297 1 47.59 74 PRO B N 1
ATOM 2888 C CA . PRO B 1 74 ? -13.07 4.188 -16.359 1 47.59 74 PRO B CA 1
ATOM 2889 C C . PRO B 1 74 ? -13.617 3.852 -14.969 1 47.59 74 PRO B C 1
ATOM 2891 O O . PRO B 1 74 ? -12.852 3.643 -14.031 1 47.59 74 PRO B O 1
ATOM 2894 N N . ALA B 1 75 ? -14.742 4.27 -14.891 1 48.81 75 ALA B N 1
ATOM 2895 C CA . ALA B 1 75 ? -15.625 4.027 -13.758 1 48.81 75 ALA B CA 1
ATOM 2896 C C . ALA B 1 75 ? -15.328 2.678 -13.109 1 48.81 75 ALA B C 1
ATOM 2898 O O . ALA B 1 75 ? -15.375 1.639 -13.766 1 48.81 75 ALA B O 1
ATOM 2899 N N . MET B 1 76 ? -14.398 2.637 -12.008 1 57.12 76 MET B N 1
ATOM 2900 C CA . MET B 1 76 ? -14.148 1.427 -11.227 1 57.12 76 MET B CA 1
ATOM 2901 C C . MET B 1 76 ? -15.461 0.801 -10.766 1 57.12 76 MET B C 1
ATOM 2903 O O . MET B 1 76 ? -16.328 1.49 -10.219 1 57.12 76 MET B O 1
ATOM 2907 N N . SER B 1 77 ? -15.75 -0.335 -11.367 1 64.81 77 SER B N 1
ATOM 2908 C CA . SER B 1 77 ? -16.922 -1.088 -10.922 1 64.81 77 SER B CA 1
ATOM 2909 C C . SER B 1 77 ? -16.828 -1.427 -9.438 1 64.81 77 SER B C 1
ATOM 2911 O O . SER B 1 77 ? -15.727 -1.657 -8.922 1 64.81 77 SER B O 1
ATOM 2913 N N . PRO B 1 78 ? -17.844 -1.238 -8.758 1 73.69 78 PRO B N 1
ATOM 2914 C CA . PRO B 1 78 ? -17.844 -1.673 -7.359 1 73.69 78 PRO B CA 1
ATOM 2915 C C . PRO B 1 78 ? -17.359 -3.109 -7.184 1 73.69 78 PRO B C 1
ATOM 2917 O O . PRO B 1 78 ? -17.484 -3.924 -8.102 1 73.69 78 PRO B O 1
ATOM 2920 N N . PRO B 1 79 ? -16.781 -3.322 -6.027 1 81.94 79 PRO B N 1
ATOM 2921 C CA . PRO B 1 79 ? -16.375 -4.707 -5.793 1 81.94 79 PRO B CA 1
ATOM 2922 C C . PRO B 1 79 ? -17.531 -5.691 -5.84 1 81.94 79 PRO B C 1
ATOM 2924 O O . PRO B 1 79 ? -18.656 -5.34 -5.48 1 81.94 79 PRO B O 1
ATOM 2927 N N . PRO B 1 80 ? -17.25 -6.883 -6.328 1 88.62 80 PRO B N 1
ATOM 2928 C CA . PRO B 1 80 ? -18.297 -7.902 -6.402 1 88.62 80 PRO B CA 1
ATOM 2929 C C . PRO B 1 80 ? -18.75 -8.367 -5.023 1 88.62 80 PRO B C 1
ATOM 2931 O O . PRO B 1 80 ? -18.062 -8.164 -4.031 1 88.62 80 PRO B O 1
ATOM 2934 N N . PRO B 1 81 ? -19.969 -8.961 -4.988 1 88.44 81 PRO B N 1
ATOM 2935 C CA . PRO B 1 81 ? -20.438 -9.531 -3.723 1 88.44 81 PRO B CA 1
ATOM 2936 C C . PRO B 1 81 ? -19.438 -10.516 -3.121 1 88.44 81 PRO B C 1
ATOM 2938 O O . PRO B 1 81 ? -18.828 -11.312 -3.846 1 88.44 81 PRO B O 1
ATOM 2941 N N . GLY B 1 82 ? -19.234 -10.352 -1.873 1 90.31 82 GLY B N 1
ATOM 2942 C CA . GLY B 1 82 ? -18.328 -11.258 -1.176 1 90.31 82 GLY B CA 1
ATOM 2943 C C . GLY B 1 82 ? -16.922 -10.711 -1.05 1 90.31 82 GLY B C 1
ATOM 2944 O O . GLY B 1 82 ? -16.125 -11.211 -0.252 1 90.31 82 GLY B O 1
ATOM 2945 N N . PHE B 1 83 ? -16.609 -9.742 -1.826 1 91.62 83 PHE B N 1
ATOM 2946 C CA . PHE B 1 83 ? -15.297 -9.117 -1.757 1 91.62 83 PHE B CA 1
ATOM 2947 C C . PHE B 1 83 ? -15.156 -8.281 -0.492 1 91.62 83 PHE B C 1
ATOM 2949 O O . PHE B 1 83 ? -15.938 -7.352 -0.273 1 91.62 83 PHE B O 1
ATOM 2956 N N . ARG B 1 84 ? -14.234 -8.586 0.326 1 87.44 84 ARG B N 1
ATOM 2957 C CA . ARG B 1 84 ? -14.047 -7.941 1.62 1 87.44 84 ARG B CA 1
ATOM 2958 C C . ARG B 1 84 ? -12.828 -7.031 1.61 1 87.44 84 ARG B C 1
ATOM 2960 O O . ARG B 1 84 ? -11.992 -7.109 0.705 1 87.44 84 ARG B O 1
ATOM 2967 N N . ASP B 1 85 ? -12.664 -6.227 2.656 1 82.88 85 ASP B N 1
ATOM 2968 C CA . ASP B 1 85 ? -11.539 -5.312 2.795 1 82.88 85 ASP B CA 1
ATOM 2969 C C . ASP B 1 85 ? -10.211 -6.074 2.818 1 82.88 85 ASP B C 1
ATOM 2971 O O . ASP B 1 85 ? -9.203 -5.586 2.311 1 82.88 85 ASP B O 1
ATOM 2975 N N . GLU B 1 86 ? -10.281 -7.297 3.377 1 86.56 86 GLU B N 1
ATOM 2976 C CA . GLU B 1 86 ? -9.07 -8.109 3.467 1 86.56 86 GLU B CA 1
ATOM 2977 C C . GLU B 1 86 ? -8.547 -8.477 2.08 1 86.56 86 GLU B C 1
ATOM 2979 O O . GLU B 1 86 ? -7.336 -8.555 1.865 1 86.56 86 GLU B O 1
ATOM 2984 N N . HIS B 1 87 ? -9.484 -8.664 1.161 1 91.81 87 HIS B N 1
ATOM 2985 C CA . HIS B 1 87 ? -9.086 -8.953 -0.212 1 91.81 87 HIS B CA 1
ATOM 2986 C C . HIS B 1 87 ? -8.352 -7.773 -0.836 1 91.81 87 HIS B C 1
ATOM 2988 O O . HIS B 1 87 ? -7.309 -7.949 -1.47 1 91.81 87 HIS B O 1
ATOM 2994 N N . GLY B 1 88 ? -8.922 -6.621 -0.607 1 88.19 88 GLY B N 1
ATOM 2995 C CA . GLY B 1 88 ? -8.297 -5.41 -1.116 1 88.19 88 GLY B CA 1
ATOM 2996 C C . GLY B 1 88 ? -6.906 -5.172 -0.549 1 88.19 88 GLY B C 1
ATOM 2997 O O . GLY B 1 88 ? -5.98 -4.828 -1.286 1 88.19 88 GLY B O 1
ATOM 2998 N N . VAL B 1 89 ? -6.777 -5.406 0.674 1 85.44 89 VAL B N 1
ATOM 2999 C CA . VAL B 1 89 ? -5.496 -5.203 1.339 1 85.44 89 VAL B CA 1
ATOM 3000 C C . VAL B 1 89 ? -4.477 -6.211 0.812 1 85.44 89 VAL B C 1
ATOM 3002 O O . VAL B 1 89 ? -3.311 -5.867 0.596 1 85.44 89 VAL B O 1
ATOM 3005 N N . ALA B 1 90 ? -4.879 -7.461 0.655 1 90.31 90 ALA B N 1
ATOM 3006 C CA . ALA B 1 90 ? -3.984 -8.477 0.107 1 90.31 90 ALA B CA 1
ATOM 3007 C C . ALA B 1 90 ? -3.488 -8.086 -1.281 1 90.31 90 ALA B C 1
ATOM 3009 O O . ALA B 1 90 ? -2.301 -8.219 -1.586 1 90.31 90 ALA B O 1
ATOM 3010 N N . LEU B 1 91 ? -4.41 -7.531 -2.059 1 93.06 91 LEU B N 1
ATOM 3011 C CA . LEU B 1 91 ? -4.031 -7.113 -3.404 1 93.06 91 LEU B CA 1
ATOM 3012 C C . LEU B 1 91 ? -3.109 -5.898 -3.355 1 93.06 91 LEU B C 1
ATOM 3014 O O . LEU B 1 91 ? -2.137 -5.82 -4.109 1 93.06 91 LEU B O 1
ATOM 3018 N N . LEU B 1 92 ? -3.408 -4.984 -2.447 1 88.19 92 LEU B N 1
ATOM 3019 C CA . LEU B 1 92 ? -2.541 -3.824 -2.268 1 88.19 92 LEU B CA 1
ATOM 3020 C C . LEU B 1 92 ? -1.14 -4.254 -1.846 1 88.19 92 LEU B C 1
ATOM 3022 O O . LEU B 1 92 ? -0.145 -3.715 -2.338 1 88.19 92 LEU B O 1
ATOM 3026 N N . ALA B 1 93 ? -1.088 -5.184 -0.957 1 88.38 93 ALA B N 1
ATOM 3027 C CA . ALA B 1 93 ? 0.199 -5.676 -0.47 1 88.38 93 ALA B CA 1
ATOM 3028 C C . ALA B 1 93 ? 0.98 -6.367 -1.584 1 88.38 93 ALA B C 1
ATOM 3030 O O . ALA B 1 93 ? 2.186 -6.156 -1.729 1 88.38 93 ALA B O 1
ATOM 3031 N N . TYR B 1 94 ? 0.314 -7.164 -2.361 1 92.75 94 TYR B N 1
ATOM 3032 C CA . TYR B 1 94 ? 0.969 -7.902 -3.436 1 92.75 94 TYR B CA 1
ATOM 3033 C C . TYR B 1 94 ? 1.544 -6.949 -4.48 1 92.75 94 TYR B C 1
ATOM 3035 O O . TYR B 1 94 ? 2.604 -7.215 -5.051 1 92.75 94 TYR B O 1
ATOM 3043 N N . THR B 1 95 ? 0.854 -5.82 -4.719 1 91.69 95 THR B N 1
ATOM 3044 C CA . THR B 1 95 ? 1.233 -4.91 -5.793 1 91.69 95 THR B CA 1
ATOM 3045 C C . THR B 1 95 ? 2.148 -3.807 -5.266 1 91.69 95 THR B C 1
ATOM 3047 O O . THR B 1 95 ? 2.631 -2.973 -6.035 1 91.69 95 THR B O 1
ATOM 3050 N N . ALA B 1 96 ? 2.371 -3.848 -3.975 1 85.56 96 ALA B N 1
ATOM 3051 C CA . ALA B 1 96 ? 3.254 -2.842 -3.389 1 85.56 96 ALA B CA 1
ATOM 3052 C C . ALA B 1 96 ? 4.703 -3.068 -3.809 1 85.56 96 ALA B C 1
ATOM 3054 O O . ALA B 1 96 ? 5.098 -4.195 -4.109 1 85.56 96 ALA B O 1
ATOM 3055 N N . A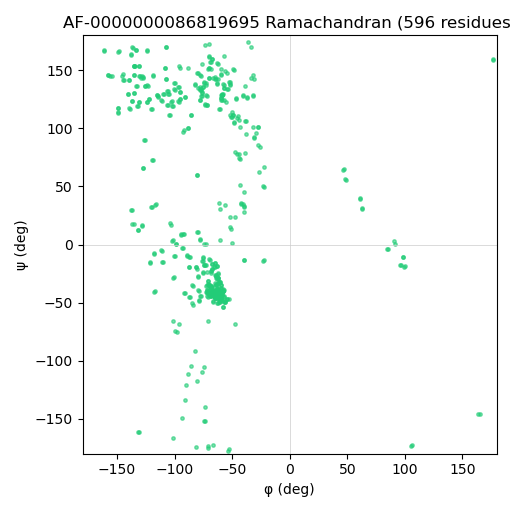SN B 1 97 ? 5.457 -2.02 -3.85 1 83.31 97 ASN B N 1
ATOM 3056 C CA . ASN B 1 97 ? 6.871 -2.113 -4.199 1 83.31 97 ASN B CA 1
ATOM 3057 C C . ASN B 1 97 ? 7.715 -2.559 -3.01 1 83.31 97 ASN B C 1
ATOM 3059 O O . ASN B 1 97 ? 8.594 -1.822 -2.553 1 83.31 97 ASN B O 1
ATOM 3063 N N . THR B 1 98 ? 7.426 -3.715 -2.508 1 82.94 98 THR B N 1
ATOM 3064 C CA . THR B 1 98 ? 8.164 -4.375 -1.438 1 82.94 98 THR B CA 1
ATOM 3065 C C . THR B 1 98 ? 8.625 -5.762 -1.873 1 82.94 98 THR B C 1
ATOM 3067 O O . THR B 1 98 ? 8.195 -6.27 -2.908 1 82.94 98 THR B O 1
ATOM 3070 N N . PRO B 1 99 ? 9.523 -6.379 -1.104 1 84 99 PRO B N 1
ATOM 3071 C CA . PRO B 1 99 ? 9.984 -7.723 -1.467 1 84 99 PRO B CA 1
ATOM 3072 C C . PRO B 1 99 ? 8.938 -8.797 -1.188 1 84 99 PRO B C 1
ATOM 3074 O O . PRO B 1 99 ? 9.172 -9.977 -1.46 1 84 99 PRO B O 1
ATOM 3077 N N . LEU B 1 100 ? 7.809 -8.43 -0.686 1 87.81 100 LEU B N 1
ATOM 3078 C CA . LEU B 1 100 ? 6.82 -9.398 -0.236 1 87.81 100 LEU B CA 1
ATOM 3079 C C . LEU B 1 100 ? 6.422 -10.336 -1.372 1 87.81 100 LEU B C 1
ATOM 3081 O O . LEU B 1 100 ? 6.434 -11.562 -1.211 1 87.81 100 LEU B O 1
ATOM 3085 N N . HIS B 1 101 ? 5.98 -9.773 -2.545 1 91.44 101 HIS B N 1
ATOM 3086 C CA . HIS B 1 101 ? 5.496 -10.625 -3.629 1 91.44 101 HIS B CA 1
ATOM 3087 C C . HIS B 1 101 ? 6.578 -11.594 -4.094 1 91.44 101 HIS B C 1
ATOM 3089 O O . HIS B 1 101 ? 6.293 -12.75 -4.402 1 91.44 101 HIS B O 1
ATOM 3095 N N . LYS B 1 102 ? 7.859 -11.117 -4.133 1 89.81 102 LYS B N 1
ATOM 3096 C CA . LYS B 1 102 ? 8.969 -11.961 -4.562 1 89.81 102 LYS B CA 1
ATOM 3097 C C . LYS B 1 102 ? 9.211 -13.102 -3.57 1 89.81 102 LYS B C 1
ATOM 3099 O O . LYS B 1 102 ? 9.336 -14.258 -3.967 1 89.81 102 LYS B O 1
ATOM 3104 N N . GLU B 1 103 ? 9.273 -12.75 -2.297 1 88.5 103 GLU B N 1
ATOM 3105 C CA . GLU B 1 103 ? 9.523 -13.742 -1.257 1 88.5 103 GLU B CA 1
ATOM 3106 C C . GLU B 1 103 ? 8.359 -14.727 -1.137 1 88.5 103 GLU B C 1
ATOM 3108 O O . GLU B 1 103 ? 8.562 -15.93 -0.964 1 88.5 103 GLU B O 1
ATOM 3113 N N . PHE B 1 104 ? 7.195 -14.242 -1.166 1 93.88 104 PHE B N 1
ATOM 3114 C CA . PHE B 1 104 ? 5.984 -15.055 -1.15 1 93.88 104 PHE B CA 1
ATOM 3115 C C . PHE B 1 104 ? 5.988 -16.062 -2.295 1 93.88 104 PHE B C 1
ATOM 3117 O O . PHE B 1 104 ? 5.766 -17.25 -2.08 1 93.88 104 PHE B O 1
ATOM 3124 N N . ASN B 1 105 ? 6.27 -15.586 -3.52 1 94.75 105 ASN B N 1
ATOM 3125 C CA . ASN B 1 105 ? 6.258 -16.453 -4.695 1 94.75 105 ASN B CA 1
ATOM 3126 C C . ASN B 1 105 ? 7.383 -17.469 -4.648 1 94.75 105 ASN B C 1
ATOM 3128 O O . ASN B 1 105 ? 7.227 -18.594 -5.125 1 94.75 105 ASN B O 1
ATOM 3132 N N . ALA B 1 106 ? 8.523 -17.047 -4.117 1 92.06 106 ALA B N 1
ATOM 3133 C CA . ALA B 1 106 ? 9.602 -18.016 -3.936 1 92.06 106 ALA B CA 1
ATOM 3134 C C . ALA B 1 106 ? 9.18 -19.141 -2.99 1 92.06 106 ALA B C 1
ATOM 3136 O O . ALA B 1 106 ? 9.406 -20.328 -3.273 1 92.06 106 ALA B O 1
ATOM 3137 N N . ALA B 1 107 ? 8.602 -18.781 -1.885 1 93.25 107 ALA B N 1
ATOM 3138 C CA . ALA B 1 107 ? 8.109 -19.781 -0.934 1 93.25 107 ALA B CA 1
ATOM 3139 C C . ALA B 1 107 ? 7.008 -20.641 -1.555 1 93.25 107 ALA B C 1
ATOM 3141 O O . ALA B 1 107 ? 6.953 -21.844 -1.333 1 93.25 107 ALA B O 1
ATOM 3142 N N . LEU B 1 108 ? 6.148 -20.031 -2.309 1 96.88 108 LEU B N 1
ATOM 3143 C CA . LEU B 1 108 ? 5.016 -20.703 -2.943 1 96.88 108 LEU B CA 1
ATOM 3144 C C . LEU B 1 108 ? 5.492 -21.781 -3.902 1 96.88 108 LEU B C 1
ATOM 3146 O O . LEU B 1 108 ? 4.887 -22.859 -3.98 1 96.88 108 LEU B O 1
ATOM 3150 N N . ARG B 1 109 ? 6.516 -21.531 -4.621 1 95.12 109 ARG B N 1
ATOM 3151 C CA . ARG B 1 109 ? 7.059 -22.469 -5.605 1 95.12 109 ARG B CA 1
ATOM 3152 C C . ARG B 1 109 ? 7.547 -23.75 -4.938 1 95.12 109 ARG B C 1
ATOM 3154 O O . ARG B 1 109 ? 7.637 -24.797 -5.582 1 95.12 109 ARG B O 1
ATOM 3161 N N . GLU B 1 110 ? 7.762 -23.688 -3.691 1 95.81 110 GLU B N 1
ATOM 3162 C CA . GLU B 1 110 ? 8.289 -24.844 -2.98 1 95.81 110 GLU B CA 1
ATOM 3163 C C . GLU B 1 110 ? 7.242 -25.438 -2.043 1 95.81 110 GLU B C 1
ATOM 3165 O O . GLU B 1 110 ? 7.391 -26.578 -1.576 1 95.81 110 GLU B O 1
ATOM 3170 N N . ALA B 1 111 ? 6.234 -24.734 -1.791 1 96.75 111 ALA B N 1
ATOM 3171 C CA . ALA B 1 111 ? 5.293 -25.094 -0.73 1 96.75 111 ALA B CA 1
ATOM 3172 C C . ALA B 1 111 ? 4.52 -26.359 -1.081 1 96.75 111 ALA B C 1
ATOM 3174 O O . ALA B 1 111 ? 4.027 -27.062 -0.193 1 96.75 111 ALA B O 1
ATOM 3175 N N . GLY B 1 112 ? 4.391 -26.672 -2.355 1 96.56 112 GLY B N 1
ATOM 3176 C CA . GLY B 1 112 ? 3.625 -27.828 -2.791 1 96.56 112 GLY B CA 1
ATOM 3177 C C . GLY B 1 112 ? 4.465 -29.078 -2.938 1 96.56 112 GLY B C 1
ATOM 3178 O O . GLY B 1 112 ? 4.008 -30.078 -3.502 1 96.56 112 GLY B O 1
ATOM 3179 N N . CYS B 1 113 ? 5.691 -29.094 -2.512 1 96.31 113 CYS B N 1
ATOM 3180 C CA . CYS B 1 113 ? 6.547 -30.266 -2.654 1 96.31 113 CYS B CA 1
ATOM 3181 C C . CYS B 1 113 ? 5.98 -31.453 -1.891 1 96.31 113 CYS B C 1
ATOM 3183 O O . CYS B 1 113 ? 6.051 -32.594 -2.361 1 96.31 113 CYS B O 1
ATOM 3185 N N . ASN B 1 114 ? 5.492 -31.156 -0.74 1 94.69 114 ASN B N 1
ATOM 3186 C CA . ASN B 1 114 ? 4.727 -32.125 0.019 1 94.69 114 ASN B CA 1
ATOM 3187 C C . ASN B 1 114 ? 3.875 -31.469 1.097 1 94.69 114 ASN B C 1
ATOM 3189 O O . ASN B 1 114 ? 4.043 -30.281 1.384 1 94.69 114 ASN B O 1
ATOM 3193 N N . ARG B 1 115 ? 3.027 -32.25 1.574 1 94.19 115 ARG B N 1
ATOM 3194 C CA . ARG B 1 115 ? 2.047 -31.75 2.533 1 94.19 115 ARG B CA 1
ATOM 3195 C C . ARG B 1 115 ? 2.732 -31.203 3.783 1 94.19 115 ARG B C 1
ATOM 3197 O O . ARG B 1 115 ? 2.369 -30.141 4.285 1 94.19 115 ARG B O 1
ATOM 3204 N N . ASP B 1 116 ? 3.666 -31.875 4.297 1 94.56 116 ASP B N 1
ATOM 3205 C CA . ASP B 1 116 ? 4.355 -31.484 5.523 1 94.56 116 ASP B CA 1
ATOM 3206 C C . ASP B 1 116 ? 5.07 -30.141 5.352 1 94.56 116 ASP B C 1
ATOM 3208 O O . ASP B 1 116 ? 5.066 -29.312 6.258 1 94.56 116 ASP B O 1
ATOM 3212 N N . HIS B 1 117 ? 5.688 -30.094 4.223 1 95.12 117 HIS B N 1
ATOM 3213 C CA . HIS B 1 117 ? 6.379 -28.828 3.965 1 95.12 117 HIS B CA 1
ATOM 3214 C C . HIS B 1 117 ? 5.406 -27.656 3.965 1 95.12 117 HIS B C 1
ATOM 3216 O O . HIS B 1 117 ? 5.68 -26.609 4.57 1 95.12 117 HIS B O 1
ATOM 3222 N N . TYR B 1 118 ? 4.281 -27.812 3.279 1 96.12 118 TYR B N 1
ATOM 3223 C CA . TYR B 1 118 ? 3.25 -26.781 3.262 1 96.12 118 TYR B CA 1
ATOM 3224 C C . TYR B 1 118 ? 2.809 -26.438 4.68 1 96.12 118 TYR B C 1
ATOM 3226 O O . TYR B 1 118 ? 2.789 -25.266 5.055 1 96.12 118 TYR B O 1
ATOM 3234 N N . LEU B 1 119 ? 2.508 -27.406 5.484 1 93.69 119 LEU B N 1
ATOM 3235 C CA . LEU B 1 119 ? 1.918 -27.188 6.801 1 93.69 119 LEU B CA 1
ATOM 3236 C C . LEU B 1 119 ? 2.939 -26.594 7.758 1 93.69 119 LEU B C 1
ATOM 3238 O O . LEU B 1 119 ? 2.607 -25.703 8.555 1 93.69 119 LEU B O 1
ATOM 3242 N N . GLN B 1 120 ? 4.172 -26.922 7.656 1 91.19 120 GLN B N 1
ATOM 3243 C CA . GLN B 1 120 ? 5.148 -26.594 8.688 1 91.19 120 GLN B CA 1
ATOM 3244 C C . GLN B 1 120 ? 5.984 -25.375 8.281 1 91.19 120 GLN B C 1
ATOM 3246 O O . GLN B 1 120 ? 6.453 -24.625 9.141 1 91.19 120 GLN B O 1
ATOM 3251 N N . HIS B 1 121 ? 6.137 -25.219 6.922 1 90.5 121 HIS B N 1
ATOM 3252 C CA . HIS B 1 121 ? 7.176 -24.266 6.539 1 90.5 121 HIS B CA 1
ATOM 3253 C C . HIS B 1 121 ? 6.602 -23.141 5.695 1 90.5 121 HIS B C 1
ATOM 3255 O O . HIS B 1 121 ? 7.258 -22.109 5.496 1 90.5 121 HIS B O 1
ATOM 3261 N N . PHE B 1 122 ? 5.434 -23.281 5.172 1 93.25 122 PHE B N 1
ATOM 3262 C CA . PHE B 1 122 ? 4.82 -22.219 4.387 1 93.25 122 PHE B CA 1
ATOM 3263 C C . PHE B 1 122 ? 4.086 -21.234 5.293 1 93.25 122 PHE B C 1
ATOM 3265 O O . PHE B 1 122 ? 3.006 -21.531 5.801 1 93.25 122 PHE B O 1
ATOM 3272 N N . SER B 1 123 ? 4.586 -20 5.418 1 87.88 123 SER B N 1
ATOM 3273 C CA . SER B 1 123 ? 4.086 -19.047 6.398 1 87.88 123 SER B CA 1
ATOM 3274 C C . SER B 1 123 ? 3.199 -17.984 5.742 1 87.88 123 SER B C 1
ATOM 3276 O O . SER B 1 123 ? 2.965 -16.922 6.316 1 87.88 123 SER B O 1
ATOM 3278 N N . TYR B 1 124 ? 2.697 -18.281 4.504 1 92.31 124 TYR B N 1
ATOM 3279 C CA . TYR B 1 124 ? 1.915 -17.297 3.766 1 92.31 124 TYR B CA 1
ATOM 3280 C C . TYR B 1 124 ? 0.516 -17.828 3.467 1 92.31 124 TYR B C 1
ATOM 3282 O O . TYR B 1 124 ? -0.058 -17.516 2.42 1 92.31 124 TYR B O 1
ATOM 3290 N N . LYS B 1 125 ? 0.013 -18.641 4.379 1 94.06 125 LYS B N 1
ATOM 3291 C CA . LYS B 1 125 ? -1.256 -19.328 4.121 1 94.06 125 LYS B CA 1
ATOM 3292 C C . LYS B 1 125 ? -2.398 -18.312 4.012 1 94.06 125 LYS B C 1
ATOM 3294 O O . LYS B 1 125 ? -3.221 -18.406 3.096 1 94.06 125 LYS B O 1
ATOM 3299 N N . THR B 1 126 ? -2.455 -17.375 4.934 1 92.12 126 THR B N 1
ATOM 3300 C CA . THR B 1 126 ? -3.49 -16.344 4.91 1 92.12 126 THR B CA 1
ATOM 3301 C C . THR B 1 126 ? -3.418 -15.531 3.617 1 92.12 126 THR B C 1
ATOM 3303 O O . THR B 1 126 ? -4.434 -15.328 2.945 1 92.12 126 THR B O 1
ATOM 3306 N N . PHE B 1 127 ? -2.215 -15.125 3.287 1 93.12 127 PHE B N 1
ATOM 3307 C CA . PHE B 1 127 ? -1.994 -14.297 2.104 1 93.12 127 PHE B CA 1
ATOM 3308 C C . PHE B 1 127 ? -2.391 -15.055 0.84 1 93.12 127 PHE B C 1
ATOM 3310 O O . PHE B 1 127 ? -3.084 -14.508 -0.022 1 93.12 127 PHE B O 1
ATOM 3317 N N . HIS B 1 128 ? -1.974 -16.359 0.714 1 96.62 128 HIS B N 1
ATOM 3318 C CA . HIS B 1 128 ? -2.312 -17.188 -0.429 1 96.62 128 HIS B CA 1
ATOM 3319 C C . HIS B 1 128 ? -3.822 -17.344 -0.576 1 96.62 128 HIS B C 1
ATOM 3321 O O . HIS B 1 128 ? -4.359 -17.203 -1.677 1 96.62 128 HIS B O 1
ATOM 3327 N N . PHE B 1 129 ? -4.496 -17.641 0.511 1 97.06 129 PHE B N 1
ATOM 3328 C CA . PHE B 1 129 ? -5.941 -17.828 0.49 1 97.06 129 PHE B CA 1
ATOM 3329 C C . PHE B 1 129 ? -6.645 -16.562 0.034 1 97.06 129 PHE B C 1
ATOM 3331 O O . PHE B 1 129 ? -7.492 -16.594 -0.863 1 97.06 129 PHE B O 1
ATOM 3338 N N . LEU B 1 130 ? -6.293 -15.414 0.625 1 94.88 130 LEU B N 1
ATOM 3339 C CA . LEU B 1 130 ? -6.973 -14.156 0.338 1 94.88 130 LEU B CA 1
ATOM 3340 C C . LEU B 1 130 ? -6.742 -13.734 -1.11 1 94.88 130 LEU B C 1
ATOM 3342 O O . LEU B 1 130 ? -7.664 -13.25 -1.773 1 94.88 130 LEU B O 1
ATOM 3346 N N . LEU B 1 131 ? -5.523 -13.906 -1.644 1 96.88 131 LEU B N 1
ATOM 3347 C CA . LEU B 1 131 ? -5.246 -13.578 -3.037 1 96.88 131 LEU B CA 1
ATOM 3348 C C . LEU B 1 131 ? -6.047 -14.477 -3.977 1 96.88 131 LEU B C 1
ATOM 3350 O O . LEU B 1 131 ? -6.645 -13.992 -4.941 1 96.88 131 LEU B O 1
ATOM 3354 N N . THR B 1 132 ? -6.023 -15.773 -3.66 1 98.12 132 THR B N 1
ATOM 3355 C CA . THR B 1 132 ? -6.75 -16.734 -4.488 1 98.12 132 THR B CA 1
ATOM 3356 C C . THR B 1 132 ? -8.242 -16.391 -4.527 1 98.12 132 THR B C 1
ATOM 3358 O O . THR B 1 132 ? -8.836 -16.312 -5.602 1 98.12 132 THR B O 1
ATOM 3361 N N . GLU B 1 133 ? -8.781 -16.172 -3.365 1 97.19 133 GLU B N 1
ATOM 3362 C CA . GLU B 1 133 ? -10.203 -15.859 -3.291 1 97.19 133 GLU B CA 1
ATOM 3363 C C . GLU B 1 133 ? -10.516 -14.531 -3.977 1 97.19 133 GLU B C 1
ATOM 3365 O O . GLU B 1 133 ? -11.539 -14.398 -4.645 1 97.19 133 GLU B O 1
ATOM 3370 N N . ALA B 1 134 ? -9.648 -13.539 -3.736 1 95.75 134 ALA B N 1
ATOM 3371 C CA . ALA B 1 134 ? -9.844 -12.242 -4.387 1 95.75 134 ALA B CA 1
ATOM 3372 C C . ALA B 1 134 ? -9.938 -12.398 -5.902 1 95.75 134 ALA B C 1
ATOM 3374 O O . ALA B 1 134 ? -10.844 -11.852 -6.535 1 95.75 134 ALA B O 1
ATOM 3375 N N . LEU B 1 135 ? -9.039 -13.156 -6.5 1 96.75 135 LEU B N 1
ATOM 3376 C CA . LEU B 1 135 ? -9.023 -13.352 -7.949 1 96.75 135 LEU B CA 1
ATOM 3377 C C . LEU B 1 135 ? -10.281 -14.086 -8.406 1 96.75 135 LEU B C 1
ATOM 3379 O O . LEU B 1 135 ? -10.859 -13.75 -9.438 1 96.75 135 LEU B O 1
ATOM 3383 N N . GLN B 1 136 ? -10.688 -15.023 -7.656 1 96 136 GLN B N 1
ATOM 3384 C CA . GLN B 1 136 ? -11.875 -15.797 -8.008 1 96 136 GLN B CA 1
ATOM 3385 C C . GLN B 1 136 ? -13.125 -14.922 -7.977 1 96 136 GLN B C 1
ATOM 3387 O O . GLN B 1 136 ? -13.961 -14.992 -8.875 1 96 136 GLN B O 1
ATOM 3392 N N . LEU B 1 137 ? -13.25 -14.125 -6.957 1 94.75 137 LEU B N 1
ATOM 3393 C CA . LEU B 1 137 ? -14.398 -13.234 -6.832 1 94.75 137 LEU B CA 1
ATOM 3394 C C . LEU B 1 137 ? -14.414 -12.211 -7.957 1 94.75 137 LEU B C 1
ATOM 3396 O O . LEU B 1 137 ? -15.461 -11.961 -8.562 1 94.75 137 LEU B O 1
ATOM 3400 N N . LEU B 1 138 ? -13.266 -11.633 -8.203 1 93.56 138 LEU B N 1
ATOM 3401 C CA . LEU B 1 138 ? -13.172 -10.625 -9.258 1 93.56 138 LEU B CA 1
ATOM 3402 C C . LEU B 1 138 ? -13.43 -11.242 -10.625 1 93.56 138 LEU B C 1
ATOM 3404 O O . LEU B 1 138 ? -14.062 -10.617 -11.484 1 93.56 138 LEU B O 1
ATOM 3408 N N . SER B 1 139 ? -12.906 -12.414 -10.844 1 93.56 139 SER B N 1
ATOM 3409 C CA . SER B 1 139 ? -13.125 -13.117 -12.109 1 93.56 139 SER B CA 1
ATOM 3410 C C . SER B 1 139 ? -14.602 -13.391 -12.344 1 93.56 139 SER B C 1
ATOM 3412 O O . SER B 1 139 ? -15.102 -13.211 -13.453 1 93.56 139 SER B O 1
ATOM 3414 N N . LYS B 1 140 ? -15.305 -13.836 -11.336 1 90.94 140 LYS B N 1
ATOM 3415 C CA . LYS B 1 140 ? -16.719 -14.172 -11.438 1 90.94 140 LYS B CA 1
ATOM 3416 C C . LYS B 1 140 ? -17.547 -12.938 -11.797 1 90.94 140 LYS B C 1
ATOM 3418 O O . LYS B 1 140 ? -18.594 -13.047 -12.445 1 90.94 140 LYS B O 1
ATOM 3423 N N . ALA B 1 141 ? -17.078 -11.852 -11.406 1 87.69 141 ALA B N 1
ATOM 3424 C CA . ALA B 1 141 ? -17.812 -10.609 -11.625 1 87.69 141 ALA B CA 1
ATOM 3425 C C . ALA B 1 141 ? -17.594 -10.094 -13.047 1 87.69 141 ALA B C 1
ATOM 3427 O O . ALA B 1 141 ? -18.344 -9.227 -13.516 1 87.69 141 ALA B O 1
ATOM 3428 N N . GLN B 1 142 ? -16.594 -10.547 -13.617 1 81.62 142 GLN B N 1
ATOM 3429 C CA . GLN B 1 142 ? -16.297 -10.086 -14.969 1 81.62 142 GLN B CA 1
ATOM 3430 C C . GLN B 1 142 ? -17.109 -10.859 -16 1 81.62 142 GLN B C 1
ATOM 3432 O O . GLN B 1 142 ? -17.391 -12.047 -15.812 1 81.62 142 GLN B O 1
ATOM 3437 N N . ARG B 1 143 ? -17.609 -10.141 -16.938 1 73.12 143 ARG B N 1
ATOM 3438 C CA . ARG B 1 143 ? -18.375 -10.734 -18.031 1 73.12 143 ARG B CA 1
ATOM 3439 C C . ARG B 1 143 ? -17.5 -11.633 -18.891 1 73.12 143 ARG B C 1
ATOM 3441 O O . ARG B 1 143 ? -16.359 -11.281 -19.203 1 73.12 143 ARG B O 1
ATOM 3448 N N . PRO B 1 144 ? -18.094 -12.766 -19.406 1 68.5 144 PRO B N 1
ATOM 3449 C CA . PRO B 1 144 ? -17.359 -13.57 -20.375 1 68.5 144 PRO B CA 1
ATOM 3450 C C . PRO B 1 144 ? -17.219 -12.883 -21.734 1 68.5 144 PRO B C 1
ATOM 3452 O O . PRO B 1 144 ? -18.062 -12.07 -22.109 1 68.5 144 PRO B O 1
ATOM 3455 N N . PRO B 1 145 ? -16.031 -13.062 -22.812 1 64.25 145 PRO B N 1
ATOM 3456 C CA . PRO B 1 145 ? -14.938 -13.977 -22.484 1 64.25 145 PRO B CA 1
ATOM 3457 C C . PRO B 1 145 ? -13.938 -13.367 -21.516 1 64.25 145 PRO B C 1
ATOM 3459 O O . PRO B 1 145 ? -13.672 -12.164 -21.562 1 64.25 145 PRO B O 1
ATOM 3462 N N . GLN B 1 146 ? -13.367 -14.266 -20.609 1 84.88 146 GLN B N 1
ATOM 3463 C CA . GLN B 1 146 ? -12.508 -13.875 -19.5 1 84.88 146 GLN B CA 1
ATOM 3464 C C . GLN B 1 146 ? -11.031 -13.961 -19.891 1 84.88 146 GLN B C 1
ATOM 3466 O O . GLN B 1 146 ? -10.156 -13.633 -19.094 1 84.88 146 GLN B O 1
ATOM 3471 N N . CYS B 1 147 ? -10.859 -14.211 -21.328 1 95.69 147 CYS B N 1
ATOM 3472 C CA . CYS B 1 147 ? -9.461 -14.344 -21.719 1 95.69 147 CYS B CA 1
ATOM 3473 C C . CYS B 1 147 ? -8.898 -13.023 -22.219 1 95.69 147 CYS B C 1
ATOM 3475 O O . CYS B 1 147 ? -9.648 -12.172 -22.719 1 95.69 147 CYS B O 1
ATOM 3477 N N . ARG B 1 148 ? -7.582 -12.867 -22.047 1 96.56 148 ARG B N 1
ATOM 3478 C CA . ARG B 1 148 ? -6.957 -11.609 -22.438 1 96.56 148 ARG B CA 1
ATOM 3479 C C . ARG B 1 148 ? -5.477 -11.805 -22.766 1 96.56 148 ARG B C 1
ATOM 3481 O O . ARG B 1 148 ? -4.828 -12.68 -22.188 1 96.56 148 ARG B O 1
ATOM 3488 N N . GLN B 1 149 ? -5.043 -11.008 -23.781 1 98.12 149 GLN B N 1
ATOM 3489 C CA . GLN B 1 149 ? -3.617 -10.945 -24.094 1 98.12 149 GLN B CA 1
ATOM 3490 C C . GLN B 1 149 ? -2.881 -10.047 -23.094 1 98.12 149 GLN B C 1
ATOM 3492 O O . GLN B 1 149 ? -3.256 -8.891 -22.906 1 98.12 149 GLN B O 1
ATOM 3497 N N . VAL B 1 150 ? -1.858 -10.609 -22.453 1 98.62 150 VAL B N 1
ATOM 3498 C CA . VAL B 1 150 ? -1.052 -9.828 -21.531 1 98.62 150 VAL B CA 1
ATOM 3499 C C . VAL B 1 150 ? 0.431 -10.086 -21.797 1 98.62 150 VAL B C 1
ATOM 3501 O O . VAL B 1 150 ? 0.789 -10.984 -22.547 1 98.62 150 VAL B O 1
ATOM 3504 N N . PHE B 1 151 ? 1.246 -9.25 -21.203 1 98.62 151 PHE B N 1
ATOM 3505 C CA . PHE B 1 151 ? 2.693 -9.32 -21.359 1 98.62 151 PHE B CA 1
ATOM 3506 C C . PHE B 1 151 ? 3.391 -9.297 -20.016 1 98.62 151 PHE B C 1
ATOM 3508 O O . PHE B 1 151 ? 2.893 -8.68 -19.062 1 98.62 151 PHE B O 1
ATOM 3515 N N . ARG B 1 152 ? 4.441 -9.969 -19.859 1 98 152 ARG B N 1
ATOM 3516 C CA . ARG B 1 152 ? 5.203 -10.039 -18.625 1 98 152 ARG B CA 1
ATOM 3517 C C . ARG B 1 152 ? 6.703 -10 -18.891 1 98 152 ARG B C 1
ATOM 3519 O O . ARG B 1 152 ? 7.223 -10.82 -19.656 1 98 152 ARG B O 1
ATOM 3526 N N . GLY B 1 153 ? 7.34 -8.984 -18.406 1 96.62 153 GLY B N 1
ATOM 3527 C CA . GLY B 1 153 ? 8.789 -8.93 -18.391 1 96.62 153 GLY B CA 1
ATOM 3528 C C . GLY B 1 153 ? 9.383 -9.391 -17.062 1 96.62 153 GLY B C 1
ATOM 3529 O O . GLY B 1 153 ? 8.922 -8.992 -16 1 96.62 153 GLY B O 1
ATOM 3530 N N . VAL B 1 154 ? 10.359 -10.281 -17.156 1 93.94 154 VAL B N 1
ATOM 3531 C CA . VAL B 1 154 ? 10.961 -10.859 -15.953 1 93.94 154 VAL B CA 1
ATOM 3532 C C . VAL B 1 154 ? 12.43 -10.438 -15.859 1 93.94 154 VAL B C 1
ATOM 3534 O O . VAL B 1 154 ? 13.172 -10.523 -16.828 1 93.94 154 VAL B O 1
ATOM 3537 N N . GLN B 1 155 ? 12.742 -9.914 -14.695 1 90.81 155 GLN B N 1
ATOM 3538 C CA . GLN B 1 155 ? 14.133 -9.57 -14.391 1 90.81 155 GLN B CA 1
ATOM 3539 C C . GLN B 1 155 ? 14.75 -10.586 -13.438 1 90.81 155 GLN B C 1
ATOM 3541 O O . GLN B 1 155 ? 14.141 -10.953 -12.43 1 90.81 155 GLN B O 1
ATOM 3546 N N . GLY B 1 156 ? 15.914 -11.148 -13.727 1 86.88 156 GLY B N 1
ATOM 3547 C CA . GLY B 1 156 ? 16.656 -11.992 -12.805 1 86.88 156 GLY B CA 1
ATOM 3548 C C . GLY B 1 156 ? 16.453 -13.469 -13.047 1 86.88 156 GLY B C 1
ATOM 3549 O O . GLY B 1 156 ? 17.125 -14.305 -12.438 1 86.88 156 GLY B O 1
ATOM 3550 N N . LEU B 1 157 ? 15.5 -13.789 -13.883 1 86.12 157 LEU B N 1
ATOM 3551 C CA . LEU B 1 157 ? 15.195 -15.18 -14.18 1 86.12 157 LEU B CA 1
ATOM 3552 C C . LEU B 1 157 ? 15.07 -15.406 -15.68 1 86.12 157 LEU B C 1
ATOM 3554 O O . LEU B 1 157 ? 14.281 -14.734 -16.344 1 86.12 157 LEU B O 1
ATOM 3558 N N . ARG B 1 158 ? 15.898 -16.234 -16.156 1 88.44 158 ARG B N 1
ATOM 3559 C CA . ARG B 1 158 ? 15.82 -16.656 -17.547 1 88.44 158 ARG B CA 1
ATOM 3560 C C . ARG B 1 158 ? 15.242 -18.062 -17.672 1 88.44 158 ARG B C 1
ATOM 3562 O O . ARG B 1 158 ? 15.875 -19.031 -17.25 1 88.44 158 ARG B O 1
ATOM 3569 N N . PHE B 1 159 ? 14.102 -18.141 -18.203 1 89.44 159 PHE B N 1
ATOM 3570 C CA . PHE B 1 159 ? 13.469 -19.438 -18.406 1 89.44 159 PHE B CA 1
ATOM 3571 C C . PHE B 1 159 ? 14.062 -20.141 -19.609 1 89.44 159 PHE B C 1
ATOM 3573 O O . PHE B 1 159 ? 14.344 -19.516 -20.641 1 89.44 159 PHE B O 1
ATOM 3580 N N . GLN B 1 160 ? 14.336 -21.359 -19.391 1 86 160 GLN B N 1
ATOM 3581 C CA . GLN B 1 160 ? 14.781 -22.172 -20.516 1 86 160 GLN B CA 1
ATOM 3582 C C . GLN B 1 160 ? 13.633 -22.484 -21.469 1 86 160 GLN B C 1
ATOM 3584 O O . GLN B 1 160 ? 12.555 -22.891 -21.031 1 86 160 GLN B O 1
ATOM 3589 N N . PRO B 1 161 ? 13.945 -22.188 -22.688 1 77.38 161 PRO B N 1
ATOM 3590 C CA . PRO B 1 161 ? 12.875 -22.438 -23.656 1 77.38 161 PRO B CA 1
ATOM 3591 C C . PRO B 1 161 ? 12.422 -23.891 -23.688 1 77.38 161 PRO B C 1
ATOM 3593 O O . PRO B 1 161 ? 13.25 -24.797 -23.594 1 77.38 161 PRO B O 1
ATOM 3596 N N . THR B 1 162 ? 11.203 -24 -23.578 1 84.12 162 THR B N 1
ATOM 3597 C CA . THR B 1 162 ? 10.531 -25.266 -23.828 1 84.12 162 THR B CA 1
ATOM 3598 C C . THR B 1 162 ? 9.906 -25.281 -25.219 1 84.12 162 THR B C 1
ATOM 3600 O O . THR B 1 162 ? 9.43 -24.25 -25.703 1 84.12 162 THR B O 1
ATOM 3603 N N . GLY B 1 163 ? 10 -26.375 -25.922 1 87.25 163 GLY B N 1
ATOM 3604 C CA . GLY B 1 163 ? 9.547 -26.438 -27.297 1 87.25 163 GLY B CA 1
ATOM 3605 C C . GLY B 1 163 ? 8.062 -26.203 -27.453 1 87.25 163 GLY B C 1
ATOM 3606 O O . GLY B 1 163 ? 7.297 -26.391 -26.5 1 87.25 163 GLY B O 1
ATOM 3607 N N . PRO B 1 164 ? 7.672 -25.766 -28.656 1 93.56 164 PRO B N 1
ATOM 3608 C CA . PRO B 1 164 ? 6.246 -25.578 -28.938 1 93.56 164 PRO B CA 1
ATOM 3609 C C . PRO B 1 164 ? 5.414 -26.812 -28.609 1 93.56 164 PRO B C 1
ATOM 3611 O O . PRO B 1 164 ? 5.867 -27.938 -28.828 1 93.56 164 PRO B O 1
ATOM 3614 N N . GLY B 1 165 ? 4.23 -26.609 -28 1 96.12 165 GLY B N 1
ATOM 3615 C CA . GLY B 1 165 ? 3.316 -27.703 -27.703 1 96.12 165 GLY B CA 1
ATOM 3616 C C . GLY B 1 165 ? 3.395 -28.172 -26.25 1 96.12 165 GLY B C 1
ATOM 3617 O O . GLY B 1 165 ? 2.471 -28.828 -25.766 1 96.12 165 GLY B O 1
ATOM 3618 N N . ALA B 1 166 ? 4.473 -27.844 -25.625 1 96.62 166 ALA B N 1
ATOM 3619 C CA . ALA B 1 166 ? 4.648 -28.25 -24.234 1 96.62 166 ALA B CA 1
ATOM 3620 C C . ALA B 1 166 ? 3.615 -27.594 -23.328 1 96.62 166 ALA B C 1
ATOM 3622 O O . ALA B 1 166 ? 3.221 -26.453 -23.562 1 96.62 166 ALA B O 1
ATOM 3623 N N . THR B 1 167 ? 3.127 -28.391 -22.312 1 98.06 167 THR B N 1
ATOM 3624 C CA . THR B 1 167 ? 2.25 -27.844 -21.281 1 98.06 167 THR B CA 1
ATOM 3625 C C . THR B 1 167 ? 3.062 -27.344 -20.094 1 98.06 167 THR B C 1
ATOM 3627 O O . THR B 1 167 ? 3.914 -28.062 -19.578 1 98.06 167 THR B O 1
ATOM 3630 N N . VAL B 1 168 ? 2.846 -26.109 -19.703 1 97.75 168 VAL B N 1
ATOM 3631 C CA . VAL B 1 168 ? 3.641 -25.5 -18.656 1 97.75 168 VAL B CA 1
ATOM 3632 C C . VAL B 1 168 ? 2.732 -24.703 -17.719 1 97.75 168 VAL B C 1
ATOM 3634 O O . VAL B 1 168 ? 1.562 -24.484 -18.031 1 97.75 168 VAL B O 1
ATOM 3637 N N . ARG B 1 169 ? 3.252 -24.359 -16.5 1 97.19 169 ARG B N 1
ATOM 3638 C CA . ARG B 1 169 ? 2.672 -23.422 -15.539 1 97.19 169 ARG B CA 1
ATOM 3639 C C . ARG B 1 169 ? 3.709 -22.422 -15.07 1 97.19 169 ARG B C 1
ATOM 3641 O O . ARG B 1 169 ? 4.91 -22.703 -15.078 1 97.19 169 ARG B O 1
ATOM 3648 N N . LEU B 1 170 ? 3.248 -21.312 -14.688 1 95.69 170 LEU B N 1
ATOM 3649 C CA . LEU B 1 170 ? 4.176 -20.328 -14.172 1 95.69 170 LEU B CA 1
ATOM 3650 C C . LEU B 1 170 ? 4.555 -20.641 -12.727 1 95.69 170 LEU B C 1
ATOM 3652 O O . LEU B 1 170 ? 5.609 -20.203 -12.25 1 95.69 170 LEU B O 1
ATOM 3656 N N . GLY B 1 171 ? 3.68 -21.297 -12 1 94.81 171 GLY B N 1
ATOM 3657 C CA . GLY B 1 171 ? 4.027 -21.859 -10.703 1 94.81 171 GLY B CA 1
ATOM 3658 C C . GLY B 1 171 ? 3.887 -20.859 -9.562 1 94.81 171 GLY B C 1
ATOM 3659 O O . GLY B 1 171 ? 4.152 -21.203 -8.406 1 94.81 171 GLY B O 1
ATOM 3660 N N . SER B 1 172 ? 3.586 -19.688 -9.742 1 96.88 172 SER B N 1
ATOM 3661 C CA . SER B 1 172 ? 3.363 -18.625 -8.773 1 96.88 172 SER B CA 1
ATOM 3662 C C . SER B 1 172 ? 2.33 -17.625 -9.281 1 96.88 172 SER B C 1
ATOM 3664 O O . SER B 1 172 ? 1.88 -17.719 -10.422 1 96.88 172 SER B O 1
ATOM 3666 N N . PHE B 1 173 ? 1.823 -16.75 -8.312 1 98.44 173 PHE B N 1
ATOM 3667 C CA . PHE B 1 173 ? 1.097 -15.594 -8.828 1 98.44 173 PHE B CA 1
ATOM 3668 C C . PHE B 1 173 ? 1.988 -14.758 -9.734 1 98.44 173 PHE B C 1
ATOM 3670 O O . PHE B 1 173 ? 3.111 -14.406 -9.367 1 98.44 173 PHE B O 1
ATOM 3677 N N . SER B 1 174 ? 1.523 -14.562 -10.914 1 97.69 174 SER B N 1
ATOM 3678 C CA . SER B 1 174 ? 2.371 -13.891 -11.898 1 97.69 174 SER B CA 1
ATOM 3679 C C . SER B 1 174 ? 1.725 -12.602 -12.398 1 97.69 174 SER B C 1
ATOM 3681 O O . SER B 1 174 ? 0.649 -12.633 -13 1 97.69 174 SER B O 1
ATOM 3683 N N . SER B 1 175 ? 2.43 -11.547 -12.094 1 97.56 175 SER B N 1
ATOM 3684 C CA . SER B 1 175 ? 1.982 -10.242 -12.57 1 97.56 175 SER B CA 1
ATOM 3685 C C . SER B 1 175 ? 2.275 -10.07 -14.055 1 97.56 175 SER B C 1
ATOM 3687 O O . SER B 1 175 ? 3.33 -10.484 -14.539 1 97.56 175 SER B O 1
ATOM 3689 N N . ALA B 1 176 ? 1.34 -9.57 -14.781 1 98.12 176 ALA B N 1
ATOM 3690 C CA . ALA B 1 176 ? 1.448 -9.18 -16.188 1 98.12 176 ALA B CA 1
ATOM 3691 C C . ALA B 1 176 ? 0.765 -7.84 -16.438 1 98.12 176 ALA B C 1
ATOM 3693 O O . ALA B 1 176 ? 0.175 -7.254 -15.531 1 98.12 176 ALA B O 1
ATOM 3694 N N . SER B 1 177 ? 0.991 -7.328 -17.625 1 97.75 177 SER B N 1
ATOM 3695 C CA . SER B 1 177 ? 0.382 -6.051 -17.969 1 97.75 177 SER B CA 1
ATOM 3696 C C . SER B 1 177 ? -0.363 -6.145 -19.297 1 97.75 177 SER B C 1
ATOM 3698 O O . SER B 1 177 ? 0.045 -6.883 -20.203 1 97.75 177 SER B O 1
ATOM 3700 N N . LEU B 1 178 ? -1.478 -5.43 -19.406 1 96.88 178 LEU B N 1
ATOM 3701 C CA . LEU B 1 178 ? -2.176 -5.281 -20.688 1 96.88 178 LEU B CA 1
ATOM 3702 C C . LEU B 1 178 ? -1.348 -4.461 -21.672 1 96.88 178 LEU B C 1
ATOM 3704 O O . LEU B 1 178 ? -1.562 -4.531 -22.875 1 96.88 178 LEU B O 1
ATOM 3708 N N . ASN B 1 179 ? -0.452 -3.723 -21.125 1 96.38 179 ASN B N 1
ATOM 3709 C CA . ASN B 1 179 ? 0.397 -2.844 -21.922 1 96.38 179 ASN B CA 1
ATOM 3710 C C . ASN B 1 179 ? 1.789 -3.438 -22.125 1 96.38 179 ASN B C 1
ATOM 3712 O O . ASN B 1 179 ? 2.553 -3.574 -21.172 1 96.38 179 ASN B O 1
ATOM 3716 N N . LYS B 1 180 ? 2.131 -3.666 -23.344 1 97 180 LYS B N 1
ATOM 3717 C CA . LYS B 1 180 ? 3.396 -4.309 -23.688 1 97 180 LYS B CA 1
ATOM 3718 C C . LYS B 1 180 ? 4.582 -3.461 -23.234 1 97 180 LYS B C 1
ATOM 3720 O O . LYS B 1 180 ? 5.562 -3.988 -22.703 1 97 180 LYS B O 1
ATOM 3725 N N . ALA B 1 181 ? 4.523 -2.188 -23.438 1 95.19 181 ALA B N 1
ATOM 3726 C CA . ALA B 1 181 ? 5.617 -1.286 -23.078 1 95.19 181 ALA B CA 1
ATOM 3727 C C . ALA B 1 181 ? 5.855 -1.285 -21.578 1 95.19 181 ALA B C 1
ATOM 3729 O O . ALA B 1 181 ? 7 -1.287 -21.125 1 95.19 181 ALA B O 1
ATOM 3730 N N . THR B 1 182 ? 4.77 -1.279 -20.859 1 93.88 182 THR B N 1
ATOM 3731 C CA . THR B 1 182 ? 4.867 -1.357 -19.406 1 93.88 182 THR B CA 1
ATOM 3732 C C . THR B 1 182 ? 5.562 -2.646 -18.984 1 93.88 182 THR B C 1
ATOM 3734 O O . THR B 1 182 ? 6.457 -2.623 -18.141 1 93.88 182 THR B O 1
ATOM 3737 N N . ALA B 1 183 ? 5.195 -3.734 -19.578 1 96.19 183 ALA B N 1
ATOM 3738 C CA . ALA B 1 183 ? 5.773 -5.031 -19.234 1 96.19 183 ALA B CA 1
ATOM 3739 C C . ALA B 1 183 ? 7.27 -5.059 -19.531 1 96.19 183 ALA B C 1
ATOM 3741 O O . ALA B 1 183 ? 8.047 -5.637 -18.781 1 96.19 183 ALA B O 1
ATOM 3742 N N . GLN B 1 184 ? 7.68 -4.449 -20.594 1 94.25 184 GLN B N 1
ATOM 3743 C CA . GLN B 1 184 ? 9.086 -4.418 -20.969 1 94.25 184 GLN B CA 1
ATOM 3744 C C . GLN B 1 184 ? 9.93 -3.711 -19.922 1 94.25 184 GLN B C 1
ATOM 3746 O O . GLN B 1 184 ? 11.102 -4.043 -19.734 1 94.25 184 GLN B O 1
ATOM 3751 N N . GLY B 1 185 ? 9.367 -2.846 -19.266 1 92.62 185 GLY B N 1
ATOM 3752 C CA . GLY B 1 185 ? 10.07 -2.09 -18.234 1 92.62 185 GLY B CA 1
ATOM 3753 C C . GLY B 1 185 ? 10.367 -2.906 -16.984 1 92.62 185 GLY B C 1
ATOM 3754 O O . GLY B 1 185 ? 11.242 -2.551 -16.203 1 92.62 185 GLY B O 1
ATOM 3755 N N . PHE B 1 186 ? 9.695 -4.008 -16.797 1 91.31 186 PHE B N 1
ATOM 3756 C CA . PHE B 1 186 ? 9.828 -4.785 -15.578 1 91.31 186 PHE B CA 1
ATOM 3757 C C . PHE B 1 186 ? 10.969 -5.785 -15.688 1 91.31 186 PHE B C 1
ATOM 3759 O O . PHE B 1 186 ? 11.438 -6.32 -14.68 1 91.31 186 PHE B O 1
ATOM 3766 N N . GLY B 1 187 ? 11.414 -6.117 -16.906 1 88.31 187 GLY B N 1
ATOM 3767 C CA . GLY B 1 187 ? 12.539 -7.039 -17.016 1 88.31 187 GLY B CA 1
ATOM 3768 C C . GLY B 1 187 ? 12.883 -7.395 -18.453 1 88.31 187 GLY B C 1
ATOM 3769 O O . GLY B 1 187 ? 12.016 -7.367 -19.328 1 88.31 187 GLY B O 1
ATOM 3770 N N . LYS B 1 188 ? 14.141 -7.844 -18.516 1 87.88 188 LYS B N 1
ATOM 3771 C CA . LYS B 1 188 ? 14.625 -8.086 -19.875 1 87.88 188 LYS B CA 1
ATOM 3772 C C . LYS B 1 188 ? 15.297 -9.453 -19.984 1 87.88 188 LYS B C 1
ATOM 3774 O O . LYS B 1 188 ? 16 -9.734 -20.953 1 87.88 188 LYS B O 1
ATOM 3779 N N . ASP B 1 189 ? 15.141 -10.266 -19.016 1 92.69 189 ASP B N 1
ATOM 3780 C CA . ASP B 1 189 ? 15.734 -11.594 -19.094 1 92.69 189 ASP B CA 1
ATOM 3781 C C . ASP B 1 189 ? 14.805 -12.578 -19.797 1 92.69 189 ASP B C 1
ATOM 3783 O O . ASP B 1 189 ? 15.25 -13.398 -20.594 1 92.69 189 ASP B O 1
ATOM 3787 N N . THR B 1 190 ? 13.625 -12.531 -19.438 1 94.94 190 THR B N 1
ATOM 3788 C CA . THR B 1 190 ? 12.578 -13.266 -20.125 1 94.94 190 THR B CA 1
ATOM 3789 C C . THR B 1 190 ? 11.367 -12.367 -20.391 1 94.94 190 THR B C 1
ATOM 3791 O O . THR B 1 190 ? 10.992 -11.562 -19.547 1 94.94 190 THR B O 1
ATOM 3794 N N . PHE B 1 191 ? 10.859 -12.477 -21.547 1 96.75 191 PHE B N 1
ATOM 3795 C CA . PHE B 1 191 ? 9.664 -11.727 -21.922 1 96.75 191 PHE B CA 1
ATOM 3796 C C . PHE B 1 191 ? 8.562 -12.656 -22.406 1 96.75 191 PHE B C 1
ATOM 3798 O O . PHE B 1 191 ? 8.734 -13.367 -23.391 1 96.75 191 PHE B O 1
ATOM 3805 N N . PHE B 1 192 ? 7.422 -12.57 -21.75 1 97.56 192 PHE B N 1
ATOM 3806 C CA . PHE B 1 192 ? 6.297 -13.445 -22.062 1 97.56 192 PHE B CA 1
ATOM 3807 C C . PHE B 1 192 ? 5.207 -12.68 -22.797 1 97.56 192 PHE B C 1
ATOM 3809 O O . PHE B 1 192 ? 4.902 -11.539 -22.469 1 97.56 192 PHE B O 1
ATOM 3816 N N . GLY B 1 193 ? 4.723 -13.219 -23.859 1 98.06 193 GLY B N 1
ATOM 3817 C CA . GLY B 1 193 ? 3.365 -12.984 -24.328 1 98.06 193 GLY B CA 1
ATOM 3818 C C . GLY B 1 193 ? 2.395 -14.07 -23.906 1 98.06 193 GLY B C 1
ATOM 3819 O O . GLY B 1 193 ? 2.615 -15.25 -24.203 1 98.06 193 GLY B O 1
ATOM 3820 N N . ILE B 1 194 ? 1.312 -13.695 -23.203 1 98.56 194 ILE B N 1
ATOM 3821 C CA . ILE B 1 194 ? 0.463 -14.711 -22.609 1 98.56 194 ILE B CA 1
ATOM 3822 C C . ILE B 1 194 ? -0.998 -14.445 -22.953 1 98.56 194 ILE B C 1
ATOM 3824 O O . ILE B 1 194 ? -1.51 -13.352 -22.719 1 98.56 194 ILE B O 1
ATOM 3828 N N . TRP B 1 195 ? -1.605 -15.398 -23.562 1 98.5 195 TRP B N 1
ATOM 3829 C CA . TRP B 1 195 ? -3.062 -15.438 -23.625 1 98.5 195 TRP B CA 1
ATOM 3830 C C . TRP B 1 195 ? -3.645 -16.172 -22.422 1 98.5 195 TRP B C 1
ATOM 3832 O O . TRP B 1 195 ? -3.668 -17.406 -22.391 1 98.5 195 TRP B O 1
ATOM 3842 N N . THR B 1 196 ? -4.121 -15.438 -21.438 1 98.38 196 THR B N 1
ATOM 3843 C CA . THR B 1 196 ? -4.598 -16.031 -20.188 1 98.38 196 THR B CA 1
ATOM 3844 C C . THR B 1 196 ? -6.121 -15.969 -20.109 1 98.38 196 THR B C 1
ATOM 3846 O O . THR B 1 196 ? -6.73 -15 -20.562 1 98.38 196 THR B O 1
ATOM 3849 N N . CYS B 1 197 ? -6.707 -17.031 -19.547 1 97.12 197 CYS B N 1
ATOM 3850 C CA . CYS B 1 197 ? -8.156 -17.047 -19.375 1 97.12 197 CYS B CA 1
ATOM 3851 C C . CYS B 1 197 ? -8.523 -16.969 -17.891 1 97.12 197 CYS B C 1
ATOM 3853 O O . CYS B 1 197 ? -9.695 -16.844 -17.547 1 97.12 197 CYS B O 1
ATOM 3855 N N . LEU B 1 198 ? -7.5 -17 -17.047 1 96.31 198 LEU B N 1
ATOM 3856 C CA . LEU B 1 198 ? -7.77 -16.906 -15.609 1 96.31 198 LEU B CA 1
ATOM 3857 C C . LEU B 1 198 ? -7.137 -15.664 -15.008 1 96.31 198 LEU B C 1
ATOM 3859 O O . LEU B 1 198 ? -7.332 -15.367 -13.828 1 96.31 198 LEU B O 1
ATOM 3863 N N . GLY B 1 199 ? -6.328 -14.953 -15.828 1 97.5 199 GLY B N 1
ATOM 3864 C CA . GLY B 1 199 ? -5.766 -13.688 -15.375 1 97.5 199 GLY B CA 1
ATOM 3865 C C . GLY B 1 199 ? -6.816 -12.633 -15.086 1 97.5 199 GLY B C 1
ATOM 3866 O O . GLY B 1 199 ? -7.773 -12.477 -15.852 1 97.5 199 GLY B O 1
ATOM 3867 N N . VAL B 1 200 ? -6.652 -11.875 -14 1 96.31 200 VAL B N 1
ATOM 3868 C CA . VAL B 1 200 ? -7.656 -10.914 -13.547 1 96.31 200 VAL B CA 1
ATOM 3869 C C . VAL B 1 200 ? -7.043 -9.523 -13.477 1 96.31 200 VAL B C 1
ATOM 3871 O O . VAL B 1 200 ? -5.992 -9.328 -12.859 1 96.31 200 VAL B O 1
ATOM 3874 N N . PRO B 1 201 ? -7.691 -8.547 -14.172 1 93.81 201 PRO B N 1
ATOM 3875 C CA . PRO B 1 201 ? -7.242 -7.172 -13.961 1 93.81 201 PRO B CA 1
ATOM 3876 C C . PRO B 1 201 ? -7.379 -6.73 -12.5 1 93.81 201 PRO B C 1
ATOM 3878 O O . PRO B 1 201 ? -8.461 -6.848 -11.914 1 93.81 201 PRO B O 1
ATOM 3881 N N . ILE B 1 202 ? -6.227 -6.23 -11.93 1 92.44 202 ILE B N 1
ATOM 3882 C CA . ILE B 1 202 ? -6.273 -5.844 -10.523 1 92.44 202 ILE B CA 1
ATOM 3883 C C . ILE B 1 202 ? -5.73 -4.426 -10.359 1 92.44 202 ILE B C 1
ATOM 3885 O O . ILE B 1 202 ? -5.367 -4.02 -9.25 1 92.44 202 ILE B O 1
ATOM 3889 N N . TRP B 1 203 ? -5.625 -3.682 -11.414 1 88.69 203 TRP B N 1
ATOM 3890 C CA . TRP B 1 203 ? -4.996 -2.365 -11.359 1 88.69 203 TRP B CA 1
ATOM 3891 C C . TRP B 1 203 ? -5.805 -1.407 -10.492 1 88.69 203 TRP B C 1
ATOM 3893 O O . TRP B 1 203 ? -5.262 -0.443 -9.953 1 88.69 203 TRP B O 1
ATOM 3903 N N . ASN B 1 204 ? -7.074 -1.665 -10.234 1 83.12 204 ASN B N 1
ATOM 3904 C CA . ASN B 1 204 ? -7.895 -0.836 -9.352 1 83.12 204 ASN B CA 1
ATOM 3905 C C . ASN B 1 204 ? -7.559 -1.073 -7.883 1 83.12 204 ASN B C 1
ATOM 3907 O O . ASN B 1 204 ? -8.016 -0.334 -7.008 1 83.12 204 ASN B O 1
ATOM 3911 N N . TYR B 1 205 ? -6.812 -2.064 -7.629 1 87.44 205 TYR B N 1
ATOM 3912 C CA . TYR B 1 205 ? -6.406 -2.416 -6.273 1 87.44 205 TYR B CA 1
ATOM 3913 C C . TYR B 1 205 ? -4.895 -2.301 -6.109 1 87.44 205 TYR B C 1
ATOM 3915 O O . TYR B 1 205 ? -4.27 -3.154 -5.477 1 87.44 205 TYR B O 1
ATOM 3923 N N . SER B 1 206 ? -4.363 -1.401 -6.75 1 86.88 206 SER B N 1
ATOM 3924 C CA . SER B 1 206 ? -2.936 -1.104 -6.727 1 86.88 206 SER B CA 1
ATOM 3925 C C . SER B 1 206 ? -2.684 0.395 -6.602 1 86.88 206 SER B C 1
ATOM 3927 O O . SER B 1 206 ? -3.463 1.205 -7.105 1 86.88 206 SER B O 1
ATOM 3929 N N . PHE B 1 207 ? -1.61 0.742 -5.906 1 81.69 207 PHE B N 1
ATOM 3930 C CA . PHE B 1 207 ? -1.231 2.148 -5.859 1 81.69 207 PHE B CA 1
ATOM 3931 C C . PHE B 1 207 ? -0.523 2.562 -7.141 1 81.69 207 PHE B C 1
ATOM 3933 O O . PHE B 1 207 ? -0.063 3.699 -7.266 1 81.69 207 PHE B O 1
ATOM 3940 N N . PHE B 1 208 ? -0.43 1.639 -8.141 1 84.56 208 PHE B N 1
ATOM 3941 C CA . PHE B 1 208 ? 0.156 1.891 -9.445 1 84.56 208 PHE B CA 1
ATOM 3942 C C . PHE B 1 208 ? -0.809 1.493 -10.555 1 84.56 208 PHE B C 1
ATOM 3944 O O . PHE B 1 208 ? -0.492 0.637 -11.391 1 84.56 208 PHE B O 1
ATOM 3951 N N . PRO B 1 209 ? -1.901 2.193 -10.648 1 84.06 209 PRO B N 1
ATOM 3952 C CA . PRO B 1 209 ? -2.928 1.782 -11.609 1 84.06 209 PRO B CA 1
ATOM 3953 C C . PRO B 1 209 ? -2.451 1.874 -13.055 1 84.06 209 PRO B C 1
ATOM 3955 O O . PRO B 1 209 ? -2.924 1.124 -13.914 1 84.06 209 PRO B O 1
ATOM 3958 N N . GLY B 1 210 ? -1.533 2.713 -13.367 1 83.88 210 GLY B N 1
ATOM 3959 C CA . GLY B 1 210 ? -1.023 2.885 -14.719 1 83.88 210 GLY B CA 1
ATOM 3960 C C . GLY B 1 210 ? -0.313 1.655 -15.25 1 83.88 210 GLY B C 1
ATOM 3961 O O . GLY B 1 210 ? -0.101 1.528 -16.453 1 83.88 210 GLY B O 1
ATOM 3962 N N . GLU B 1 211 ? 0.02 0.793 -14.359 1 89.94 211 GLU B N 1
ATOM 3963 C CA . GLU B 1 211 ? 0.704 -0.429 -14.766 1 89.94 211 GLU B CA 1
ATOM 3964 C C . GLU B 1 211 ? -0.266 -1.412 -15.422 1 89.94 211 GLU B C 1
ATOM 3966 O O . GLU B 1 211 ? 0.157 -2.369 -16.078 1 89.94 211 GLU B O 1
ATOM 3971 N N . GLU B 1 212 ? -1.544 -1.199 -15.281 1 91.88 212 GLU B N 1
ATOM 3972 C CA . GLU B 1 212 ? -2.576 -2.059 -15.852 1 91.88 212 GLU B CA 1
ATOM 3973 C C . GLU B 1 212 ? -2.293 -3.529 -15.555 1 91.88 212 GLU B C 1
ATOM 3975 O O . GLU B 1 212 ? -2.273 -4.359 -16.469 1 91.88 212 GLU B O 1
ATOM 3980 N N . GLU B 1 213 ? -2.17 -3.787 -14.289 1 94.94 213 GLU B N 1
ATOM 3981 C CA . GLU B 1 213 ? -1.708 -5.09 -13.82 1 94.94 213 GLU B CA 1
ATOM 3982 C C . GLU B 1 213 ? -2.811 -6.141 -13.93 1 94.94 213 GLU B C 1
ATOM 3984 O O . GLU B 1 213 ? -3.965 -5.871 -13.586 1 94.94 213 GLU B O 1
ATOM 3989 N N . VAL B 1 214 ? -2.467 -7.254 -14.508 1 96.94 214 VAL B N 1
ATOM 3990 C CA . VAL B 1 214 ? -3.262 -8.477 -14.523 1 96.94 214 VAL B CA 1
ATOM 3991 C C . VAL B 1 214 ? -2.539 -9.57 -13.742 1 96.94 214 VAL B C 1
ATOM 3993 O O . VAL B 1 214 ? -1.355 -9.828 -13.977 1 96.94 214 VAL B O 1
ATOM 3996 N N . LEU B 1 215 ? -3.234 -10.188 -12.789 1 98.12 215 LEU B N 1
ATOM 3997 C CA . LEU B 1 215 ? -2.617 -11.211 -11.953 1 98.12 215 LEU B CA 1
ATOM 3998 C C . LEU B 1 215 ? -3.111 -12.602 -12.336 1 98.12 215 LEU B C 1
ATOM 4000 O O . LEU B 1 215 ? -4.316 -12.852 -12.344 1 98.12 215 LEU B O 1
ATOM 4004 N N . ILE B 1 216 ? -2.154 -13.461 -12.742 1 98.5 216 ILE B N 1
ATOM 4005 C CA . ILE B 1 216 ? -2.439 -14.828 -13.172 1 98.5 216 ILE B CA 1
ATOM 4006 C C . ILE B 1 216 ? -2.238 -15.789 -12 1 98.5 216 ILE B C 1
ATOM 4008 O O . ILE B 1 216 ? -1.19 -15.773 -11.352 1 98.5 216 ILE B O 1
ATOM 4012 N N . PRO B 1 217 ? -3.256 -16.594 -11.664 1 98.19 217 PRO B N 1
ATOM 4013 C CA . PRO B 1 217 ? -3.086 -17.547 -10.547 1 98.19 217 PRO B CA 1
ATOM 4014 C C . PRO B 1 217 ? -2.104 -18.656 -10.875 1 98.19 217 PRO B C 1
ATOM 4016 O O . PRO B 1 217 ? -1.865 -18.969 -12.047 1 98.19 217 PRO B O 1
ATOM 4019 N N . PRO B 1 218 ? -1.525 -19.281 -9.812 1 98.06 218 PRO B N 1
ATOM 4020 C CA . PRO B 1 218 ? -0.469 -20.266 -10.016 1 98.06 218 PRO B CA 1
ATOM 4021 C C . PRO B 1 218 ? -0.988 -21.562 -10.641 1 98.06 218 PRO B C 1
ATOM 4023 O O . PRO B 1 218 ? -0.201 -22.375 -11.141 1 98.06 218 PRO B O 1
ATOM 4026 N N . PHE B 1 219 ? -2.297 -21.734 -10.672 1 98 219 PHE B N 1
ATOM 4027 C CA . PHE B 1 219 ? -2.824 -23.031 -11.086 1 98 219 PHE B CA 1
ATOM 4028 C C . PHE B 1 219 ? -3.25 -23 -12.555 1 98 219 PHE B C 1
ATOM 4030 O O . PHE B 1 219 ? -3.703 -24.016 -13.094 1 98 219 PHE B O 1
ATOM 4037 N N . GLU B 1 220 ? -3.082 -21.844 -13.25 1 98.06 220 GLU B N 1
ATOM 4038 C CA . GLU B 1 220 ? -3.387 -21.844 -14.672 1 98.06 220 GLU B CA 1
ATOM 4039 C C . GLU B 1 220 ? -2.307 -22.562 -15.469 1 98.06 220 GLU B C 1
ATOM 4041 O O . GLU B 1 220 ? -1.114 -22.391 -15.211 1 98.06 220 GLU B O 1
ATOM 4046 N N . THR B 1 221 ? -2.746 -23.359 -16.484 1 98.44 221 THR B N 1
ATOM 4047 C CA . THR B 1 221 ? -1.823 -24.078 -17.344 1 98.44 221 THR B CA 1
ATOM 4048 C C . THR B 1 221 ? -1.806 -23.453 -18.75 1 98.44 221 THR B C 1
ATOM 4050 O O . THR B 1 221 ? -2.807 -22.891 -19.188 1 98.44 221 THR B O 1
ATOM 4053 N N . PHE B 1 222 ? -0.7 -23.609 -19.344 1 98.38 222 PHE B N 1
ATOM 4054 C CA . PHE B 1 222 ? -0.508 -23.016 -20.656 1 98.38 222 PHE B CA 1
ATOM 4055 C C . PHE B 1 222 ? 0.151 -24 -21.609 1 98.38 222 PHE B C 1
ATOM 4057 O O . PHE B 1 222 ? 0.863 -24.906 -21.188 1 98.38 222 PHE B O 1
ATOM 4064 N N . GLN B 1 223 ? -0.122 -23.781 -22.844 1 98.44 223 GLN B N 1
ATOM 4065 C CA . GLN B 1 223 ? 0.643 -24.391 -23.938 1 98.44 223 GLN B CA 1
ATOM 4066 C C . GLN B 1 223 ? 1.665 -23.422 -24.5 1 98.44 223 GLN B C 1
ATOM 4068 O O . GLN B 1 223 ? 1.348 -22.25 -24.75 1 98.44 223 GLN B O 1
ATOM 4073 N N . VAL B 1 224 ? 2.877 -23.891 -24.672 1 98 224 VAL B N 1
ATOM 4074 C CA . VAL B 1 224 ? 3.883 -23.078 -25.344 1 98 224 VAL B CA 1
ATOM 4075 C C . VAL B 1 224 ? 3.598 -23.016 -26.844 1 98 224 VAL B C 1
ATOM 4077 O O . VAL B 1 224 ? 3.572 -24.047 -27.516 1 98 224 VAL B O 1
ATOM 4080 N N . ILE B 1 225 ? 3.393 -21.875 -27.344 1 97.94 225 ILE B N 1
ATOM 4081 C CA . ILE B 1 225 ? 3.125 -21.688 -28.766 1 97.94 225 ILE B CA 1
ATOM 4082 C C . ILE B 1 225 ? 4.438 -21.453 -29.5 1 97.94 225 ILE B C 1
ATOM 4084 O O . ILE B 1 225 ? 4.629 -21.969 -30.609 1 97.94 225 ILE B O 1
ATOM 4088 N N . ASN B 1 226 ? 5.25 -20.672 -28.891 1 95.69 226 ASN B N 1
ATOM 4089 C CA . ASN B 1 226 ? 6.551 -20.344 -29.469 1 95.69 226 ASN B CA 1
ATOM 4090 C C . ASN B 1 226 ? 7.539 -19.891 -28.406 1 95.69 226 ASN B C 1
ATOM 4092 O O . ASN B 1 226 ? 7.137 -19.359 -27.359 1 95.69 226 ASN B O 1
ATOM 4096 N N . SER B 1 227 ? 8.781 -20.234 -28.625 1 94.56 227 SER B N 1
ATOM 4097 C CA . SER B 1 227 ? 9.852 -19.781 -27.75 1 94.56 227 SER B CA 1
ATOM 4098 C C . SER B 1 227 ? 11.125 -19.5 -28.547 1 94.56 227 SER B C 1
ATOM 4100 O O . SER B 1 227 ? 11.422 -20.188 -29.516 1 94.56 227 SER B O 1
ATOM 4102 N N . SER B 1 228 ? 11.812 -18.469 -28.172 1 92.31 228 SER B N 1
ATOM 4103 C CA . SER B 1 228 ? 13.078 -18.125 -28.812 1 92.31 228 SER B CA 1
ATOM 4104 C C . SER B 1 228 ? 14.062 -17.531 -27.812 1 92.31 228 SER B C 1
ATOM 4106 O O . SER B 1 228 ? 13.664 -16.875 -26.844 1 92.31 228 SER B O 1
ATOM 4108 N N . ARG B 1 229 ? 15.312 -17.859 -28.047 1 91.06 229 ARG B N 1
ATOM 4109 C CA . ARG B 1 229 ? 16.406 -17.328 -27.25 1 91.06 229 ARG B CA 1
ATOM 4110 C C . ARG B 1 229 ? 17.469 -16.672 -28.125 1 91.06 229 ARG B C 1
ATOM 4112 O O . ARG B 1 229 ? 18.438 -17.312 -28.516 1 91.06 229 ARG B O 1
ATOM 4119 N N . PRO B 1 230 ? 17.312 -15.477 -28.359 1 88.44 230 PRO B N 1
ATOM 4120 C CA . PRO B 1 230 ? 18.312 -14.781 -29.172 1 88.44 230 PRO B CA 1
ATOM 4121 C C . PRO B 1 230 ? 19.641 -14.602 -28.438 1 88.44 230 PRO B C 1
ATOM 4123 O O . PRO B 1 230 ? 19.703 -14.758 -27.219 1 88.44 230 PRO B O 1
ATOM 4126 N N . ALA B 1 231 ? 20.641 -14.344 -29.25 1 87.75 231 ALA B N 1
ATOM 4127 C CA . ALA B 1 231 ? 21.969 -14.117 -28.688 1 87.75 231 ALA B CA 1
ATOM 4128 C C . ALA B 1 231 ? 21.969 -12.891 -27.766 1 87.75 231 ALA B C 1
ATOM 4130 O O . ALA B 1 231 ? 22.656 -12.883 -26.75 1 87.75 231 ALA B O 1
ATOM 4131 N N . GLN B 1 232 ? 21.203 -11.922 -28.25 1 89.88 232 GLN B N 1
ATOM 4132 C CA . GLN B 1 232 ? 21.047 -10.703 -27.469 1 89.88 232 GLN B CA 1
ATOM 4133 C C . GLN B 1 232 ? 19.578 -10.422 -27.172 1 89.88 232 GLN B C 1
ATOM 4135 O O . GLN B 1 232 ? 18.719 -10.68 -28 1 89.88 232 GLN B O 1
ATOM 4140 N N . GLY B 1 233 ? 19.406 -10.055 -25.953 1 89 233 GLY B N 1
ATOM 4141 C CA . GLY B 1 233 ? 18.031 -9.734 -25.594 1 89 233 GLY B CA 1
ATOM 4142 C C . GLY B 1 233 ? 17.375 -10.797 -24.75 1 89 233 GLY B C 1
ATOM 4143 O O . GLY B 1 233 ? 18.016 -11.773 -24.344 1 89 233 GLY B O 1
ATOM 4144 N N . PRO B 1 234 ? 16.047 -10.562 -24.531 1 92.25 234 PRO B N 1
ATOM 4145 C CA . PRO B 1 234 ? 15.359 -11.5 -23.656 1 92.25 234 PRO B CA 1
ATOM 4146 C C . PRO B 1 234 ? 14.969 -12.797 -24.344 1 92.25 234 PRO B C 1
ATOM 4148 O O . PRO B 1 234 ? 14.766 -12.805 -25.562 1 92.25 234 PRO B O 1
ATOM 4151 N N . THR B 1 235 ? 14.977 -13.867 -23.562 1 93.94 235 THR B N 1
ATOM 4152 C CA . THR B 1 235 ? 14.227 -15.039 -24 1 93.94 235 THR B CA 1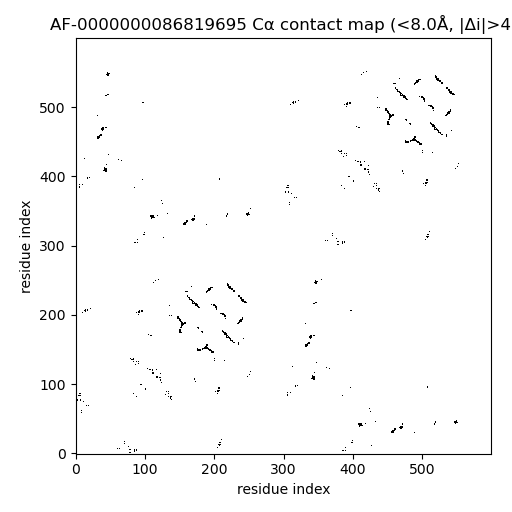
ATOM 4153 C C . THR B 1 235 ? 12.758 -14.688 -24.219 1 93.94 235 THR B C 1
ATOM 4155 O O . THR B 1 235 ? 12.141 -14.023 -23.375 1 93.94 235 THR B O 1
ATOM 4158 N N . ARG B 1 236 ? 12.242 -15.039 -25.328 1 95.38 236 ARG B N 1
ATOM 4159 C CA . ARG B 1 236 ? 10.844 -14.742 -25.625 1 95.38 236 ARG B CA 1
ATOM 4160 C C . ARG B 1 236 ? 10.008 -16.016 -25.641 1 95.38 236 ARG B C 1
ATOM 4162 O O . ARG B 1 236 ? 10.375 -17 -26.266 1 95.38 236 ARG B O 1
ATOM 4169 N N . ILE B 1 237 ? 8.922 -16 -24.938 1 96.81 237 ILE B N 1
ATOM 4170 C CA . ILE B 1 237 ? 8.055 -17.172 -24.828 1 96.81 237 ILE B CA 1
ATOM 4171 C C . ILE B 1 237 ? 6.598 -16.75 -24.984 1 96.81 237 ILE B C 1
ATOM 4173 O O . ILE B 1 237 ? 6.148 -15.789 -24.359 1 96.81 237 ILE B O 1
ATOM 4177 N N . TYR B 1 238 ? 5.883 -17.406 -25.812 1 97.88 238 TYR B N 1
ATOM 4178 C CA . TYR B 1 238 ? 4.465 -17.156 -26.031 1 97.88 238 TYR B CA 1
ATOM 4179 C C . TYR B 1 238 ? 3.615 -18.297 -25.516 1 97.88 238 TYR B C 1
ATOM 4181 O O . TYR B 1 238 ? 3.814 -19.453 -25.906 1 97.88 238 TYR B O 1
ATOM 4189 N N . LEU B 1 239 ? 2.697 -17.953 -24.641 1 98.25 239 LEU B N 1
ATOM 4190 C CA . LEU B 1 239 ? 1.878 -18.953 -23.969 1 98.25 239 LEU B CA 1
ATOM 4191 C C . LEU B 1 239 ? 0.401 -18.75 -24.297 1 98.25 239 LEU B C 1
ATOM 4193 O O . LEU B 1 239 ? -0.067 -17.625 -24.406 1 98.25 239 LEU B O 1
ATOM 4197 N N . ARG B 1 240 ? -0.303 -19.891 -24.375 1 98.56 240 ARG B N 1
ATOM 4198 C CA . ARG B 1 240 ? -1.752 -19.891 -24.547 1 98.56 240 ARG B CA 1
ATOM 4199 C C . ARG B 1 240 ? -2.443 -20.703 -23.469 1 98.56 240 ARG B C 1
ATOM 4201 O O . ARG B 1 240 ? -2.035 -21.828 -23.172 1 98.56 240 ARG B O 1
ATOM 4208 N N . ALA B 1 241 ? -3.475 -20.141 -22.984 1 98.31 241 ALA B N 1
ATOM 4209 C CA . ALA B 1 241 ? -4.195 -20.797 -21.891 1 98.31 241 ALA B CA 1
ATOM 4210 C C . ALA B 1 241 ? -4.656 -22.188 -22.312 1 98.31 241 ALA B C 1
ATOM 4212 O O . ALA B 1 241 ? -5.148 -22.391 -23.422 1 98.31 241 ALA B O 1
ATOM 4213 N N . LEU B 1 242 ? -4.516 -23.141 -21.438 1 98 242 LEU B N 1
ATOM 4214 C CA . LEU B 1 242 ? -4.941 -24.516 -21.656 1 98 242 LEU B CA 1
ATOM 4215 C C . LEU B 1 242 ? -6.012 -24.922 -20.656 1 98 242 LEU B C 1
ATOM 4217 O O . LEU B 1 242 ? -6.914 -25.703 -20.984 1 98 242 LEU B O 1
ATOM 4221 N N . GLY B 1 243 ? -5.891 -24.562 -19.5 1 96.69 243 GLY B N 1
ATOM 4222 C CA . GLY B 1 243 ? -6.793 -24.922 -18.422 1 96.69 243 GLY B CA 1
ATOM 4223 C C . GLY B 1 243 ? -6.215 -24.641 -17.047 1 96.69 243 GLY B C 1
ATOM 4224 O O . GLY B 1 243 ? -5.609 -23.594 -16.828 1 96.69 243 GLY B O 1
ATOM 4225 N N . LYS B 1 244 ? -6.57 -25.484 -16.125 1 96.62 244 LYS B N 1
ATOM 4226 C CA . LYS B 1 244 ? -6.043 -25.359 -14.766 1 96.62 244 LYS B CA 1
ATOM 4227 C C . LYS B 1 244 ? -5.594 -26.703 -14.211 1 96.62 244 LYS B C 1
ATOM 4229 O O . LYS B 1 244 ? -6.039 -27.75 -14.688 1 96.62 244 LYS B O 1
ATOM 4234 N N . HIS B 1 245 ? -4.699 -26.656 -13.328 1 96.88 245 HIS B N 1
ATOM 4235 C CA . HIS B 1 245 ? -4.191 -27.828 -12.617 1 96.88 245 HIS B CA 1
ATOM 4236 C C . HIS B 1 245 ? -3.945 -27.516 -11.148 1 96.88 245 HIS B C 1
ATOM 4238 O O . HIS B 1 245 ? -3.305 -26.5 -10.82 1 96.88 245 HIS B O 1
ATOM 4244 N N . SER B 1 246 ? -4.492 -28.391 -10.227 1 96.44 246 SER B N 1
ATOM 4245 C CA . SER B 1 246 ? -4.258 -28.266 -8.789 1 96.44 246 SER B CA 1
ATOM 4246 C C . SER B 1 246 ? -3.988 -29.625 -8.156 1 96.44 246 SER B C 1
ATOM 4248 O O . SER B 1 246 ? -4.785 -30.547 -8.305 1 96.44 246 SER B O 1
ATOM 4250 N N . GLY B 1 247 ? -2.859 -29.703 -7.516 1 95.88 247 GLY B N 1
ATOM 4251 C CA . GLY B 1 247 ? -2.566 -30.891 -6.73 1 95.88 247 GLY B CA 1
ATOM 4252 C C . GLY B 1 247 ? -3.061 -30.797 -5.297 1 95.88 247 GLY B C 1
ATOM 4253 O O . GLY B 1 247 ? -3.076 -31.797 -4.574 1 95.88 247 GLY B O 1
ATOM 4254 N N . TYR B 1 248 ? -3.484 -29.719 -4.875 1 97 248 TYR B N 1
ATOM 4255 C CA . TYR B 1 248 ? -3.973 -29.484 -3.521 1 97 248 TYR B CA 1
ATOM 4256 C C . TYR B 1 248 ? -5.344 -28.812 -3.551 1 97 248 TYR B C 1
ATOM 4258 O O . TYR B 1 248 ? -5.652 -28.047 -4.465 1 97 248 TYR B O 1
ATOM 4266 N N . ASN B 1 249 ? -6.168 -29.188 -2.619 1 97.25 249 ASN B N 1
ATOM 4267 C CA . ASN B 1 249 ? -7.445 -28.516 -2.371 1 97.25 249 ASN B CA 1
ATOM 4268 C C . ASN B 1 249 ? -7.836 -28.594 -0.896 1 97.25 249 ASN B C 1
ATOM 4270 O O . ASN B 1 249 ? -8.023 -29.672 -0.349 1 97.25 249 ASN B O 1
ATOM 4274 N N . CYS B 1 250 ? -7.941 -27.453 -0.247 1 97.5 250 CYS B N 1
ATOM 4275 C CA . CYS B 1 250 ? -8.344 -27.312 1.147 1 97.5 250 CYS B CA 1
ATOM 4276 C C . CYS B 1 250 ? -7.375 -28.031 2.074 1 97.5 250 CYS B C 1
ATOM 4278 O O . CYS B 1 250 ? -7.797 -28.719 3.012 1 97.5 250 CYS B O 1
ATOM 4280 N N . GLU B 1 251 ? -6.137 -27.906 1.709 1 96.81 251 GLU B N 1
ATOM 4281 C CA . GLU B 1 251 ? -5.133 -28.703 2.41 1 96.81 251 GLU B CA 1
ATOM 4282 C C . GLU B 1 251 ? -5.066 -28.328 3.887 1 96.81 251 GLU B C 1
ATOM 4284 O O . GLU B 1 251 ? -4.977 -29.203 4.75 1 96.81 251 GLU B O 1
ATOM 4289 N N . TYR B 1 252 ? -5.109 -27.062 4.203 1 95.81 252 TYR B N 1
ATOM 4290 C CA . TYR B 1 252 ? -5.047 -26.609 5.586 1 95.81 252 TYR B CA 1
ATOM 4291 C C . TYR B 1 252 ? -6.242 -27.125 6.383 1 95.81 252 TYR B C 1
ATOM 4293 O O . TYR B 1 252 ? -6.086 -27.594 7.512 1 95.81 252 TYR B O 1
ATOM 4301 N N . ILE B 1 253 ? -7.434 -27.016 5.812 1 95.81 253 ILE B N 1
ATOM 4302 C CA . ILE B 1 253 ? -8.664 -27.422 6.48 1 95.81 253 ILE B CA 1
ATOM 4303 C C . ILE B 1 253 ? -8.641 -28.922 6.73 1 95.81 253 ILE B C 1
ATOM 4305 O O . ILE B 1 253 ? -9.055 -29.391 7.793 1 95.81 253 ILE B O 1
ATOM 4309 N N . LYS B 1 254 ? -8.164 -29.672 5.715 1 95.44 254 LYS B N 1
ATOM 4310 C CA . LYS B 1 254 ? -8.023 -31.109 5.883 1 95.44 254 LYS B CA 1
ATOM 4311 C C . LYS B 1 254 ? -7.117 -31.453 7.062 1 95.44 254 LYS B C 1
ATOM 4313 O O . LYS B 1 254 ? -7.402 -32.375 7.828 1 95.44 254 LYS B O 1
ATOM 4318 N N . ALA B 1 255 ? -6.066 -30.703 7.215 1 92.88 255 ALA B N 1
ATOM 4319 C CA . ALA B 1 255 ? -5.117 -30.938 8.297 1 92.88 255 ALA B CA 1
ATOM 4320 C C . ALA B 1 255 ? -5.738 -30.609 9.656 1 92.88 255 ALA B C 1
ATOM 4322 O O . ALA B 1 255 ? -5.469 -31.297 10.648 1 92.88 255 ALA B O 1
ATOM 4323 N N . MET B 1 256 ? -6.566 -29.594 9.766 1 90.5 256 MET B N 1
ATOM 4324 C CA . MET B 1 256 ? -7.191 -29.188 11.023 1 90.5 256 MET B CA 1
ATOM 4325 C C . MET B 1 256 ? -8.266 -30.172 11.445 1 90.5 256 MET B C 1
ATOM 4327 O O . MET B 1 256 ? -8.523 -30.344 12.641 1 90.5 256 MET B O 1
ATOM 4331 N N . GLN B 1 257 ? -8.984 -30.734 10.508 1 87.44 257 GLN B N 1
ATOM 4332 C CA . GLN B 1 257 ? -10.016 -31.719 10.797 1 87.44 257 GLN B CA 1
ATOM 4333 C C . GLN B 1 257 ? -9.406 -33.062 11.234 1 87.44 257 GLN B C 1
ATOM 4335 O O . GLN B 1 257 ? -9.977 -33.75 12.062 1 87.44 257 GLN B O 1
ATOM 4340 N N . CYS B 1 258 ? -8.367 -33.438 10.625 1 76.56 258 CYS B N 1
ATOM 4341 C CA . CYS B 1 258 ? -7.707 -34.656 11 1 76.56 258 CYS B CA 1
ATOM 4342 C C . CYS B 1 258 ? -7.125 -34.562 12.406 1 76.56 258 CYS B C 1
ATOM 4344 O O . CYS B 1 258 ? -7.105 -35.562 13.148 1 76.56 258 CYS B O 1
ATOM 4346 N N . ASN B 1 259 ? -6.566 -33.406 12.742 1 63.62 259 ASN B N 1
ATOM 4347 C CA . ASN B 1 259 ? -6.055 -33.25 14.094 1 63.62 259 ASN B CA 1
ATOM 4348 C C . ASN B 1 259 ? -7.176 -33.344 15.133 1 63.62 259 ASN B C 1
ATOM 4350 O O . ASN B 1 259 ? -6.961 -33.781 16.25 1 63.62 259 ASN B O 1
ATOM 4354 N N . SER B 1 260 ? -8.367 -32.938 14.734 1 53.56 260 SER B N 1
ATOM 4355 C CA . SER B 1 260 ? -9.484 -33.062 15.664 1 53.56 260 SER B CA 1
ATOM 4356 C C . SER B 1 260 ? -10.008 -34.5 15.703 1 53.56 260 SER B C 1
ATOM 4358 O O . SER B 1 260 ? -10.422 -34.969 16.766 1 53.56 260 SER B O 1
ATOM 4360 N N . THR B 1 261 ? -10.25 -35.156 14.461 1 47.78 261 THR B N 1
ATOM 4361 C CA . THR B 1 261 ? -10.664 -36.562 14.453 1 47.78 261 THR B CA 1
ATOM 4362 C C . THR B 1 261 ? -9.469 -37.469 14.688 1 47.78 261 THR B C 1
ATOM 4364 O O . THR B 1 261 ? -8.352 -37.188 14.258 1 47.78 261 THR B O 1
ATOM 4367 N N . SER B 1 262 ? -9.523 -38.5 15.523 1 43.69 262 SER B N 1
ATOM 4368 C CA . SER B 1 262 ? -8.633 -39.625 15.711 1 43.69 262 SER B CA 1
ATOM 4369 C C . SER B 1 262 ? -8.125 -40.156 14.375 1 43.69 262 SER B C 1
ATOM 4371 O O . SER B 1 262 ? -8.758 -41.031 13.773 1 43.69 262 SER B O 1
ATOM 4373 N N . CYS B 1 263 ? -7.883 -39.375 13.383 1 46.12 263 CYS B N 1
ATOM 4374 C CA . CYS B 1 263 ? -7.156 -40 12.297 1 46.12 263 CYS B CA 1
ATOM 4375 C C . CYS B 1 263 ? -6.027 -40.875 12.836 1 46.12 263 CYS B C 1
ATOM 4377 O O . CYS B 1 263 ? -4.918 -40.406 13.062 1 46.12 263 CYS B O 1
ATOM 4379 N N . HIS B 1 264 ? -6.125 -41.594 14.031 1 38.22 264 HIS B N 1
ATOM 4380 C CA . HIS B 1 264 ? -5.34 -42.75 14.492 1 38.22 264 HIS B CA 1
ATOM 4381 C C . HIS B 1 264 ? -4.941 -43.656 13.336 1 38.22 264 HIS B C 1
ATOM 4383 O O . HIS B 1 264 ? -5.586 -43.625 12.281 1 38.22 264 HIS B O 1
ATOM 4389 N N . LEU B 1 265 ? -3.947 -44.75 13.625 1 35.5 265 LEU B N 1
ATOM 4390 C CA . LEU B 1 265 ? -3.225 -45.969 13.258 1 35.5 265 LEU B CA 1
ATOM 4391 C C . LEU B 1 265 ? -4.176 -47.031 12.695 1 35.5 265 LEU B C 1
ATOM 4393 O O . LEU B 1 265 ? -4.484 -48 13.367 1 35.5 265 LEU B O 1
ATOM 4397 N N . GLU B 1 266 ? -5.281 -46.812 12.172 1 32.72 266 GLU B N 1
ATOM 4398 C CA . GLU B 1 266 ? -5.629 -48.094 11.562 1 32.72 266 GLU B CA 1
ATOM 4399 C C . GLU B 1 266 ? -4.613 -48.5 10.492 1 32.72 266 GLU B C 1
ATOM 4401 O O . GLU B 1 266 ? -4.723 -48.062 9.336 1 32.72 266 GLU B O 1
ATOM 4406 N N . ASN B 1 267 ? -3.203 -48.188 10.688 1 29.83 267 ASN B N 1
ATOM 4407 C CA . ASN B 1 267 ? -2.234 -49.125 10.133 1 29.83 267 ASN B CA 1
ATOM 4408 C C . ASN B 1 267 ? -2.686 -50.562 10.32 1 29.83 267 ASN B C 1
ATOM 4410 O O . ASN B 1 267 ? -2.301 -51.219 11.289 1 29.83 267 ASN B O 1
ATOM 4414 N N . SER B 1 268 ? -3.885 -50.875 10.398 1 28.14 268 SER B N 1
ATOM 4415 C CA . SER B 1 268 ? -4.188 -52.312 10.344 1 28.14 268 SER B CA 1
ATOM 4416 C C . SER B 1 268 ? -3.455 -53 9.188 1 28.14 268 SER B C 1
ATOM 4418 O O . SER B 1 268 ? -3.717 -52.688 8.023 1 28.14 268 SER B O 1
ATOM 4420 N N . ALA B 1 269 ? -2.061 -53.312 9.414 1 30.52 269 ALA B N 1
ATOM 4421 C CA . ALA B 1 269 ? -1.345 -54.469 8.836 1 30.52 269 ALA B CA 1
ATOM 4422 C C . ALA B 1 269 ? -2.307 -55.562 8.453 1 30.52 269 ALA B C 1
ATOM 4424 O O . ALA B 1 269 ? -2.852 -56.25 9.328 1 30.52 269 ALA B O 1
ATOM 4425 N N . MET B 1 270 ? -3.15 -55.406 7.523 1 26.91 270 MET B N 1
ATOM 4426 C CA . MET B 1 270 ? -3.713 -56.625 6.906 1 26.91 270 MET B CA 1
ATOM 4427 C C . MET B 1 270 ? -2.631 -57.656 6.664 1 26.91 270 MET B C 1
ATOM 4429 O O . MET B 1 270 ? -1.69 -57.438 5.906 1 26.91 270 MET B O 1
ATOM 4433 N N . GLY B 1 271 ? -2.1 -58.344 7.734 1 24.73 271 GLY B N 1
ATOM 4434 C CA . GLY B 1 271 ? -1.417 -59.625 7.785 1 24.73 271 GLY B CA 1
ATOM 4435 C C . GLY B 1 271 ? -1.803 -60.562 6.648 1 24.73 271 GLY B C 1
ATOM 4436 O O . GLY B 1 271 ? -2.975 -60.906 6.496 1 24.73 271 GLY B O 1
ATOM 4437 N N . GLN B 1 272 ? -1.062 -60.312 5.469 1 25.03 272 GLN B N 1
ATOM 4438 C CA . GLN B 1 272 ? -1.047 -61.281 4.391 1 25.03 272 GLN B CA 1
ATOM 4439 C C . GLN B 1 272 ? -1.16 -62.719 4.938 1 25.03 272 GLN B C 1
ATOM 4441 O O . GLN B 1 272 ? -0.402 -63.094 5.828 1 25.03 272 GLN B O 1
ATOM 4446 N N . GLY B 1 273 ? -2.332 -63.281 4.863 1 23.66 273 GLY B N 1
ATOM 4447 C CA . GLY B 1 273 ? -2.775 -64.688 5.082 1 23.66 273 GLY B CA 1
ATOM 4448 C C . GLY B 1 273 ? -1.796 -65.688 4.555 1 23.66 273 GLY B C 1
ATOM 4449 O O . GLY B 1 273 ? -0.966 -65.375 3.697 1 23.66 273 GLY B O 1
ATOM 4450 N N . SER B 1 274 ? -1.52 -66.75 5.312 1 25.56 274 SER B N 1
ATOM 4451 C CA . SER B 1 274 ? -0.83 -68 5.285 1 25.56 274 SER B CA 1
ATOM 4452 C C . SER B 1 274 ? -1.092 -68.75 3.98 1 25.56 274 SER B C 1
ATOM 4454 O O . SER B 1 274 ? -2.232 -69.125 3.684 1 25.56 274 SER B O 1
ATOM 4456 N N . LEU B 1 275 ? -0.426 -68.25 2.848 1 25 275 LEU B N 1
ATOM 4457 C CA . LEU B 1 275 ? -0.514 -69.188 1.713 1 25 275 LEU B CA 1
ATOM 4458 C C . LEU B 1 275 ? -0.27 -70.625 2.152 1 25 275 LEU B C 1
ATOM 4460 O O . LEU B 1 275 ? 0.745 -70.875 2.787 1 25 275 LEU B O 1
ATOM 4464 N N . SER B 1 276 ? -1.285 -71.312 2.283 1 22.23 276 SER B N 1
ATOM 4465 C CA . SER B 1 276 ? -1.398 -72.75 2.535 1 22.23 276 SER B CA 1
ATOM 4466 C C . SER B 1 276 ? -0.549 -73.562 1.556 1 22.23 276 SER B C 1
ATOM 4468 O O . SER B 1 276 ? -0.553 -73.312 0.353 1 22.23 276 SER B O 1
ATOM 4470 N N . THR B 1 277 ? 0.476 -74.25 2.031 1 26.28 277 THR B N 1
ATOM 4471 C CA . THR B 1 277 ? 1.383 -75.25 1.548 1 26.28 277 THR B CA 1
ATOM 4472 C C . THR B 1 277 ? 0.622 -76.312 0.753 1 26.28 277 THR B C 1
ATOM 4474 O O . THR B 1 277 ? 0.235 -77.375 1.3 1 26.28 277 THR B O 1
ATOM 4477 N N . VAL B 1 278 ? -0.197 -75.938 -0.205 1 23 278 VAL B N 1
ATOM 4478 C CA . VAL B 1 278 ? -0.877 -77.125 -0.662 1 23 278 VAL B CA 1
ATOM 4479 C C . VAL B 1 278 ? 0.152 -78.125 -1.117 1 23 278 VAL B C 1
ATOM 4481 O O . VAL B 1 278 ? 1.071 -77.812 -1.874 1 23 278 VAL B O 1
ATOM 4484 N N . TRP B 1 279 ? 0.11 -79.312 -0.54 1 22.59 279 TRP B N 1
ATOM 4485 C CA . TRP B 1 279 ? 0.773 -80.625 -0.538 1 22.59 279 TRP B CA 1
ATOM 4486 C C . TRP B 1 279 ? 0.647 -81.25 -1.897 1 22.59 279 TRP B C 1
ATOM 4488 O O . TRP B 1 279 ? 0.946 -82.438 -2.035 1 22.59 279 TRP B O 1
ATOM 4498 N N . PHE B 1 280 ? 0.068 -80.562 -2.93 1 20.53 280 PHE B N 1
ATOM 4499 C CA . PHE B 1 280 ? -0.536 -81.688 -3.635 1 20.53 280 PHE B CA 1
ATOM 4500 C C . PHE B 1 280 ? 0.522 -82.75 -4.027 1 20.53 280 PHE B C 1
ATOM 4502 O O . PHE B 1 280 ? 1.68 -82.375 -4.262 1 20.53 280 PHE B O 1
ATOM 4509 N N . LEU B 1 281 ? -0.098 -84 -4.324 1 19.95 281 LEU B N 1
ATOM 4510 C CA . LEU B 1 281 ? 0.047 -85.438 -4.395 1 19.95 281 LEU B CA 1
ATOM 4511 C C . LEU B 1 281 ? 0.945 -85.812 -5.559 1 19.95 281 LEU B C 1
ATOM 4513 O O . LEU B 1 281 ? 1.071 -85.062 -6.535 1 19.95 281 LEU B O 1
ATOM 4517 N N . PRO B 1 282 ? 0.983 -87.188 -5.664 1 22.02 282 PRO B N 1
ATOM 4518 C CA . PRO B 1 282 ? 1.894 -88.25 -6.035 1 22.02 282 PRO B CA 1
ATOM 4519 C C . PRO B 1 282 ? 1.97 -88.438 -7.547 1 22.02 282 PRO B C 1
ATOM 4521 O O . PRO B 1 282 ? 2.777 -89.25 -8.016 1 22.02 282 PRO B O 1
ATOM 4524 N N . LEU B 1 283 ? 0.965 -87.938 -8.32 1 19.17 283 LEU B N 1
ATOM 4525 C CA . LEU B 1 283 ? 0.528 -89.062 -9.117 1 19.17 283 LEU B CA 1
ATOM 4526 C C . LEU B 1 283 ? 1.652 -89.562 -10.023 1 19.17 283 LEU B C 1
ATOM 4528 O O . LEU B 1 283 ? 2.373 -88.75 -10.617 1 19.17 283 LEU B O 1
ATOM 4532 N N . LEU B 1 284 ? 1.688 -90.938 -10.156 1 18.5 284 LEU B N 1
ATOM 4533 C CA . LEU B 1 284 ? 2.379 -92.125 -10.625 1 18.5 284 LEU B CA 1
ATOM 4534 C C . LEU B 1 284 ? 2.414 -92.188 -12.148 1 18.5 284 LEU B C 1
ATOM 4536 O O . LEU B 1 284 ? 3.018 -93.062 -12.727 1 18.5 284 LEU B O 1
ATOM 4540 N N . LEU B 1 285 ? 1.465 -91.5 -12.859 1 18.28 285 LEU B N 1
ATOM 4541 C CA . LEU B 1 285 ? 1.021 -92.438 -13.867 1 18.28 285 LEU B CA 1
ATOM 4542 C C . LEU B 1 285 ? 2.182 -92.875 -14.766 1 18.28 285 LEU B C 1
ATOM 4544 O O . LEU B 1 285 ? 3.027 -92.062 -15.125 1 18.28 285 LEU B O 1
ATOM 4548 N N . TRP B 1 286 ? 1.958 -94.125 -15.227 1 18.41 286 TRP B N 1
ATOM 4549 C CA . TRP B 1 286 ? 2.445 -95.375 -15.797 1 18.41 286 TRP B CA 1
ATOM 4550 C C . TRP B 1 286 ? 2.871 -95.188 -17.25 1 18.41 286 TRP B C 1
ATOM 4552 O O . TRP B 1 286 ? 3.816 -95.812 -17.703 1 18.41 286 TRP B O 1
ATOM 4562 N N . PHE B 1 287 ? 1.795 -94.875 -18.094 1 18.09 287 PHE B N 1
ATOM 4563 C CA . PHE B 1 287 ? 1.562 -96 -19.047 1 18.09 287 PHE B CA 1
ATOM 4564 C C . PHE B 1 287 ? 2.691 -96.062 -20.062 1 18.09 287 PHE B C 1
ATOM 4566 O O . PHE B 1 287 ? 3.385 -95.062 -20.297 1 18.09 287 PHE B O 1
ATOM 4573 N N . LEU B 1 288 ? 2.412 -97 -21.031 1 17.05 288 LEU B N 1
ATOM 4574 C CA . LEU B 1 288 ? 2.824 -98.188 -21.797 1 17.05 288 LEU B CA 1
ATOM 4575 C C . LEU B 1 288 ? 3.432 -97.75 -23.141 1 17.05 288 LEU B C 1
ATOM 4577 O O . LEU B 1 288 ? 4.465 -98.312 -23.547 1 17.05 288 LEU B O 1
ATOM 4581 N N . VAL B 1 289 ? 2.539 -97.188 -24.031 1 19.78 289 VAL B N 1
ATOM 4582 C CA . VAL B 1 289 ? 2.262 -98.062 -25.188 1 19.78 289 VAL B CA 1
ATOM 4583 C C . VAL B 1 289 ? 3.479 -98.062 -26.109 1 19.78 289 VAL B C 1
ATOM 4585 O O . VAL B 1 289 ? 4.277 -97.125 -26.125 1 19.78 289 VAL B O 1
ATOM 4588 N N . GLY B 1 290 ? 3.307 -99 -27.078 1 19.05 290 GLY B N 1
ATOM 4589 C CA . GLY B 1 290 ? 3.76 -100.062 -27.953 1 19.05 290 GLY B CA 1
ATOM 4590 C C . GLY B 1 290 ? 4.496 -99.562 -29.188 1 19.05 290 GLY B C 1
ATOM 4591 O O . GLY B 1 290 ? 5.73 -99.562 -29.219 1 19.05 290 GLY B O 1
ATOM 4592 N N . GLY B 1 291 ? 3.768 -99.938 -30.328 1 18.59 291 GLY B N 1
ATOM 4593 C CA . GLY B 1 291 ? 4.117 -100.938 -31.359 1 18.59 291 GLY B CA 1
ATOM 4594 C C . GLY B 1 291 ? 4.945 -100.312 -32.469 1 18.59 291 GLY B C 1
ATOM 4595 O O . GLY B 1 291 ? 6.168 -100.438 -32.5 1 18.59 291 GLY B O 1
ATOM 4596 N N . VAL B 1 292 ? 4.195 -100.25 -33.688 1 20.7 292 VAL B N 1
ATOM 4597 C CA . VAL B 1 292 ? 4.363 -101.125 -34.875 1 20.7 292 VAL B CA 1
ATOM 4598 C C . VAL B 1 292 ? 5.371 -100.5 -35.812 1 20.7 292 VAL B C 1
ATOM 4600 O O . VAL B 1 292 ? 5.746 -99.312 -35.656 1 20.7 292 VAL B O 1
ATOM 4603 N N . PHE B 1 293 ? 4.781 -100.25 -37.094 1 19.94 293 PHE B N 1
ATOM 4604 C CA . PHE B 1 293 ? 4.93 -101.062 -38.344 1 19.94 293 PHE B CA 1
ATOM 4605 C C . PHE B 1 293 ? 6.066 -100.5 -39.188 1 19.94 293 PHE B C 1
ATOM 4607 O O . PHE B 1 293 ? 6.496 -99.312 -38.969 1 19.94 293 PHE B O 1
ATOM 4614 N N . PRO B 1 294 ? 5.754 -100.75 -40.531 1 21.7 294 PRO B N 1
ATOM 4615 C CA . PRO B 1 294 ? 6.273 -101.5 -41.656 1 21.7 294 PRO B CA 1
ATOM 4616 C C . PRO B 1 294 ? 7.258 -100.688 -42.531 1 21.7 294 PRO B C 1
ATOM 4618 O O . PRO B 1 294 ? 7.371 -99.5 -42.375 1 21.7 294 PRO B O 1
ATOM 4621 N N . GLU B 1 295 ? 6.918 -100.875 -43.875 1 19.69 295 GLU B N 1
ATOM 4622 C CA . GLU B 1 295 ? 7.465 -101.5 -45.062 1 19.69 295 GLU B CA 1
ATOM 4623 C C . GLU B 1 295 ? 8.141 -100.438 -45.969 1 19.69 295 GLU B C 1
ATOM 4625 O O . GLU B 1 295 ? 9.25 -100.688 -46.438 1 19.69 295 GLU B O 1
ATOM 4630 N N . TYR B 1 296 ? 7.207 -99.625 -46.656 1 19.56 296 TYR B N 1
ATOM 4631 C CA . TYR B 1 296 ? 7.145 -99.875 -48.094 1 19.56 296 TYR B CA 1
ATOM 4632 C C . TYR B 1 296 ? 8.43 -99.375 -48.781 1 19.56 296 TYR B C 1
ATOM 4634 O O . TYR B 1 296 ? 9.117 -98.5 -48.25 1 19.56 296 TYR B O 1
ATOM 4642 N N . PRO B 1 297 ? 8.359 -99.812 -50.156 1 22.44 297 PRO B N 1
ATOM 4643 C CA . PRO B 1 297 ? 9.062 -100.312 -51.344 1 22.44 297 PRO B CA 1
ATOM 4644 C C . PRO B 1 297 ? 9.867 -99.188 -52.031 1 22.44 297 PRO B C 1
ATOM 4646 O O . PRO B 1 297 ? 11.062 -99.312 -52.25 1 22.44 297 PRO B O 1
ATOM 4649 N N . GLY B 1 298 ? 9.109 -98.875 -53.188 1 18.84 298 GLY B N 1
ATOM 4650 C CA . GLY B 1 298 ? 9.414 -98.938 -54.594 1 18.84 298 GLY B CA 1
ATOM 4651 C C . GLY B 1 298 ? 10.312 -97.812 -55.094 1 18.84 298 GLY B C 1
ATOM 4652 O O . GLY B 1 298 ? 11.344 -98.125 -55.719 1 18.84 298 GLY B O 1
ATOM 4653 N N . LEU B 1 299 ? 9.531 -97 -55.875 1 19.7 299 LEU B N 1
ATOM 4654 C CA . LEU B 1 299 ? 9.641 -96.75 -57.312 1 19.7 299 LEU B CA 1
ATOM 4655 C C . LEU B 1 299 ? 10.922 -96 -57.656 1 19.7 299 LEU B C 1
ATOM 4657 O O . LEU B 1 299 ? 11.461 -95.25 -56.812 1 19.7 299 LEU B O 1
ATOM 4661 N N . LEU B 1 300 ? 10.766 -95.688 -59.094 1 19.19 300 LEU B N 1
ATOM 4662 C CA . LEU B 1 300 ? 11.164 -95.312 -60.438 1 19.19 300 LEU B CA 1
ATOM 4663 C C . LEU B 1 300 ? 11.75 -93.875 -60.469 1 19.19 300 LEU B C 1
ATOM 4665 O O . LEU B 1 300 ? 11.242 -93 -59.781 1 19.19 300 LEU B O 1
#

InterPro domains:
  IPR000768 NAD:arginine ADP-ribosyltransferase, ART [PF01129] (37-246)
  IPR000768 NAD:arginine ADP-ribosyltransferase, ART [PR00970] (38-59)
  IPR000768 NAD:arginine ADP-ribosyltransferase, ART [PR00970] (122-138)
  IPR000768 NAD:arginine ADP-ribosyltransferase, ART [PR00970] (168-183)
  IPR000768 NAD:arginine ADP-ribosyltransferase, ART [PR00970] (190-206)
  IPR000768 NAD:arginine ADP-ribosyltransferase, ART [PR00970] (211-226)
  IPR000768 NAD:arginine ADP-ribosyltransferase, ART [PS01291] (122-134)
  IPR050999 Arg-specific ADP-ribosyltransferase [PTHR10339] (6-279)

Sequence (600 aa):
MQAPAMMPLLLVLMGLVGALQSHPITRRGLLSEERPLDMAPTSFDDQYVGCAAAMTAALPDLNRTEFQTNEPHPAMSPPPPGFRDEHGVALLAYTANTPLHKEFNAALREAGCNRDHYLQHFSYKTFHFLLTEALQLLSKAQRPPQCRQVFRGVQGLRFQPTGPGATVRLGSFSSASLNKATAQGFGKDTFFGIWTCLGVPIWNYSFFPGEEEVLIPPFETFQVINSSRPAQGPTRIYLRALGKHSGYNCEYIKAMQCNSTSCHLENSAMGQGSLSTVWFLPLLLWFLVGGVFPEYPGLLMQAPAMMPLLLVLMGLVGALQSHPITRRGLLSEERPLDMAPTSFDDQYVGCAAAMTAALPDLNRTEFQTNEPHPAMSPPPPGFRDEHGVALLAYTANTPLHKEFNAALREAGCNRDHYLQHFSYKTFHFLLTEALQLLSKAQRPPQCRQVFRGVQGLRFQPTGPGATVRLGSFSSASLNKATAQGFGKDTFFGIWTCLGVPIWNYSFFPGEEEVLIPPFETFQVINSSRPAQGPTRIYLRALGKHSGYNCEYIKAMQCNSTSCHLENSAMGQGSLSTVWFLPLLLWFLVGGVFPEYPGLL

Nearest PDB structures (foldseek):
  6gnk-assembly1_C  TM=7.806E-01  e=4.882E-10  Pseudomonas aeruginosa
  3u0j-assembly2_A  TM=7.820E-01  e=2.661E-08  Pseudomonas syringae pv. tomato str. DC3000
  3u0j-assembly1_B  TM=7.567E-01  e=6.137E-08  Pseudomonas syringae pv. tomato str. DC3000
  6gnn-assembly1_C-2  TM=6.750E-01  e=7.159E-09  Pseudomonas aeruginosa PAO1
  6gn8-assembly1_C  TM=6.155E-01  e=4.715E-09  Pseudomonas aeruginosa

Foldseek 3Di:
DPQAPVQLVLLLLLLQLVLDVVPPDPPPDPDDDDDDDDPPVPDDDDPCVPCPVVVVVCCVVVSVVSNVPRDVPDDPDGFFPPQDVLLLVLLAVCQDPDCCVVVLLVLQLCLVVDLCSVVPPRPCVVSLVSPVVSLVRQQVPDDPPQKAKWKAADAPDADDDDDFFDKDFPRAWGKTANDHVLRPVHHKAEMETETDRSWGQDLSSYSRNVRRITIDHRFWMWTWHDWDDDPDIYTYTYTYTDGGHDPDDCSVVVVVVCVVDCPDCPVVPPPPPDPPPPPDDDPDDDDDDDDDDDDDDDDD/DPQAPVQLVLLLLLLQLVLDVVPPDPPPDPDDDDDDDDPPVPDDDDPCVPCPVVVVVCCVVVSVVSNVPRDVPDDPDGFFPPQDVLLLVLLAVCQDPDCCVVVLLVLQLCLVVDLVSVVPPRPCVVSLVSPVVSLVRQQVPDDPPQKAKWKAADAPDADDDDDFFDKDFPRGWGKTANDHVLRPVHHKAEMETETDRSWGQDLSSYSRNVRRITIDHRFWMWTWHDWDDDPDIYTYTYTYTDGGHDPDDCSVVVVVVCVVDCPDPPVVPPPPDDPDPPPDDDDDDDDDDDDYDDDDDDDD